Protein 7R2W (pdb70)

Structure (mmCIF, N/CA/C/O backbone):
data_7R2W
#
_entry.id   7R2W
#
_cell.length_a   86.611
_cell.length_b   86.611
_cell.length_c   90.982
_cell.angle_alpha   90.00
_cell.angle_beta   90.00
_cell.angle_gamma   90.00
#
_symmetry.space_group_name_H-M   'P 42 21 2'
#
loop_
_entity.id
_entity.type
_entity.pdbx_description
1 polymer 'S-adenosylmethionine synthase'
2 non-polymer 'PHOSPHOAMINOPHOSPHONIC ACID-ADENYLATE ESTER'
3 non-polymer 'MAGNESIUM ION'
4 non-polymer 'POTASSIUM ION'
5 water water
#
loop_
_atom_site.group_PDB
_atom_site.id
_atom_site.type_symbol
_atom_site.label_atom_id
_atom_site.label_alt_id
_atom_site.label_comp_id
_atom_site.label_asym_id
_atom_site.label_entity_id
_atom_site.label_seq_id
_atom_site.pdbx_PDB_ins_code
_atom_site.Cartn_x
_atom_site.Cartn_y
_atom_site.Cartn_z
_atom_site.occupancy
_atom_site.B_iso_or_equiv
_atom_site.auth_seq_id
_atom_site.auth_comp_id
_atom_site.auth_asym_id
_atom_site.auth_atom_id
_atom_site.pdbx_PDB_model_num
ATOM 1 N N . LYS A 1 3 ? -3.301 -12.084 -11.859 1.00 68.70 3 LYS A N 1
ATOM 2 C CA . LYS A 1 3 ? -3.628 -13.170 -12.824 1.00 67.49 3 LYS A CA 1
ATOM 3 C C . LYS A 1 3 ? -4.251 -14.392 -12.120 1.00 67.34 3 LYS A C 1
ATOM 4 O O . LYS A 1 3 ? -3.488 -15.166 -11.541 1.00 62.83 3 LYS A O 1
ATOM 10 N N . HIS A 1 4 ? -5.566 -14.650 -12.234 1.00 62.32 4 HIS A N 1
ATOM 11 C CA . HIS A 1 4 ? -6.233 -15.834 -11.614 1.00 57.99 4 HIS A CA 1
ATOM 12 C C . HIS A 1 4 ? -7.356 -16.363 -12.519 1.00 51.76 4 HIS A C 1
ATOM 13 O O . HIS A 1 4 ? -7.950 -15.545 -13.241 1.00 43.07 4 HIS A O 1
ATOM 20 N N . LEU A 1 5 ? -7.569 -17.685 -12.527 1.00 47.56 5 LEU A N 1
ATOM 21 C CA . LEU A 1 5 ? -8.720 -18.353 -13.201 1.00 45.92 5 LEU A CA 1
ATOM 22 C C . LEU A 1 5 ? -9.830 -18.624 -12.186 1.00 48.49 5 LEU A C 1
ATOM 23 O O . LEU A 1 5 ? -9.528 -19.320 -11.200 1.00 48.76 5 LEU A O 1
ATOM 28 N N . PHE A 1 6 ? -11.063 -18.136 -12.433 1.00 43.61 6 PHE A N 1
ATOM 29 C CA . PHE A 1 6 ? -12.251 -18.378 -11.593 1.00 37.05 6 PHE A CA 1
ATOM 30 C C . PHE A 1 6 ? -13.396 -18.987 -12.417 1.00 36.09 6 PHE A C 1
ATOM 31 O O . PHE A 1 6 ? -13.742 -18.511 -13.508 1.00 35.11 6 PHE A O 1
ATOM 39 N N . THR A 1 7 ? -14.061 -19.937 -11.800 1.00 30.70 7 THR A N 1
ATOM 40 C CA . THR A 1 7 ? -15.044 -20.816 -12.444 1.00 29.14 7 THR A CA 1
ATOM 41 C C . THR A 1 7 ? -16.379 -20.786 -11.704 1.00 29.38 7 THR A C 1
ATOM 42 O O . THR A 1 7 ? -16.402 -20.924 -10.445 1.00 29.31 7 THR A O 1
ATOM 46 N N . SER A 1 8 ? -17.489 -20.716 -12.465 1.00 28.25 8 SER A N 1
ATOM 47 C CA . SER A 1 8 ? -18.872 -20.865 -11.968 1.00 27.07 8 SER A CA 1
ATOM 48 C C . SER A 1 8 ? -19.662 -21.785 -12.903 1.00 27.87 8 SER A C 1
ATOM 49 O O . SER A 1 8 ? -19.296 -21.907 -14.063 1.00 27.42 8 SER A O 1
ATOM 52 N N . GLU A 1 9 ? -20.697 -22.415 -12.375 1.00 26.67 9 GLU A N 1
ATOM 53 C CA . GLU A 1 9 ? -21.574 -23.325 -13.129 1.00 26.85 9 GLU A CA 1
ATOM 54 C C . GLU A 1 9 ? -23.019 -22.851 -13.042 1.00 26.56 9 GLU A C 1
ATOM 55 O O . GLU A 1 9 ? -23.430 -22.127 -12.089 1.00 25.70 9 GLU A O 1
ATOM 61 N N . SER A 1 10 ? -23.845 -23.380 -13.930 1.00 25.91 10 SER A N 1
ATOM 62 C CA . SER A 1 10 ? -25.314 -23.281 -13.728 1.00 26.47 10 SER A CA 1
ATOM 63 C C . SER A 1 10 ? -25.943 -24.548 -14.288 1.00 26.03 10 SER A C 1
ATOM 64 O O . SER A 1 10 ? -25.197 -25.356 -14.891 1.00 24.93 10 SER A O 1
ATOM 67 N N . VAL A 1 11 ? -27.216 -24.767 -13.993 1.00 24.84 11 VAL A N 1
ATOM 68 C CA . VAL A 1 11 ? -27.946 -25.964 -14.457 1.00 24.78 11 VAL A CA 1
ATOM 69 C C . VAL A 1 11 ? -29.273 -25.495 -15.011 1.00 25.19 11 VAL A C 1
ATOM 70 O O . VAL A 1 11 ? -29.797 -24.469 -14.544 1.00 24.92 11 VAL A O 1
ATOM 74 N N . SER A 1 12 ? -29.810 -26.224 -15.978 1.00 26.86 12 SER A N 1
ATOM 75 C CA . SER A 1 12 ? -31.118 -25.892 -16.594 1.00 26.97 12 SER A CA 1
ATOM 76 C C . SER A 1 12 ? -32.270 -26.213 -15.643 1.00 28.64 12 SER A C 1
ATOM 77 O O . SER A 1 12 ? -32.093 -26.838 -14.575 1.00 26.59 12 SER A O 1
ATOM 80 N N . GLU A 1 13 ? -33.457 -25.777 -16.055 1.00 26.34 13 GLU A N 1
ATOM 81 C CA . GLU A 1 13 ? -34.704 -26.053 -15.342 1.00 25.22 13 GLU A CA 1
ATOM 82 C C . GLU A 1 13 ? -34.951 -27.560 -15.301 1.00 26.72 13 GLU A C 1
ATOM 83 O O . GLU A 1 13 ? -35.825 -27.961 -14.499 1.00 27.30 13 GLU A O 1
ATOM 89 N N . GLY A 1 14 ? -34.287 -28.379 -16.138 1.00 24.74 14 GLY A N 1
ATOM 90 C CA . GLY A 1 14 ? -34.535 -29.833 -16.155 1.00 25.48 14 GLY A CA 1
ATOM 91 C C . GLY A 1 14 ? -33.536 -30.630 -15.326 1.00 24.57 14 GLY A C 1
ATOM 92 O O . GLY A 1 14 ? -33.688 -31.817 -15.170 1.00 26.20 14 GLY A O 1
ATOM 93 N N . HIS A 1 15 ? -32.560 -29.982 -14.714 1.00 24.78 15 HIS A N 1
ATOM 94 C CA . HIS A 1 15 ? -31.654 -30.687 -13.776 1.00 23.93 15 HIS A CA 1
ATOM 95 C C . HIS A 1 15 ? -32.459 -31.139 -12.552 1.00 26.00 15 HIS A C 1
ATOM 96 O O . HIS A 1 15 ? -33.263 -30.380 -12.027 1.00 24.60 15 HIS A O 1
ATOM 103 N N . PRO A 1 16 ? -32.303 -32.375 -12.050 1.00 25.83 16 PRO A N 1
ATOM 104 C CA . PRO A 1 16 ? -33.205 -32.859 -11.009 1.00 24.47 16 PRO A CA 1
ATOM 105 C C . PRO A 1 16 ? -33.267 -31.989 -9.746 1.00 24.48 16 PRO A C 1
ATOM 106 O O . PRO A 1 16 ? -34.303 -31.879 -9.125 1.00 24.46 16 PRO A O 1
ATOM 110 N N . ASP A 1 17 ? -32.173 -31.381 -9.322 1.00 24.99 17 ASP A N 1
ATOM 111 C CA . ASP A 1 17 ? -32.184 -30.541 -8.106 1.00 23.67 17 ASP A CA 1
ATOM 112 C C . ASP A 1 17 ? -33.057 -29.332 -8.430 1.00 23.85 17 ASP A C 1
ATOM 113 O O . ASP A 1 17 ? -33.799 -28.838 -7.576 1.00 24.13 17 ASP A O 1
ATOM 118 N N . LYS A 1 18 ? -32.866 -28.783 -9.629 1.00 25.04 18 LYS A N 1
ATOM 119 C CA . LYS A 1 18 ? -33.693 -27.608 -10.070 1.00 24.17 18 LYS A CA 1
ATOM 120 C C . LYS A 1 18 ? -35.159 -27.986 -10.258 1.00 24.39 18 LYS A C 1
ATOM 121 O O . LYS A 1 18 ? -36.056 -27.128 -9.953 1.00 24.15 18 LYS A O 1
ATOM 127 N N . ILE A 1 19 ? -35.461 -29.216 -10.683 1.00 24.72 19 ILE A N 1
ATOM 128 C CA . ILE A 1 19 ? -36.864 -29.672 -10.720 1.00 24.96 19 ILE A CA 1
ATOM 129 C C . ILE A 1 19 ? -37.475 -29.542 -9.318 1.00 25.53 19 ILE A C 1
ATOM 130 O O . ILE A 1 19 ? -38.608 -28.949 -9.158 1.00 22.69 19 ILE A O 1
ATOM 135 N N . ALA A 1 20 ? -36.755 -30.021 -8.309 1.00 25.19 20 ALA A N 1
ATOM 136 C CA . ALA A 1 20 ? -37.224 -29.973 -6.903 1.00 22.63 20 ALA A CA 1
ATOM 137 C C . ALA A 1 20 ? -37.455 -28.536 -6.450 1.00 21.97 20 ALA A C 1
ATOM 138 O O . ALA A 1 20 ? -38.470 -28.293 -5.851 1.00 25.15 20 ALA A O 1
ATOM 140 N N . ASP A 1 21 ? -36.493 -27.627 -6.706 1.00 25.03 21 ASP A N 1
ATOM 141 C CA . ASP A 1 21 ? -36.587 -26.196 -6.356 1.00 25.04 21 ASP A CA 1
ATOM 142 C C . ASP A 1 21 ? -37.874 -25.611 -6.975 1.00 25.28 21 ASP A C 1
ATOM 143 O O . ASP A 1 21 ? -38.588 -24.901 -6.303 1.00 23.59 21 ASP A O 1
ATOM 148 N N . GLN A 1 22 ? -38.098 -25.888 -8.228 1.00 26.20 22 GLN A N 1
ATOM 149 C CA . GLN A 1 22 ? -39.250 -25.283 -8.978 1.00 25.02 22 GLN A CA 1
ATOM 150 C C . GLN A 1 22 ? -40.584 -25.868 -8.475 1.00 24.14 22 GLN A C 1
ATOM 151 O O . GLN A 1 22 ? -41.570 -25.100 -8.354 1.00 25.57 22 GLN A O 1
ATOM 157 N N . ILE A 1 23 ? -40.654 -27.164 -8.173 1.00 23.54 23 ILE A N 1
ATOM 158 C CA . ILE A 1 23 ? -41.881 -27.732 -7.536 1.00 23.71 23 ILE A CA 1
ATOM 159 C C . ILE A 1 23 ? -42.128 -27.051 -6.193 1.00 23.72 23 ILE A C 1
ATOM 160 O O . ILE A 1 23 ? -43.262 -26.609 -5.934 1.00 25.63 23 ILE A O 1
ATOM 165 N N . SER A 1 24 ? -41.089 -26.938 -5.353 1.00 24.29 24 SER A N 1
ATOM 166 C CA . SER A 1 24 ? -41.210 -26.323 -4.006 1.00 24.52 24 SER A CA 1
ATOM 167 C C . SER A 1 24 ? -41.784 -24.922 -4.200 1.00 24.31 24 SER A C 1
ATOM 168 O O . SER A 1 24 ? -42.672 -24.539 -3.402 1.00 25.22 24 SER A O 1
ATOM 171 N N . ASP A 1 25 ? -41.224 -24.155 -5.150 1.00 24.87 25 ASP A N 1
ATOM 172 C CA . ASP A 1 25 ? -41.674 -22.741 -5.321 1.00 25.54 25 ASP A CA 1
ATOM 173 C C . ASP A 1 25 ? -42.995 -22.640 -6.053 1.00 27.09 25 ASP A C 1
ATOM 174 O O . ASP A 1 25 ? -43.728 -21.640 -5.816 1.00 26.73 25 ASP A O 1
ATOM 179 N N . ALA A 1 26 ? -43.338 -23.598 -6.913 1.00 28.59 26 ALA A N 1
ATOM 180 C CA . ALA A 1 26 ? -44.678 -23.621 -7.540 1.00 28.72 26 ALA A CA 1
ATOM 181 C C . ALA A 1 26 ? -45.730 -23.851 -6.457 1.00 30.39 26 ALA A C 1
ATOM 182 O O . ALA A 1 26 ? -46.818 -23.178 -6.448 1.00 27.40 26 ALA A O 1
ATOM 184 N N . VAL A 1 27 ? -45.424 -24.714 -5.513 1.00 27.25 27 VAL A N 1
ATOM 185 C CA . VAL A 1 27 ? -46.346 -24.927 -4.355 1.00 28.37 27 VAL A CA 1
ATOM 186 C C . VAL A 1 27 ? -46.427 -23.657 -3.491 1.00 26.86 27 VAL A C 1
ATOM 187 O O . VAL A 1 27 ? -47.536 -23.186 -3.217 1.00 28.55 27 VAL A O 1
ATOM 191 N N . LEU A 1 28 ? -45.296 -23.007 -3.211 1.00 26.44 28 LEU A N 1
ATOM 192 C CA . LEU A 1 28 ? -45.320 -21.738 -2.473 1.00 27.01 28 LEU A CA 1
ATOM 193 C C . LEU A 1 28 ? -46.196 -20.709 -3.200 1.00 27.82 28 LEU A C 1
ATOM 194 O O . LEU A 1 28 ? -47.028 -20.016 -2.543 1.00 28.48 28 LEU A O 1
ATOM 199 N N . ASP A 1 29 ? -46.019 -20.569 -4.500 1.00 27.01 29 ASP A N 1
ATOM 200 C CA . ASP A 1 29 ? -46.734 -19.503 -5.245 1.00 29.75 29 ASP A CA 1
ATOM 201 C C . ASP A 1 29 ? -48.248 -19.785 -5.186 1.00 29.49 29 ASP A C 1
ATOM 202 O O . ASP A 1 29 ? -49.108 -18.824 -4.989 1.00 30.64 29 ASP A O 1
ATOM 207 N N . ALA A 1 30 ? -48.614 -21.033 -5.396 1.00 29.86 30 ALA A N 1
ATOM 208 C CA . ALA A 1 30 ? -50.027 -21.415 -5.420 1.00 29.83 30 ALA A CA 1
ATOM 209 C C . ALA A 1 30 ? -50.645 -21.036 -4.068 1.00 31.88 30 ALA A C 1
ATOM 210 O O . ALA A 1 30 ? -51.794 -20.557 -4.030 1.00 32.16 30 ALA A O 1
ATOM 212 N N . ILE A 1 31 ? -49.928 -21.264 -2.982 1.00 28.57 31 ILE A N 1
ATOM 213 C CA . ILE A 1 31 ? -50.438 -20.914 -1.641 1.00 30.25 31 ILE A CA 1
ATOM 214 C C . ILE A 1 31 ? -50.500 -19.384 -1.468 1.00 32.64 31 ILE A C 1
ATOM 215 O O . ILE A 1 31 ? -51.535 -18.855 -0.941 1.00 36.40 31 ILE A O 1
ATOM 220 N N . LEU A 1 32 ? -49.454 -18.665 -1.859 1.00 32.45 32 LEU A N 1
ATOM 221 C CA . LEU A 1 32 ? -49.410 -17.206 -1.630 1.00 33.51 32 LEU A CA 1
ATOM 222 C C . LEU A 1 32 ? -50.461 -16.516 -2.479 1.00 35.95 32 LEU A C 1
ATOM 223 O O . LEU A 1 32 ? -50.929 -15.442 -2.046 1.00 36.14 32 LEU A O 1
ATOM 228 N N . GLU A 1 33 ? -50.825 -17.081 -3.618 1.00 37.40 33 GLU A N 1
ATOM 229 C CA . GLU A 1 33 ? -51.910 -16.513 -4.464 1.00 41.38 33 GLU A CA 1
ATOM 230 C C . GLU A 1 33 ? -53.195 -16.387 -3.648 1.00 39.71 33 GLU A C 1
ATOM 231 O O . GLU A 1 33 ? -53.940 -15.395 -3.890 1.00 40.89 33 GLU A O 1
ATOM 237 N N . GLN A 1 34 ? -53.467 -17.331 -2.758 1.00 38.57 34 GLN A N 1
ATOM 238 C CA . GLN A 1 34 ? -54.679 -17.401 -1.915 1.00 39.26 34 GLN A CA 1
ATOM 239 C C . GLN A 1 34 ? -54.438 -16.773 -0.551 1.00 42.22 34 GLN A C 1
ATOM 240 O O . GLN A 1 34 ? -55.406 -16.206 0.001 1.00 41.45 34 GLN A O 1
ATOM 246 N N . ASP A 1 35 ? -53.244 -16.925 0.022 1.00 36.82 35 ASP A N 1
ATOM 247 C CA . ASP A 1 35 ? -52.979 -16.557 1.433 1.00 37.84 35 ASP A CA 1
ATOM 248 C C . ASP A 1 35 ? -51.592 -15.937 1.511 1.00 39.83 35 ASP A C 1
ATOM 249 O O . ASP A 1 35 ? -50.600 -16.643 1.756 1.00 37.95 35 ASP A O 1
ATOM 254 N N . PRO A 1 36 ? -51.446 -14.621 1.256 1.00 41.04 36 PRO A N 1
ATOM 255 C CA . PRO A 1 36 ? -50.117 -13.991 1.168 1.00 40.66 36 PRO A CA 1
ATOM 256 C C . PRO A 1 36 ? -49.229 -14.120 2.415 1.00 38.79 36 PRO A C 1
ATOM 257 O O . PRO A 1 36 ? -48.041 -13.969 2.295 1.00 41.66 36 PRO A O 1
ATOM 261 N N . LYS A 1 37 ? -49.836 -14.313 3.571 1.00 40.06 37 LYS A N 1
ATOM 262 C CA . LYS A 1 37 ? -49.121 -14.442 4.852 1.00 42.79 37 LYS A CA 1
ATOM 263 C C . LYS A 1 37 ? -48.960 -15.917 5.208 1.00 41.24 37 LYS A C 1
ATOM 264 O O . LYS A 1 37 ? -48.559 -16.165 6.309 1.00 40.65 37 LYS A O 1
ATOM 270 N N . ALA A 1 38 ? -49.161 -16.864 4.289 1.00 40.30 38 ALA A N 1
ATOM 271 C CA . ALA A 1 38 ? -48.962 -18.293 4.595 1.00 39.82 38 ALA A CA 1
ATOM 272 C C . ALA A 1 38 ? -47.546 -18.494 5.153 1.00 38.01 38 ALA A C 1
ATOM 273 O O . ALA A 1 38 ? -46.625 -17.799 4.702 1.00 40.33 38 ALA A O 1
ATOM 275 N N . ARG A 1 39 ? -47.392 -19.447 6.058 1.00 38.15 39 ARG A N 1
ATOM 276 C CA . ARG A 1 39 ? -46.089 -20.051 6.422 1.00 36.06 39 ARG A CA 1
ATOM 277 C C . ARG A 1 39 ? -45.881 -21.342 5.618 1.00 32.95 39 ARG A C 1
ATOM 278 O O . ARG A 1 39 ? -46.743 -22.258 5.645 1.00 31.68 39 ARG A O 1
ATOM 286 N N . VAL A 1 40 ? -44.781 -21.388 4.886 1.00 30.94 40 VAL A N 1
ATOM 287 C CA . VAL A 1 40 ? -44.515 -22.520 3.968 1.00 27.73 40 VAL A CA 1
ATOM 288 C C . VAL A 1 40 ? -43.048 -22.923 4.113 1.00 27.17 40 VAL A C 1
ATOM 289 O O . VAL A 1 40 ? -42.176 -22.074 4.030 1.00 28.58 40 VAL A O 1
ATOM 293 N N . ALA A 1 41 ? -42.834 -24.201 4.282 1.00 27.22 41 ALA A N 1
ATOM 294 C CA . ALA A 1 41 ? -41.534 -24.875 4.269 1.00 29.30 41 ALA A CA 1
ATOM 295 C C . ALA A 1 41 ? -41.670 -26.176 3.489 1.00 30.02 41 ALA A C 1
ATOM 296 O O . ALA A 1 41 ? -41.991 -27.212 4.110 1.00 34.01 41 ALA A O 1
ATOM 298 N N . CYS A 1 42 ? -41.574 -26.104 2.170 1.00 27.48 42 CYS A N 1
ATOM 299 C CA . CYS A 1 42 ? -41.934 -27.185 1.235 1.00 25.88 42 CYS A CA 1
ATOM 300 C C . CYS A 1 42 ? -40.671 -27.768 0.590 1.00 24.61 42 CYS A C 1
ATOM 301 O O . CYS A 1 42 ? -39.915 -27.073 -0.160 1.00 26.57 42 CYS A O 1
ATOM 304 N N . GLU A 1 43 ? -40.360 -28.994 1.015 1.00 24.57 43 GLU A N 1
ATOM 305 C CA . GLU A 1 43 ? -39.168 -29.726 0.593 1.00 23.91 43 GLU A CA 1
ATOM 306 C C . GLU A 1 43 ? -39.564 -30.826 -0.382 1.00 24.01 43 GLU A C 1
ATOM 307 O O . GLU A 1 43 ? -40.349 -31.712 0.006 1.00 25.76 43 GLU A O 1
ATOM 313 N N . THR A 1 44 ? -38.937 -30.821 -1.547 1.00 22.48 44 THR A N 1
ATOM 314 C CA . THR A 1 44 ? -39.193 -31.766 -2.634 1.00 24.25 44 THR A CA 1
ATOM 315 C C . THR A 1 44 ? -37.998 -32.720 -2.825 1.00 22.02 44 THR A C 1
ATOM 316 O O . THR A 1 44 ? -36.807 -32.264 -2.820 1.00 24.54 44 THR A O 1
ATOM 320 N N . TYR A 1 45 ? -38.322 -33.938 -3.202 1.00 22.92 45 TYR A N 1
ATOM 321 C CA . TYR A 1 45 ? -37.358 -35.034 -3.488 1.00 22.88 45 TYR A CA 1
ATOM 322 C C . TYR A 1 45 ? -37.846 -35.725 -4.762 1.00 25.63 45 TYR A C 1
ATOM 323 O O . TYR A 1 45 ? -39.010 -36.170 -4.813 1.00 26.59 45 TYR A O 1
ATOM 332 N N . VAL A 1 46 ? -37.016 -35.732 -5.800 1.00 25.00 46 VAL A N 1
ATOM 333 C CA . VAL A 1 46 ? -37.395 -36.393 -7.070 1.00 27.48 46 VAL A CA 1
ATOM 334 C C . VAL A 1 46 ? -36.368 -37.473 -7.371 1.00 25.70 46 VAL A C 1
ATOM 335 O O . VAL A 1 46 ? -35.145 -37.246 -7.191 1.00 27.00 46 VAL A O 1
ATOM 339 N N . LYS A 1 47 ? -36.859 -38.584 -7.847 1.00 26.14 47 LYS A N 1
ATOM 340 C CA . LYS A 1 47 ? -35.952 -39.604 -8.414 1.00 27.85 47 LYS A CA 1
ATOM 341 C C . LYS A 1 47 ? -36.778 -40.469 -9.350 1.00 28.16 47 LYS A C 1
ATOM 342 O O . LYS A 1 47 ? -37.946 -40.168 -9.498 1.00 28.47 47 LYS A O 1
ATOM 348 N N . THR A 1 48 ? -36.160 -41.464 -9.942 1.00 26.61 48 THR A N 1
ATOM 349 C CA . THR A 1 48 ? -36.844 -42.390 -10.879 1.00 27.76 48 THR A CA 1
ATOM 350 C C . THR A 1 48 ? -38.313 -42.631 -10.510 1.00 29.10 48 THR A C 1
ATOM 351 O O . THR A 1 48 ? -38.613 -43.270 -9.450 1.00 29.13 48 THR A O 1
ATOM 355 N N . GLY A 1 49 ? -39.223 -42.138 -11.372 1.00 28.59 49 GLY A N 1
ATOM 356 C CA . GLY A 1 49 ? -40.672 -42.399 -11.336 1.00 28.43 49 GLY A CA 1
ATOM 357 C C . GLY A 1 49 ? -41.443 -41.578 -10.297 1.00 28.47 49 GLY A C 1
ATOM 358 O O . GLY A 1 49 ? -42.607 -41.806 -10.221 1.00 29.12 49 GLY A O 1
ATOM 359 N N . MET A 1 50 ? -40.835 -40.749 -9.427 1.00 26.54 50 MET A N 1
ATOM 360 C CA . MET A 1 50 ? -41.602 -40.203 -8.281 1.00 28.09 50 MET A CA 1
ATOM 361 C C . MET A 1 50 ? -41.165 -38.781 -7.918 1.00 27.38 50 MET A C 1
ATOM 362 O O . MET A 1 50 ? -39.990 -38.394 -8.052 1.00 26.93 50 MET A O 1
ATOM 367 N N . VAL A 1 51 ? -42.128 -38.068 -7.415 1.00 26.37 51 VAL A N 1
ATOM 368 C CA . VAL A 1 51 ? -41.887 -36.808 -6.684 1.00 24.49 51 VAL A CA 1
ATOM 369 C C . VAL A 1 51 ? -42.488 -36.986 -5.297 1.00 25.39 51 VAL A C 1
ATOM 370 O O . VAL A 1 51 ? -43.665 -37.383 -5.184 1.00 26.35 51 VAL A O 1
ATOM 374 N N . LEU A 1 52 ? -41.717 -36.648 -4.282 1.00 25.94 52 LEU A N 1
ATOM 375 C CA . LEU A 1 52 ? -42.209 -36.532 -2.895 1.00 25.80 52 LEU A CA 1
ATOM 376 C C . LEU A 1 52 ? -42.169 -35.075 -2.518 1.00 26.80 52 LEU A C 1
ATOM 377 O O . LEU A 1 52 ? -41.142 -34.482 -2.580 1.00 26.71 52 LEU A O 1
ATOM 382 N N . VAL A 1 53 ? -43.331 -34.519 -2.189 1.00 27.92 53 VAL A N 1
ATOM 383 C CA . VAL A 1 53 ? -43.431 -33.109 -1.759 1.00 28.06 53 VAL A CA 1
ATOM 384 C C . VAL A 1 53 ? -43.820 -33.125 -0.287 1.00 26.47 53 VAL A C 1
ATOM 385 O O . VAL A 1 53 ? -44.872 -33.661 0.094 1.00 28.18 53 VAL A O 1
ATOM 389 N N . GLY A 1 54 ? -42.941 -32.634 0.547 1.00 26.77 54 GLY A N 1
ATOM 390 C CA . GLY A 1 54 ? -43.161 -32.660 1.995 1.00 28.19 54 GLY A CA 1
ATOM 391 C C . GLY A 1 54 ? -42.846 -31.358 2.664 1.00 30.65 54 GLY A C 1
ATOM 392 O O . GLY A 1 54 ? -42.406 -30.410 2.008 1.00 32.10 54 GLY A O 1
ATOM 393 N N . GLY A 1 55 ? -43.051 -31.381 3.975 1.00 33.16 55 GLY A N 1
ATOM 394 C CA . GLY A 1 55 ? -42.692 -30.295 4.887 1.00 35.76 55 GLY A CA 1
ATOM 395 C C . GLY A 1 55 ? -43.917 -29.841 5.642 1.00 35.74 55 GLY A C 1
ATOM 396 O O . GLY A 1 55 ? -44.820 -30.679 5.961 1.00 33.87 55 GLY A O 1
ATOM 397 N N . GLU A 1 56 ? -44.015 -28.540 5.838 1.00 35.27 56 GLU A N 1
ATOM 398 C CA . GLU A 1 56 ? -44.958 -27.950 6.820 1.00 37.12 56 GLU A CA 1
ATOM 399 C C . GLU A 1 56 ? -45.568 -26.682 6.215 1.00 36.20 56 GLU A C 1
ATOM 400 O O . GLU A 1 56 ? -44.787 -25.840 5.691 1.00 34.37 56 GLU A O 1
ATOM 406 N N . ILE A 1 57 ? -46.887 -26.521 6.253 1.00 36.63 57 ILE A N 1
ATOM 407 C CA . ILE A 1 57 ? -47.566 -25.265 5.830 1.00 39.64 57 ILE A CA 1
ATOM 408 C C . ILE A 1 57 ? -48.574 -24.862 6.887 1.00 42.01 57 ILE A C 1
ATOM 409 O O . ILE A 1 57 ? -49.235 -25.734 7.421 1.00 43.74 57 ILE A O 1
ATOM 414 N N . THR A 1 58 ? -48.623 -23.570 7.138 1.00 42.39 58 THR A N 1
ATOM 415 C CA . THR A 1 58 ? -49.679 -22.903 7.937 1.00 46.75 58 THR A CA 1
ATOM 416 C C . THR A 1 58 ? -50.388 -21.945 7.017 1.00 41.38 58 THR A C 1
ATOM 417 O O . THR A 1 58 ? -49.821 -20.888 6.723 1.00 42.53 58 THR A O 1
ATOM 421 N N . THR A 1 59 ? -51.602 -22.307 6.606 1.00 41.06 59 THR A N 1
ATOM 422 C CA . THR A 1 59 ? -52.317 -21.541 5.586 1.00 38.82 59 THR A CA 1
ATOM 423 C C . THR A 1 59 ? -53.810 -21.836 5.610 1.00 37.46 59 THR A C 1
ATOM 424 O O . THR A 1 59 ? -54.224 -22.991 5.935 1.00 35.39 59 THR A O 1
ATOM 428 N N . SER A 1 60 ? -54.556 -20.830 5.207 1.00 39.67 60 SER A N 1
ATOM 429 C CA . SER A 1 60 ? -55.987 -20.926 4.855 1.00 42.16 60 SER A CA 1
ATOM 430 C C . SER A 1 60 ? -56.134 -21.434 3.413 1.00 40.73 60 SER A C 1
ATOM 431 O O . SER A 1 60 ? -57.233 -21.764 3.041 1.00 41.60 60 SER A O 1
ATOM 434 N N . ALA A 1 61 ? -55.075 -21.470 2.608 1.00 40.31 61 ALA A N 1
ATOM 435 C CA . ALA A 1 61 ? -55.211 -21.810 1.169 1.00 38.75 61 ALA A CA 1
ATOM 436 C C . ALA A 1 61 ? -55.601 -23.295 1.002 1.00 38.14 61 ALA A C 1
ATOM 437 O O . ALA A 1 61 ? -55.285 -24.152 1.892 1.00 37.82 61 ALA A O 1
ATOM 439 N N . TRP A 1 62 ? -56.222 -23.618 -0.123 1.00 39.43 62 TRP A N 1
ATOM 440 C CA . TRP A 1 62 ? -56.531 -25.005 -0.546 1.00 40.97 62 TRP A CA 1
ATOM 441 C C . TRP A 1 62 ? -55.881 -25.207 -1.916 1.00 38.19 62 TRP A C 1
ATOM 442 O O . TRP A 1 62 ? -56.275 -24.544 -2.853 1.00 37.26 62 TRP A O 1
ATOM 453 N N . VAL A 1 63 ? -54.830 -26.021 -1.998 1.00 37.32 63 VAL A N 1
ATOM 454 C CA . VAL A 1 63 ? -54.071 -26.262 -3.261 1.00 34.30 63 VAL A CA 1
ATOM 455 C C . VAL A 1 63 ? -54.052 -27.760 -3.544 1.00 35.94 63 VAL A C 1
ATOM 456 O O . VAL A 1 63 ? -54.159 -28.582 -2.615 1.00 35.68 63 VAL A O 1
ATOM 460 N N . ASP A 1 64 ? -53.940 -28.100 -4.817 1.00 33.95 64 ASP A N 1
ATOM 461 C CA . ASP A 1 64 ? -53.847 -29.490 -5.273 1.00 33.35 64 ASP A CA 1
ATOM 462 C C . ASP A 1 64 ? -52.358 -29.693 -5.553 1.00 30.48 64 ASP A C 1
ATOM 463 O O . ASP A 1 64 ? -51.920 -29.280 -6.631 1.00 31.96 64 ASP A O 1
ATOM 468 N N . ILE A 1 65 ? -51.642 -30.288 -4.601 1.00 30.86 65 ILE A N 1
ATOM 469 C CA . ILE A 1 65 ? -50.177 -30.523 -4.691 1.00 31.42 65 ILE A CA 1
ATOM 470 C C . ILE A 1 65 ? -49.885 -31.380 -5.912 1.00 30.30 65 ILE A C 1
ATOM 471 O O . ILE A 1 65 ? -48.959 -31.082 -6.660 1.00 30.68 65 ILE A O 1
ATOM 476 N N . GLU A 1 66 ? -50.681 -32.407 -6.152 1.00 32.32 66 GLU A N 1
ATOM 477 C CA . GLU A 1 66 ? -50.445 -33.284 -7.319 1.00 34.35 66 GLU A CA 1
ATOM 478 C C . GLU A 1 66 ? -50.547 -32.531 -8.664 1.00 34.17 66 GLU A C 1
ATOM 479 O O . GLU A 1 66 ? -49.659 -32.641 -9.469 1.00 31.32 66 GLU A O 1
ATOM 485 N N . LYS A 1 67 ? -51.576 -31.708 -8.885 1.00 31.58 67 LYS A N 1
ATOM 486 C CA . LYS A 1 67 ? -51.736 -30.980 -10.161 1.00 31.96 67 LYS A CA 1
ATOM 487 C C . LYS A 1 67 ? -50.615 -29.957 -10.316 1.00 28.07 67 LYS A C 1
ATOM 488 O O . LYS A 1 67 ? -50.093 -29.829 -11.410 1.00 29.51 67 LYS A O 1
ATOM 494 N N . ILE A 1 68 ? -50.260 -29.254 -9.241 1.00 26.89 68 ILE A N 1
ATOM 495 C CA . ILE A 1 68 ? -49.167 -28.238 -9.278 1.00 26.26 68 ILE A CA 1
ATOM 496 C C . ILE A 1 68 ? -47.854 -28.929 -9.677 1.00 26.51 68 ILE A C 1
ATOM 497 O O . ILE A 1 68 ? -47.115 -28.389 -10.542 1.00 27.81 68 ILE A O 1
ATOM 502 N N . THR A 1 69 ? -47.561 -30.051 -9.052 1.00 25.54 69 THR A N 1
ATOM 503 C CA . THR A 1 69 ? -46.374 -30.866 -9.344 1.00 24.38 69 THR A CA 1
ATOM 504 C C . THR A 1 69 ? -46.366 -31.290 -10.818 1.00 26.25 69 THR A C 1
ATOM 505 O O . THR A 1 69 ? -45.379 -31.067 -11.520 1.00 26.50 69 THR A O 1
ATOM 509 N N . ARG A 1 70 ? -47.423 -31.963 -11.262 1.00 27.17 70 ARG A N 1
ATOM 510 C CA . ARG A 1 70 ? -47.497 -32.456 -12.648 1.00 28.79 70 ARG A CA 1
ATOM 511 C C . ARG A 1 70 ? -47.390 -31.274 -13.623 1.00 28.38 70 ARG A C 1
ATOM 512 O O . ARG A 1 70 ? -46.711 -31.392 -14.648 1.00 29.61 70 ARG A O 1
ATOM 520 N N . ASN A 1 71 ? -48.052 -30.163 -13.348 1.00 30.04 71 ASN A N 1
ATOM 521 C CA . ASN A 1 71 ? -48.006 -28.972 -14.236 1.00 31.87 71 ASN A CA 1
ATOM 522 C C . ASN A 1 71 ? -46.541 -28.513 -14.313 1.00 29.88 71 ASN A C 1
ATOM 523 O O . ASN A 1 71 ? -46.089 -28.127 -15.398 1.00 30.78 71 ASN A O 1
ATOM 528 N N . THR A 1 72 ? -45.857 -28.461 -13.177 1.00 27.20 72 THR A N 1
ATOM 529 C CA . THR A 1 72 ? -44.474 -27.943 -13.097 1.00 27.68 72 THR A CA 1
ATOM 530 C C . THR A 1 72 ? -43.551 -28.830 -13.946 1.00 26.89 72 THR A C 1
ATOM 531 O O . THR A 1 72 ? -42.746 -28.323 -14.768 1.00 26.82 72 THR A O 1
ATOM 535 N N . VAL A 1 73 ? -43.653 -30.138 -13.747 1.00 27.07 73 VAL A N 1
ATOM 536 C CA . VAL A 1 73 ? -42.805 -31.089 -14.509 1.00 27.40 73 VAL A CA 1
ATOM 537 C C . VAL A 1 73 ? -43.137 -30.989 -16.009 1.00 27.51 73 VAL A C 1
ATOM 538 O O . VAL A 1 73 ? -42.239 -31.123 -16.821 1.00 28.52 73 VAL A O 1
ATOM 542 N N . ARG A 1 74 ? -44.404 -30.865 -16.343 1.00 28.13 74 ARG A N 1
ATOM 543 C CA . ARG A 1 74 ? -44.816 -30.768 -17.775 1.00 31.04 74 ARG A CA 1
ATOM 544 C C . ARG A 1 74 ? -44.153 -29.526 -18.406 1.00 29.85 74 ARG A C 1
ATOM 545 O O . ARG A 1 74 ? -43.608 -29.641 -19.503 1.00 28.77 74 ARG A O 1
ATOM 553 N N . GLU A 1 75 ? -44.243 -28.384 -17.758 1.00 29.57 75 GLU A N 1
ATOM 554 C CA . GLU A 1 75 ? -43.659 -27.106 -18.247 1.00 34.00 75 GLU A CA 1
ATOM 555 C C . GLU A 1 75 ? -42.155 -27.289 -18.454 1.00 36.13 75 GLU A C 1
ATOM 556 O O . GLU A 1 75 ? -41.598 -26.749 -19.437 1.00 28.93 75 GLU A O 1
ATOM 562 N N . ILE A 1 76 ? -41.489 -27.964 -17.513 1.00 28.87 76 ILE A N 1
ATOM 563 C CA . ILE A 1 76 ? -40.020 -28.195 -17.638 1.00 29.55 76 ILE A CA 1
ATOM 564 C C . ILE A 1 76 ? -39.733 -29.028 -18.879 1.00 27.76 76 ILE A C 1
ATOM 565 O O . ILE A 1 76 ? -38.654 -28.828 -19.492 1.00 29.33 76 ILE A O 1
ATOM 570 N N . GLY A 1 77 ? -40.643 -29.936 -19.203 1.00 28.08 77 GLY A N 1
ATOM 571 C CA . GLY A 1 77 ? -40.570 -30.640 -20.487 1.00 29.44 77 GLY A CA 1
ATOM 572 C C . GLY A 1 77 ? -40.534 -32.156 -20.392 1.00 31.00 77 GLY A C 1
ATOM 573 O O . GLY A 1 77 ? -40.479 -32.815 -21.462 1.00 28.55 77 GLY A O 1
ATOM 574 N N . TYR A 1 78 ? -40.634 -32.730 -19.181 1.00 30.00 78 TYR A N 1
ATOM 575 C CA . TYR A 1 78 ? -40.626 -34.206 -19.015 1.00 29.24 78 TYR A CA 1
A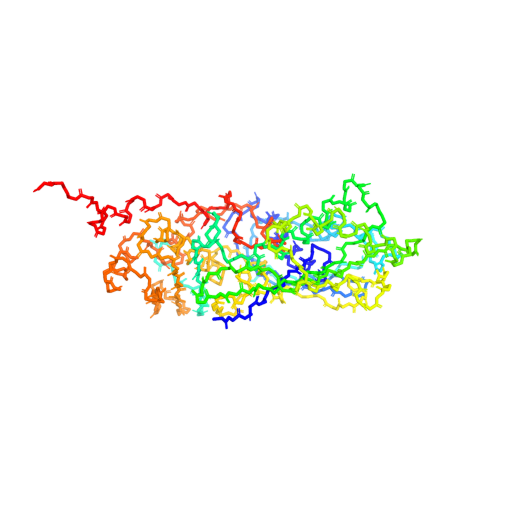TOM 576 C C . TYR A 1 78 ? -42.018 -34.778 -19.240 1.00 28.47 78 TYR A C 1
ATOM 577 O O . TYR A 1 78 ? -42.854 -34.759 -18.337 1.00 29.93 78 TYR A O 1
ATOM 586 N N . VAL A 1 79 ? -42.236 -35.309 -20.443 1.00 31.78 79 VAL A N 1
ATOM 587 C CA . VAL A 1 79 ? -43.607 -35.713 -20.880 1.00 34.23 79 VAL A CA 1
ATOM 588 C C . VAL A 1 79 ? -43.607 -37.097 -21.533 1.00 35.57 79 VAL A C 1
ATOM 589 O O . VAL A 1 79 ? -44.694 -37.459 -22.076 1.00 40.11 79 VAL A O 1
ATOM 593 N N . HIS A 1 80 ? -42.575 -37.911 -21.315 1.00 38.21 80 HIS A N 1
ATOM 594 C CA . HIS A 1 80 ? -42.483 -39.249 -21.934 1.00 42.42 80 HIS A CA 1
ATOM 595 C C . HIS A 1 80 ? -41.479 -40.170 -21.251 1.00 36.84 80 HIS A C 1
ATOM 596 O O . HIS A 1 80 ? -40.374 -39.739 -20.930 1.00 38.20 80 HIS A O 1
ATOM 603 N N . SER A 1 81 ? -41.794 -41.463 -21.134 1.00 40.87 81 SER A N 1
ATOM 604 C CA . SER A 1 81 ? -40.821 -42.445 -20.585 1.00 40.98 81 SER A CA 1
ATOM 605 C C . SER A 1 81 ? -39.516 -42.460 -21.375 1.00 40.82 81 SER A C 1
ATOM 606 O O . SER A 1 81 ? -38.510 -42.708 -20.759 1.00 43.44 81 SER A O 1
ATOM 609 N N . ASP A 1 82 ? -39.495 -42.174 -22.686 1.00 43.27 82 ASP A N 1
ATOM 610 C CA . ASP A 1 82 ? -38.222 -42.160 -23.458 1.00 46.84 82 ASP A CA 1
ATOM 611 C C . ASP A 1 82 ? -37.222 -41.159 -22.882 1.00 44.18 82 ASP A C 1
ATOM 612 O O . ASP A 1 82 ? -35.998 -41.402 -23.013 1.00 45.03 82 ASP A O 1
ATOM 617 N N . MET A 1 83 ? -37.663 -40.062 -22.228 1.00 46.63 83 MET A N 1
ATOM 618 C CA . MET A 1 83 ? -36.745 -39.039 -21.636 1.00 42.77 83 MET A CA 1
ATOM 619 C C . MET A 1 83 ? -36.291 -39.413 -20.221 1.00 39.23 83 MET A C 1
ATOM 620 O O . MET A 1 83 ? -35.453 -38.681 -19.661 1.00 39.79 83 MET A O 1
ATOM 625 N N . GLY A 1 84 ? -36.914 -40.446 -19.663 1.00 38.38 84 GLY A N 1
ATOM 626 C CA . GLY A 1 84 ? -36.643 -40.912 -18.293 1.00 35.94 84 GLY A CA 1
ATOM 627 C C . GLY A 1 84 ? -37.718 -40.481 -17.301 1.00 31.59 84 GLY A C 1
ATOM 628 O O . GLY A 1 84 ? -37.582 -40.875 -16.135 1.00 31.30 84 GLY A O 1
ATOM 629 N N . PHE A 1 85 ? -38.662 -39.613 -17.670 1.00 30.16 85 PHE A N 1
ATOM 630 C CA . PHE A 1 85 ? -39.596 -39.042 -16.660 1.00 29.44 85 PHE A CA 1
ATOM 631 C C . PHE A 1 85 ? -40.791 -38.434 -17.392 1.00 30.92 85 PHE A C 1
ATOM 632 O O . PHE A 1 85 ? -40.568 -37.885 -18.483 1.00 31.36 85 PHE A O 1
ATOM 640 N N . ASP A 1 86 ? -41.984 -38.644 -16.860 1.00 27.77 86 ASP A N 1
ATOM 641 C CA . ASP A 1 86 ? -43.251 -38.219 -17.471 1.00 29.18 86 ASP A CA 1
ATOM 642 C C . ASP A 1 86 ? -44.119 -37.556 -16.415 1.00 30.11 86 ASP A C 1
ATOM 643 O O . ASP A 1 86 ? -44.61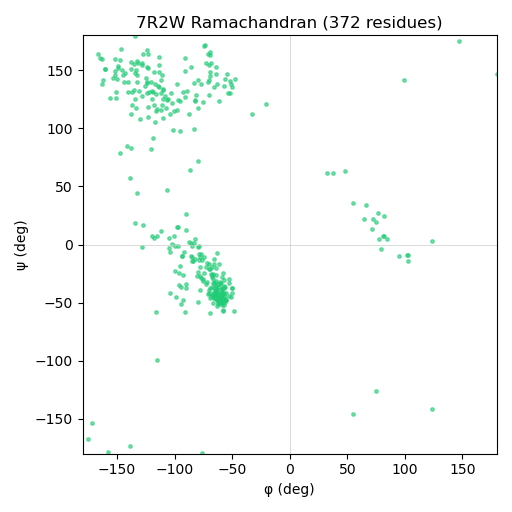0 -38.285 -15.499 1.00 29.05 86 ASP A O 1
ATOM 648 N N . ALA A 1 87 ? -44.419 -36.278 -16.612 1.00 29.90 87 ALA A N 1
ATOM 649 C CA . ALA A 1 87 ? -45.331 -35.474 -15.766 1.00 30.87 87 ALA A CA 1
ATOM 650 C C . ALA A 1 87 ? -46.648 -36.185 -15.546 1.00 30.69 87 ALA A C 1
ATOM 651 O O . ALA A 1 87 ? -47.178 -36.127 -14.443 1.00 32.10 87 ALA A O 1
ATOM 653 N N . ASN A 1 88 ? -47.168 -36.800 -16.594 1.00 31.14 88 ASN A N 1
ATOM 654 C CA . ASN A 1 88 ? -48.547 -37.349 -16.662 1.00 33.71 88 ASN A CA 1
ATOM 655 C C . ASN A 1 88 ? -48.646 -38.696 -15.954 1.00 33.37 88 ASN A C 1
ATOM 656 O O . ASN A 1 88 ? -49.769 -39.116 -15.613 1.00 36.26 88 ASN A O 1
ATOM 661 N N . SER A 1 89 ? -47.531 -39.411 -15.825 1.00 30.98 89 SER A N 1
ATOM 662 C CA . SER A 1 89 ? -47.616 -40.820 -15.377 1.00 31.75 89 SER A CA 1
ATOM 663 C C . SER A 1 89 ? -46.669 -41.092 -14.197 1.00 29.06 89 SER A C 1
ATOM 664 O O . SER A 1 89 ? -46.706 -42.220 -13.716 1.00 32.19 89 SER A O 1
ATOM 667 N N . CYS A 1 90 ? -45.873 -40.121 -13.740 1.00 28.35 90 CYS A N 1
ATOM 668 C CA . CYS A 1 90 ? -45.002 -40.330 -12.540 1.00 28.29 90 CYS A CA 1
ATOM 669 C C . CYS A 1 90 ? -45.877 -40.436 -11.267 1.00 27.41 90 CYS A C 1
ATOM 670 O O . CYS A 1 90 ? -47.067 -40.034 -11.245 1.00 29.09 90 CYS A O 1
ATOM 673 N N . ALA A 1 91 ? -45.297 -40.914 -10.184 1.00 28.45 91 ALA A N 1
ATOM 674 C CA . ALA A 1 91 ? -45.962 -40.895 -8.860 1.00 28.14 91 ALA A CA 1
ATOM 675 C C . ALA A 1 91 ? -45.772 -39.543 -8.219 1.00 27.67 91 ALA A C 1
ATOM 676 O O . ALA A 1 91 ? -44.676 -38.905 -8.383 1.00 26.33 91 ALA A O 1
ATOM 678 N N . VAL A 1 92 ? -46.824 -39.016 -7.575 1.00 27.36 92 VAL A N 1
ATOM 679 C CA . VAL A 1 92 ? -46.665 -37.814 -6.736 1.00 27.52 92 VAL A CA 1
ATOM 680 C C . VAL A 1 92 ? -47.157 -38.215 -5.358 1.00 27.68 92 VAL A C 1
ATOM 681 O O . VAL A 1 92 ? -48.354 -38.552 -5.222 1.00 30.20 92 VAL A O 1
ATOM 685 N N . LEU A 1 93 ? -46.295 -38.163 -4.370 1.00 26.48 93 LEU A N 1
ATOM 686 C CA . LEU A 1 93 ? -46.640 -38.448 -2.963 1.00 26.36 93 LEU A CA 1
ATOM 687 C C . LEU A 1 93 ? -46.527 -37.129 -2.214 1.00 28.02 93 LEU A C 1
ATOM 688 O O . LEU A 1 93 ? -45.620 -36.335 -2.455 1.00 28.45 93 LEU A O 1
ATOM 693 N N . SER A 1 94 ? -47.427 -36.893 -1.296 1.00 29.28 94 SER A N 1
ATOM 694 C CA . SER A 1 94 ? -47.506 -35.678 -0.486 1.00 32.84 94 SER A CA 1
ATOM 695 C C . SER A 1 94 ? -47.346 -36.073 0.985 1.00 30.91 94 SER A C 1
ATOM 696 O O . SER A 1 94 ? -48.079 -36.955 1.421 1.00 32.41 94 SER A O 1
ATOM 699 N N . ALA A 1 95 ? -46.476 -35.403 1.743 1.00 30.70 95 ALA A N 1
ATOM 700 C CA . ALA A 1 95 ? -46.325 -35.566 3.195 1.00 33.80 95 ALA A CA 1
ATOM 701 C C . ALA A 1 95 ? -46.140 -34.191 3.811 1.00 35.01 95 ALA A C 1
ATOM 702 O O . ALA A 1 95 ? -45.070 -33.942 4.361 1.00 34.20 95 ALA A O 1
ATOM 704 N N . ILE A 1 96 ? -47.100 -33.326 3.574 1.00 38.11 96 ILE A N 1
ATOM 705 C CA . ILE A 1 96 ? -47.155 -31.945 4.113 1.00 40.87 96 ILE A CA 1
ATOM 706 C C . ILE A 1 96 ? -48.062 -31.948 5.326 1.00 47.75 96 ILE A C 1
ATOM 707 O O . ILE A 1 96 ? -49.244 -32.258 5.163 1.00 50.75 96 ILE A O 1
ATOM 712 N N . GLY A 1 97 ? -47.472 -31.657 6.483 1.00 49.62 97 GLY A N 1
ATOM 713 C CA . GLY A 1 97 ? -48.197 -31.327 7.714 1.00 56.22 97 GLY A CA 1
ATOM 714 C C . GLY A 1 97 ? -48.748 -29.919 7.613 1.00 57.54 97 GLY A C 1
ATOM 715 O O . GLY A 1 97 ? -47.905 -29.020 7.413 1.00 50.40 97 GLY A O 1
ATOM 716 N N . GLN A 1 98 ? -50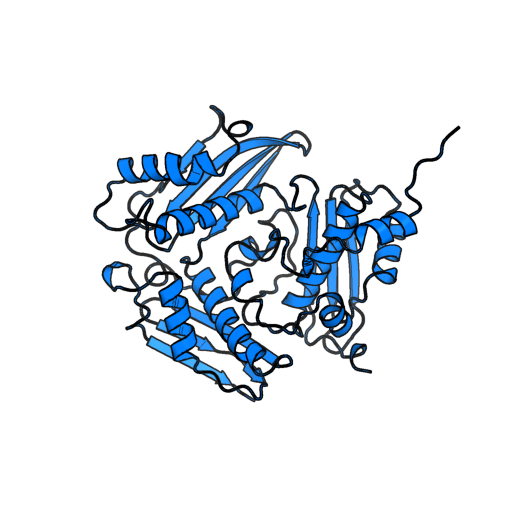.081 -29.754 7.758 1.00 63.15 98 GLN A N 1
ATOM 717 C CA . GLN A 1 98 ? -50.811 -28.449 7.783 1.00 70.91 98 GLN A CA 1
ATOM 718 C C . GLN A 1 98 ? -51.057 -28.006 9.236 1.00 72.05 98 GLN A C 1
ATOM 719 O O . GLN A 1 98 ? -51.852 -27.095 9.409 1.00 68.69 98 GLN A O 1
ATOM 725 N N . GLN A 1 99 ? -50.366 -28.608 10.219 1.00 79.05 99 GLN A N 1
ATOM 726 C CA . GLN A 1 99 ? -50.244 -28.109 11.619 1.00 80.93 99 GLN A CA 1
ATOM 727 C C . GLN A 1 99 ? -48.773 -27.809 11.926 1.00 75.00 99 GLN A C 1
ATOM 728 O O . GLN A 1 99 ? -48.538 -26.824 12.662 1.00 80.24 99 GLN A O 1
ATOM 734 N N . ASP A 1 111 ? -46.398 -4.491 17.856 1.00 68.46 111 ASP A N 1
ATOM 735 C CA . ASP A 1 111 ? -45.904 -3.876 16.598 1.00 67.93 111 ASP A CA 1
ATOM 736 C C . ASP A 1 111 ? -45.302 -4.996 15.740 1.00 70.46 111 ASP A C 1
ATOM 737 O O . ASP A 1 111 ? -44.327 -5.648 16.142 1.00 66.95 111 ASP A O 1
ATOM 742 N N . PRO A 1 112 ? -45.825 -5.208 14.505 1.00 69.54 112 PRO A N 1
ATOM 743 C CA . PRO A 1 112 ? -45.519 -6.419 13.739 1.00 67.46 112 PRO A CA 1
ATOM 744 C C . PRO A 1 112 ? -44.055 -6.478 13.247 1.00 67.41 112 PRO A C 1
ATOM 745 O O . PRO A 1 112 ? -43.580 -7.589 12.991 1.00 55.07 112 PRO A O 1
ATOM 749 N N . LEU A 1 113 ? -43.367 -5.323 13.163 1.00 63.53 113 LEU A N 1
ATOM 750 C CA . LEU A 1 113 ? -41.941 -5.236 12.730 1.00 63.56 113 LEU A CA 1
ATOM 751 C C . LEU A 1 113 ? -41.017 -5.616 13.900 1.00 60.42 113 LEU A C 1
ATOM 752 O O . LEU A 1 113 ? -39.781 -5.633 13.681 1.00 61.28 113 LEU A O 1
ATOM 757 N N . GLU A 1 114 ? -41.558 -5.919 15.084 1.00 58.07 114 GLU A N 1
ATOM 758 C CA . GLU A 1 114 ? -40.703 -6.318 16.237 1.00 62.15 114 GLU A CA 1
ATOM 759 C C . GLU A 1 114 ? -40.711 -7.849 16.392 1.00 53.55 114 GLU A C 1
ATOM 760 O O . GLU A 1 114 ? -39.978 -8.351 17.240 1.00 48.16 114 GLU A O 1
ATOM 766 N N . GLN A 1 115 ? -41.455 -8.541 15.543 1.00 50.28 115 GLN A N 1
ATOM 767 C CA . GLN A 1 115 ? -41.475 -10.009 15.430 1.00 52.85 115 GLN A CA 1
ATOM 768 C C . GLN A 1 115 ? -40.045 -10.556 15.311 1.00 48.04 115 GLN A C 1
ATOM 769 O O . GLN A 1 115 ? -39.212 -10.037 14.498 1.00 44.44 115 GLN A O 1
ATOM 775 N N . GLY A 1 116 ? -39.765 -11.621 16.060 1.00 46.74 116 GLY A N 1
ATOM 776 C CA . GLY A 1 116 ? -38.437 -12.273 16.052 1.00 41.31 116 GLY A CA 1
ATOM 777 C C . GLY A 1 116 ? -38.207 -13.044 14.785 1.00 40.08 116 GLY A C 1
ATOM 778 O O . GLY A 1 116 ? -39.172 -13.528 14.155 1.00 37.89 116 GLY A O 1
ATOM 779 N N . ALA A 1 117 ? -36.942 -13.257 14.440 1.00 37.63 117 ALA A N 1
ATOM 780 C CA . ALA A 1 117 ? -36.556 -14.196 13.385 1.00 35.58 117 ALA A CA 1
ATOM 781 C C . ALA A 1 117 ? -37.117 -15.589 13.712 1.00 37.23 117 ALA A C 1
ATOM 782 O O . ALA A 1 117 ? -37.100 -16.000 14.919 1.00 37.34 117 ALA A O 1
ATOM 784 N N . GLY A 1 118 ? -37.557 -16.291 12.679 1.00 32.52 118 GLY A N 1
ATOM 785 C CA . GLY A 1 118 ? -38.119 -17.643 12.795 1.00 36.62 118 GLY A CA 1
ATOM 786 C C . GLY A 1 118 ? -37.047 -18.699 13.045 1.00 35.48 118 GLY A C 1
ATOM 787 O O . GLY A 1 118 ? -37.368 -19.831 13.398 1.00 32.06 118 GLY A O 1
ATOM 788 N N . ASP A 1 119 ? -35.793 -18.339 12.907 1.00 32.97 119 ASP A N 1
ATOM 789 C CA . ASP A 1 119 ? -34.673 -19.308 13.025 1.00 32.03 119 ASP A CA 1
ATOM 790 C C . ASP A 1 119 ? -33.382 -18.509 13.181 1.00 31.51 119 ASP A C 1
ATOM 791 O O . ASP A 1 119 ? -33.382 -17.266 12.934 1.00 32.88 119 ASP A O 1
ATOM 796 N N . GLN A 1 120 ? -32.323 -19.144 13.689 1.00 29.56 120 GLN A N 1
ATOM 797 C CA . GLN A 1 120 ? -31.004 -18.478 13.642 1.00 28.23 120 GLN A CA 1
ATOM 798 C C . GLN A 1 120 ? -30.502 -18.603 12.201 1.00 27.38 120 GLN A C 1
ATOM 799 O O . GLN A 1 120 ? -31.103 -19.333 11.424 1.00 28.46 120 GLN A O 1
ATOM 805 N N . GLY A 1 121 ? -29.321 -18.075 11.936 1.00 26.34 121 GLY A N 1
ATOM 806 C CA . GLY A 1 121 ? -28.636 -18.317 10.684 1.00 27.16 121 GLY A CA 1
ATOM 807 C C . GLY A 1 121 ? -27.820 -17.134 10.239 1.00 28.12 121 GLY A C 1
ATOM 808 O O . GLY A 1 121 ? -28.005 -16.027 10.759 1.00 27.98 121 GLY A O 1
ATOM 809 N N . LEU A 1 122 ? -27.103 -17.348 9.149 1.00 26.80 122 LEU A N 1
ATOM 810 C CA . LEU A 1 122 ? -26.291 -16.298 8.522 1.00 26.77 122 LEU A CA 1
ATOM 811 C C . LEU A 1 122 ? -26.544 -16.277 7.011 1.00 27.86 122 LEU A C 1
ATOM 812 O O . LEU A 1 122 ? -26.879 -17.343 6.401 1.00 25.10 122 LEU A O 1
ATOM 817 N N . MET A 1 123 ? -26.492 -15.055 6.459 1.00 27.05 123 MET A N 1
ATOM 818 C CA . MET A 1 123 ? -26.887 -14.825 5.052 1.00 27.96 123 MET A CA 1
ATOM 819 C C . MET A 1 123 ? -25.918 -13.818 4.446 1.00 27.79 123 MET A C 1
ATOM 820 O O . MET A 1 123 ? -25.529 -12.855 5.130 1.00 28.51 123 MET A O 1
ATOM 825 N N . PHE A 1 124 ? -25.522 -14.038 3.202 1.00 24.28 124 PHE A N 1
ATOM 826 C CA . PHE A 1 124 ? -24.657 -13.090 2.506 1.00 24.92 124 PHE A CA 1
ATOM 827 C C . PHE A 1 124 ? -25.357 -12.533 1.282 1.00 26.52 124 PHE A C 1
ATOM 828 O O . PHE A 1 124 ? -26.052 -13.280 0.583 1.00 26.98 124 PHE A O 1
ATOM 836 N N . GLY A 1 125 ? -25.011 -11.281 0.970 1.00 27.58 125 GLY A N 1
ATOM 837 C CA . GLY A 1 125 ? -25.371 -10.640 -0.302 1.00 28.92 125 GLY A CA 1
ATOM 838 C C . GLY A 1 125 ? -24.154 -10.044 -0.965 1.00 27.88 125 GLY A C 1
ATOM 839 O O . GLY A 1 125 ? -23.107 -9.827 -0.302 1.00 29.30 125 GLY A O 1
ATOM 840 N N . TYR A 1 126 ? -24.203 -9.871 -2.264 1.00 26.89 126 TYR A N 1
ATOM 841 C CA . TYR A 1 126 ? -23.009 -9.415 -2.990 1.00 27.69 126 TYR A CA 1
ATOM 842 C C . TYR A 1 126 ? -23.422 -8.591 -4.211 1.00 26.82 126 TYR A C 1
ATOM 843 O O . TYR A 1 126 ? -24.484 -8.868 -4.798 1.00 26.94 126 TYR A O 1
ATOM 852 N N . ALA A 1 127 ? -22.547 -7.660 -4.613 1.00 26.26 127 ALA A N 1
ATOM 853 C CA . ALA A 1 127 ? -22.664 -6.899 -5.857 1.00 25.94 127 ALA A CA 1
ATOM 854 C C . ALA A 1 127 ? -21.255 -6.525 -6.292 1.00 26.14 127 ALA A C 1
ATOM 855 O O . ALA A 1 127 ? -20.350 -6.381 -5.447 1.00 27.46 127 ALA A O 1
ATOM 857 N N . THR A 1 128 ? -21.085 -6.426 -7.623 1.00 27.45 128 THR A N 1
ATOM 858 C CA . THR A 1 128 ? -19.825 -6.038 -8.258 1.00 27.80 128 THR A CA 1
ATOM 859 C C . THR A 1 128 ? -20.118 -5.329 -9.576 1.00 28.47 128 THR A C 1
ATOM 860 O O . THR A 1 128 ? -21.046 -5.759 -10.303 1.00 31.36 128 THR A O 1
ATOM 864 N N . ASN A 1 129 ? -19.348 -4.304 -9.908 1.00 29.82 129 ASN A N 1
ATOM 865 C CA . ASN A 1 129 ? -19.697 -3.563 -11.137 1.00 34.59 129 ASN A CA 1
ATOM 866 C C . ASN A 1 129 ? -18.969 -4.196 -12.321 1.00 35.94 129 ASN A C 1
ATOM 867 O O . ASN A 1 129 ? -18.942 -3.577 -13.402 1.00 36.41 129 ASN A O 1
ATOM 872 N N . GLU A 1 130 ? -18.626 -5.466 -12.264 1.00 34.24 130 GLU A N 1
ATOM 873 C CA . GLU A 1 130 ? -18.008 -6.087 -13.460 1.00 38.61 130 GLU A CA 1
ATOM 874 C C . GLU A 1 130 ? -19.045 -6.440 -14.508 1.00 36.79 130 GLU A C 1
ATOM 875 O O . GLU A 1 130 ? -18.595 -6.712 -15.646 1.00 36.69 130 GLU A O 1
ATOM 881 N N . THR A 1 131 ? -20.343 -6.436 -14.199 1.00 33.98 131 THR A N 1
ATOM 882 C CA . THR A 1 131 ? -21.438 -6.498 -15.204 1.00 34.49 131 THR A CA 1
ATOM 883 C C . THR A 1 131 ? -22.429 -5.348 -14.989 1.00 34.81 131 THR A C 1
ATOM 884 O O . THR A 1 131 ? -22.525 -4.878 -13.848 1.00 33.35 131 THR A O 1
ATOM 888 N N . ASP A 1 132 ? -23.264 -5.064 -15.982 1.00 35.12 132 ASP A N 1
ATOM 889 C CA . ASP A 1 132 ? -24.286 -3.987 -15.884 1.00 36.36 132 ASP A CA 1
ATOM 890 C C . ASP A 1 132 ? -25.335 -4.303 -14.818 1.00 33.67 132 ASP A C 1
ATOM 891 O O . ASP A 1 132 ? -25.716 -3.337 -14.138 1.00 34.63 132 ASP A O 1
ATOM 896 N N . VAL A 1 133 ? -25.692 -5.581 -14.593 1.00 32.41 133 VAL A N 1
ATOM 897 C CA . VAL A 1 133 ? -26.635 -6.024 -13.527 1.00 30.93 133 VAL A CA 1
ATOM 898 C C . VAL A 1 133 ? -25.935 -6.147 -12.172 1.00 31.69 133 VAL A C 1
ATOM 899 O O . VAL A 1 133 ? -26.601 -6.593 -11.221 1.00 30.31 133 VAL A O 1
ATOM 903 N N . LEU A 1 134 ? -24.658 -5.774 -12.061 1.00 31.23 134 LEU A N 1
ATOM 904 C CA . LEU A 1 134 ? -23.924 -5.698 -10.782 1.00 30.29 134 LEU A CA 1
ATOM 905 C C . LEU A 1 134 ? -23.774 -7.100 -10.190 1.00 29.08 134 LEU A C 1
ATOM 906 O O . LEU A 1 134 ? -23.711 -7.216 -8.951 1.00 27.41 134 LEU A O 1
ATOM 911 N N . MET A 1 135 ? -23.618 -8.098 -11.061 1.00 28.06 135 MET A N 1
ATOM 912 C CA . MET A 1 135 ? -23.351 -9.525 -10.733 1.00 29.14 135 MET A CA 1
ATOM 913 C C . MET A 1 135 ? -21.958 -9.902 -11.211 1.00 28.42 135 MET A C 1
ATOM 914 O O . MET A 1 135 ? -21.391 -9.365 -12.163 1.00 28.36 135 MET A O 1
ATOM 919 N N . PRO A 1 136 ? -21.352 -10.912 -10.587 1.00 28.06 136 PRO A N 1
ATOM 920 C CA . PRO A 1 136 ? -20.165 -11.537 -11.145 1.00 27.47 136 PRO A CA 1
ATOM 921 C C . PRO A 1 136 ? -20.398 -12.087 -12.557 1.00 28.26 136 PRO A C 1
ATOM 922 O O . PRO A 1 136 ? -21.439 -12.668 -12.841 1.00 28.20 136 PRO A O 1
ATOM 926 N N . ALA A 1 137 ? -19.464 -11.862 -13.459 1.00 28.14 137 ALA A N 1
ATOM 927 C CA . ALA A 1 137 ? -19.571 -12.333 -14.851 1.00 30.41 137 ALA A CA 1
ATOM 928 C C . ALA A 1 137 ? -19.698 -13.854 -14.937 1.00 29.21 137 ALA A C 1
ATOM 929 O O . ALA A 1 137 ? -20.510 -14.334 -15.730 1.00 30.21 137 ALA A O 1
ATOM 931 N N . PRO A 1 138 ? -18.900 -14.678 -14.201 1.00 28.70 138 PRO A N 1
ATOM 932 C CA . PRO A 1 138 ? -18.962 -16.139 -14.401 1.00 29.06 138 PRO A CA 1
ATOM 933 C C . PRO A 1 138 ? -20.372 -16.719 -14.174 1.00 26.26 138 PRO A C 1
ATOM 934 O O . PRO A 1 138 ? -20.882 -17.410 -15.080 1.00 27.90 138 PRO A O 1
ATOM 938 N N . ILE A 1 139 ? -21.030 -16.398 -13.060 1.00 27.86 139 ILE A N 1
ATOM 939 C CA . ILE A 1 139 ? -22.385 -16.951 -12.822 1.00 26.83 139 ILE A CA 1
ATOM 940 C C . ILE A 1 139 ? -23.329 -16.369 -13.887 1.00 25.50 139 ILE A C 1
ATOM 941 O O . ILE A 1 139 ? -24.217 -17.088 -14.365 1.00 26.13 139 ILE A O 1
ATOM 946 N N . THR A 1 140 ? -23.144 -15.113 -14.249 1.00 26.56 140 THR A N 1
ATOM 947 C CA . THR A 1 140 ? -24.059 -14.429 -15.222 1.00 28.78 140 THR A CA 1
ATOM 948 C C . THR A 1 140 ? -24.091 -15.232 -16.516 1.00 27.46 140 THR A C 1
ATOM 949 O O . THR A 1 140 ? -25.182 -15.586 -17.005 1.00 27.05 140 THR A O 1
ATOM 953 N N . TYR A 1 141 ? -22.912 -15.536 -17.054 1.00 27.49 141 TYR A N 1
ATOM 954 C CA . TYR A 1 141 ? -22.766 -16.197 -18.365 1.00 29.51 141 TYR A CA 1
ATOM 955 C C . TYR A 1 141 ? -23.065 -17.690 -18.249 1.00 27.22 141 TYR A C 1
ATOM 956 O O . TYR A 1 141 ? -23.709 -18.190 -19.150 1.00 27.50 141 TYR A O 1
ATOM 965 N N . ALA A 1 142 ? -22.831 -18.309 -17.088 1.00 27.86 142 ALA A N 1
ATOM 966 C CA . ALA A 1 142 ? -23.249 -19.719 -16.864 1.00 26.62 142 ALA A CA 1
ATOM 967 C C . ALA A 1 142 ? -24.787 -19.830 -16.922 1.00 27.69 142 ALA A C 1
ATOM 968 O O . ALA A 1 142 ? -25.323 -20.746 -17.574 1.00 27.64 142 ALA A O 1
ATOM 970 N N . HIS A 1 143 ? -25.504 -18.937 -16.272 1.00 27.58 143 HIS A N 1
ATOM 971 C CA . HIS A 1 143 ? -26.962 -18.935 -16.296 1.00 26.21 143 HIS A CA 1
ATOM 972 C C . HIS A 1 143 ? -27.438 -18.685 -17.737 1.00 27.13 143 HIS A C 1
ATOM 973 O O . HIS A 1 143 ? -28.321 -19.367 -18.203 1.00 28.11 143 HIS A O 1
ATOM 980 N N . ARG A 1 144 ? -26.877 -17.683 -18.393 1.00 27.68 144 ARG A N 1
ATOM 981 C CA . ARG A 1 144 ? -27.333 -17.346 -19.753 1.00 30.11 144 ARG A CA 1
ATOM 982 C C . ARG A 1 144 ? -27.159 -18.571 -20.656 1.00 28.72 144 ARG A C 1
ATOM 983 O O . ARG A 1 144 ? -28.011 -18.803 -21.573 1.00 29.71 144 ARG A O 1
ATOM 991 N N . LEU A 1 145 ? -26.082 -19.353 -20.498 1.00 26.34 145 LEU A N 1
ATOM 992 C CA . LEU A 1 145 ? -25.904 -20.527 -21.353 1.00 25.65 145 LEU A CA 1
ATOM 993 C C . LEU A 1 145 ? -27.037 -21.539 -21.173 1.00 26.66 145 LEU A C 1
ATOM 994 O O . LEU A 1 145 ? -27.551 -22.032 -22.181 1.00 28.20 145 LEU A O 1
ATOM 999 N N . VAL A 1 146 ? -27.373 -21.914 -19.940 1.00 26.81 146 VAL A N 1
ATOM 1000 C CA . VAL A 1 146 ? -28.437 -22.934 -19.737 1.00 27.43 146 VAL A CA 1
ATOM 1001 C C . VAL A 1 146 ? -29.793 -22.328 -20.063 1.00 27.63 146 VAL A C 1
ATOM 1002 O O . VAL A 1 146 ? -30.659 -23.101 -20.487 1.00 29.56 146 VAL A O 1
ATOM 1006 N N . GLN A 1 147 ? -29.978 -21.046 -19.817 1.00 30.74 147 GLN A N 1
ATOM 1007 C CA . GLN A 1 147 ? -31.259 -20.382 -20.172 1.00 31.07 147 GLN A CA 1
ATOM 1008 C C . GLN A 1 147 ? -31.416 -20.418 -21.693 1.00 30.43 147 GLN A C 1
ATOM 1009 O O . GLN A 1 147 ? -32.528 -20.698 -22.192 1.00 31.51 147 GLN A O 1
ATOM 1015 N N . ARG A 1 148 ? -30.330 -20.212 -22.416 1.00 30.32 148 ARG A N 1
ATOM 1016 C CA . ARG A 1 148 ? -30.323 -20.296 -23.898 1.00 30.84 148 ARG A CA 1
ATOM 1017 C C . ARG A 1 148 ? -30.639 -21.715 -24.337 1.00 30.30 148 ARG A C 1
ATOM 1018 O O . ARG A 1 148 ? -31.410 -21.852 -25.269 1.00 30.97 148 ARG A O 1
ATOM 1026 N N . GLN A 1 149 ? -30.012 -22.751 -23.732 1.00 28.74 149 GLN A N 1
ATOM 1027 C CA . GLN A 1 149 ? -30.269 -24.183 -24.007 1.00 28.55 149 GLN A CA 1
ATOM 1028 C C . GLN A 1 149 ? -31.789 -24.438 -23.907 1.00 29.88 149 GLN A C 1
ATOM 1029 O O . GLN A 1 149 ? -32.366 -25.083 -24.821 1.00 30.99 149 GLN A O 1
ATOM 1035 N N . ALA A 1 150 ? -32.453 -23.901 -22.866 1.00 29.81 150 ALA A N 1
ATOM 1036 C CA . ALA A 1 150 ? -33.886 -24.143 -22.645 1.00 28.04 150 ALA A CA 1
ATOM 1037 C C . ALA A 1 150 ? -34.667 -23.412 -23.747 1.00 29.88 150 ALA A C 1
ATOM 1038 O O . ALA A 1 150 ? -35.616 -24.032 -24.308 1.00 31.85 150 ALA A O 1
ATOM 1040 N N . GLU A 1 151 ? -34.265 -22.191 -24.090 1.00 30.79 151 GLU A N 1
ATOM 1041 C CA . GLU A 1 151 ? -35.013 -21.366 -25.071 1.00 33.75 151 GLU A CA 1
ATOM 1042 C C . GLU A 1 151 ? -35.005 -22.058 -26.456 1.00 35.79 151 GLU A C 1
ATOM 1043 O O . GLU A 1 151 ? -36.112 -22.239 -27.068 1.00 37.65 151 GLU A O 1
ATOM 1049 N N . VAL A 1 152 ? -33.845 -22.527 -26.926 1.00 35.45 152 VAL A N 1
ATOM 1050 C CA . VAL A 1 152 ? -33.716 -23.167 -28.275 1.00 37.38 152 VAL A CA 1
ATOM 1051 C C . VAL A 1 152 ? -34.307 -24.571 -28.245 1.00 36.01 152 VAL A C 1
ATOM 1052 O O . VAL A 1 152 ? -34.827 -25.028 -29.293 1.00 36.56 152 VAL A O 1
ATOM 1056 N N . ARG A 1 153 ? -34.360 -25.218 -27.063 1.00 34.37 153 ARG A N 1
ATOM 1057 C CA . ARG A 1 153 ? -35.138 -26.470 -26.927 1.00 33.16 153 ARG A CA 1
ATOM 1058 C C . ARG A 1 153 ? -36.632 -26.167 -27.090 1.00 33.46 153 ARG A C 1
ATOM 1059 O O . ARG A 1 153 ? -37.322 -26.935 -27.827 1.00 35.06 153 ARG A O 1
ATOM 1067 N N . LYS A 1 154 ? -37.163 -25.169 -26.368 1.00 35.99 154 LYS A N 1
ATOM 1068 C CA . LYS A 1 154 ? -38.643 -25.014 -26.289 1.00 36.80 154 LYS A CA 1
ATOM 1069 C C . LYS A 1 154 ? -39.146 -24.307 -27.551 1.00 38.75 154 LYS A C 1
ATOM 1070 O O . LYS A 1 154 ? -40.296 -24.571 -27.923 1.00 41.16 154 LYS A O 1
ATOM 1076 N N . ASN A 1 155 ? -38.345 -23.490 -28.219 1.00 37.29 155 ASN A N 1
ATOM 1077 C CA . ASN A 1 155 ? -38.875 -22.698 -29.364 1.00 39.38 155 ASN A CA 1
ATOM 1078 C C . ASN A 1 155 ? -38.766 -23.521 -30.647 1.00 43.42 155 ASN A C 1
ATOM 1079 O O . ASN A 1 155 ? -39.204 -22.994 -31.684 1.00 47.01 155 ASN A O 1
ATOM 1084 N N . GLY A 1 156 ? -38.282 -24.770 -30.591 1.00 43.75 156 GLY A N 1
ATOM 1085 C CA . GLY A 1 156 ? -38.079 -25.632 -31.770 1.00 47.55 156 GLY A CA 1
ATOM 1086 C C . GLY A 1 156 ? -36.828 -25.301 -32.604 1.00 46.99 156 GLY A C 1
ATOM 1087 O O . GLY A 1 156 ? -36.708 -25.878 -33.747 1.00 49.74 156 GLY A O 1
ATOM 1088 N N . THR A 1 157 ? -35.973 -24.359 -32.182 1.00 40.80 157 THR A N 1
ATOM 1089 C CA . THR A 1 157 ? -34.712 -24.117 -32.925 1.00 39.61 157 THR A CA 1
ATOM 1090 C C . THR A 1 157 ? -33.938 -25.445 -32.915 1.00 40.26 157 THR A C 1
ATOM 1091 O O . THR A 1 157 ? -33.580 -25.881 -33.998 1.00 40.89 157 THR A O 1
ATOM 1095 N N . LEU A 1 158 ? -33.717 -26.095 -31.756 1.00 37.73 158 LEU A N 1
ATOM 1096 C CA . LEU A 1 158 ? -33.108 -27.461 -31.653 1.00 36.96 158 LEU A CA 1
ATOM 1097 C C . LEU A 1 158 ? -34.083 -28.416 -30.971 1.00 42.39 158 LEU A C 1
ATOM 1098 O O . LEU A 1 158 ? -34.070 -28.652 -29.738 1.00 38.56 158 LEU A O 1
ATOM 1103 N N . PRO A 1 159 ? -35.037 -28.971 -31.725 1.00 44.21 159 PRO A N 1
ATOM 1104 C CA . PRO A 1 159 ? -36.147 -29.681 -31.091 1.00 43.66 159 PRO A CA 1
ATOM 1105 C C . PRO A 1 159 ? -35.743 -31.008 -30.440 1.00 43.29 159 PRO A C 1
ATOM 1106 O O . PRO A 1 159 ? -36.473 -31.398 -29.580 1.00 43.61 159 PRO A O 1
ATOM 1110 N N . TRP A 1 160 ? -34.572 -31.554 -30.778 1.00 39.87 160 TRP A N 1
ATOM 1111 C CA . TRP A 1 160 ? -33.984 -32.808 -30.241 1.00 39.86 160 TRP A CA 1
ATOM 1112 C C . TRP A 1 160 ? -33.366 -32.575 -28.842 1.00 36.58 160 TRP A C 1
ATOM 1113 O O . TRP A 1 160 ? -32.901 -33.519 -28.250 1.00 37.47 160 TRP A O 1
ATOM 1124 N N . LEU A 1 161 ? -33.226 -31.344 -28.377 1.00 36.72 161 LEU A N 1
ATOM 1125 C CA . LEU A 1 161 ? -32.695 -31.101 -27.005 1.00 32.81 161 LEU A CA 1
ATOM 1126 C C . LEU A 1 161 ? -33.701 -31.693 -26.005 1.00 32.93 161 LEU A C 1
ATOM 1127 O O . LEU A 1 161 ? -34.928 -31.632 -26.249 1.00 33.59 161 LEU A O 1
ATOM 1132 N N . ARG A 1 162 ? -33.220 -32.096 -24.830 1.00 31.22 162 ARG A N 1
ATOM 1133 C CA . ARG A 1 162 ? -34.085 -32.577 -23.740 1.00 30.94 162 ARG A CA 1
ATOM 1134 C C . ARG A 1 162 ? -33.789 -31.712 -22.521 1.00 28.59 162 ARG A C 1
ATOM 1135 O O . ARG A 1 162 ? -32.914 -30.828 -22.549 1.00 30.78 162 ARG A O 1
ATOM 1143 N N . PRO A 1 163 ? -34.615 -31.782 -21.487 1.00 27.47 163 PRO A N 1
ATOM 1144 C CA . PRO A 1 163 ? -34.586 -30.706 -20.481 1.00 27.53 163 PRO A CA 1
ATOM 1145 C C . PRO A 1 163 ? -33.335 -30.564 -19.637 1.00 26.26 163 PRO A C 1
ATOM 1146 O O . PRO A 1 163 ? -33.033 -29.438 -19.271 1.00 27.09 163 PRO A O 1
ATOM 1150 N N . ASP A 1 164 ? -32.622 -31.660 -19.382 1.00 27.20 164 ASP A N 1
ATOM 1151 C CA . ASP A 1 164 ? -31.480 -31.648 -18.416 1.00 27.74 164 ASP A CA 1
ATOM 1152 C C . ASP A 1 164 ? -30.208 -31.130 -19.087 1.00 28.77 164 ASP A C 1
ATOM 1153 O O . ASP A 1 164 ? -29.757 -31.687 -20.104 1.00 29.23 164 ASP A O 1
ATOM 1158 N N . ALA A 1 165 ? -29.595 -30.109 -18.526 1.00 27.83 165 ALA A N 1
ATOM 1159 C CA . ALA A 1 165 ? -28.330 -29.552 -18.999 1.00 27.33 165 ALA A CA 1
ATOM 1160 C C . ALA A 1 165 ? -27.553 -28.925 -17.845 1.00 25.90 165 ALA A C 1
ATOM 1161 O O . ALA A 1 165 ? -28.209 -28.448 -16.868 1.00 26.14 165 ALA A O 1
ATOM 1163 N N . LYS A 1 166 ? -26.246 -28.777 -18.071 1.00 26.76 166 LYS A N 1
ATOM 1164 C CA . LYS A 1 166 ? -25.350 -27.994 -17.194 1.00 26.30 166 LYS A CA 1
ATOM 1165 C C . LYS A 1 166 ? -24.384 -27.163 -18.030 1.00 26.28 166 LYS A C 1
ATOM 1166 O O . LYS A 1 166 ? -24.037 -27.569 -19.116 1.00 29.68 166 LYS A O 1
ATOM 1172 N N . SER A 1 167 ? -23.974 -26.049 -17.467 1.00 25.08 167 SER A N 1
ATOM 1173 C CA . SER A 1 167 ? -22.950 -25.171 -18.035 1.00 27.11 167 SER A CA 1
ATOM 1174 C C . SER A 1 167 ? -21.873 -24.874 -16.987 1.00 26.55 167 SER A C 1
ATOM 1175 O O . SER A 1 167 ? -22.125 -24.893 -15.762 1.00 26.53 167 SER A O 1
ATOM 1178 N N . GLN A 1 168 ? -20.699 -24.575 -17.480 1.00 27.73 168 GLN A N 1
ATOM 1179 C CA . GLN A 1 168 ? -19.617 -24.121 -16.566 1.00 28.03 168 GLN A CA 1
ATOM 1180 C C . GLN A 1 168 ? -18.667 -23.198 -17.320 1.00 29.53 168 GLN A C 1
ATOM 1181 O O . GLN A 1 168 ? -18.339 -23.525 -18.462 1.00 32.21 168 GLN A O 1
ATOM 1187 N N . VAL A 1 169 ? -18.343 -22.036 -16.732 1.00 30.19 169 VAL A N 1
ATOM 1188 C CA . VAL A 1 169 ? -17.460 -21.056 -17.438 1.00 31.86 169 VAL A CA 1
ATOM 1189 C C . VAL A 1 169 ? -16.307 -20.664 -16.505 1.00 31.12 169 VAL A C 1
ATOM 1190 O O . VAL A 1 169 ? -16.516 -20.353 -15.327 1.00 34.00 169 VAL A O 1
ATOM 1194 N N . THR A 1 170 ? -15.102 -20.790 -17.029 1.00 33.53 170 THR A N 1
ATOM 1195 C CA . THR A 1 170 ? -13.861 -20.373 -16.349 1.00 34.90 170 THR A CA 1
ATOM 1196 C C . THR A 1 170 ? -13.393 -19.063 -16.973 1.00 36.62 170 THR A C 1
ATOM 1197 O O . THR A 1 170 ? -13.080 -19.102 -18.171 1.00 36.80 170 THR A O 1
ATOM 1201 N N . PHE A 1 171 ? -13.431 -17.973 -16.222 1.00 37.53 171 PHE A N 1
ATOM 1202 C CA . PHE A 1 171 ? -12.936 -16.641 -16.657 1.00 37.04 171 PHE A CA 1
ATOM 1203 C C . PHE A 1 171 ? -11.478 -16.509 -16.261 1.00 42.65 171 PHE A C 1
ATOM 1204 O O . PHE A 1 171 ? -11.054 -17.026 -15.206 1.00 40.27 171 PHE A O 1
ATOM 1212 N N . GLN A 1 172 ? -10.746 -15.744 -17.072 1.00 44.99 172 GLN A N 1
ATOM 1213 C CA . GLN A 1 172 ? -9.380 -15.331 -16.715 1.00 47.97 172 GLN A CA 1
ATOM 1214 C C . GLN A 1 172 ? -9.427 -13.886 -16.259 1.00 47.62 172 GLN A C 1
ATOM 1215 O O . GLN A 1 172 ? -10.106 -13.050 -16.895 1.00 47.63 172 GLN A O 1
ATOM 1221 N N . TYR A 1 173 ? -8.822 -13.649 -15.118 1.00 49.44 173 TYR A N 1
ATOM 1222 C CA . TYR A 1 173 ? -8.711 -12.308 -14.520 1.00 52.24 173 TYR A CA 1
ATOM 1223 C C . TYR A 1 173 ? -7.222 -11.962 -14.547 1.00 52.25 173 TYR A C 1
ATOM 1224 O O . TYR A 1 173 ? -6.334 -12.871 -14.581 1.00 53.77 173 TYR A O 1
ATOM 1233 N N . ASP A 1 174 ? -6.963 -10.684 -14.680 1.00 55.88 174 ASP A N 1
ATOM 1234 C CA . ASP A 1 174 ? -5.583 -10.144 -14.588 1.00 58.21 174 ASP A CA 1
ATOM 1235 C C . ASP A 1 174 ? -5.675 -8.988 -13.613 1.00 59.29 174 ASP A C 1
ATOM 1236 O O . ASP A 1 174 ? -6.333 -7.998 -13.975 1.00 60.46 174 ASP A O 1
ATOM 1241 N N . ASP A 1 175 ? -5.139 -9.169 -12.404 1.00 68.05 175 ASP A N 1
ATOM 1242 C CA . ASP A 1 175 ? -5.386 -8.261 -11.254 1.00 75.59 175 ASP A CA 1
ATOM 1243 C C . ASP A 1 175 ? -6.802 -7.695 -11.375 1.00 76.94 175 ASP A C 1
ATOM 1244 O O . ASP A 1 175 ? -6.946 -6.455 -11.556 1.00 75.72 175 ASP A O 1
ATOM 1249 N N . GLY A 1 176 ? -7.780 -8.607 -11.340 1.00 72.58 176 GLY A N 1
ATOM 1250 C CA . GLY A 1 176 ? -9.189 -8.326 -11.016 1.00 68.25 176 GLY A CA 1
ATOM 1251 C C . GLY A 1 176 ? -9.963 -7.779 -12.194 1.00 65.53 176 GLY A C 1
ATOM 1252 O O . GLY A 1 176 ? -11.125 -7.409 -11.998 1.00 68.86 176 GLY A O 1
ATOM 1253 N N . LYS A 1 177 ? -9.362 -7.749 -13.381 1.00 67.03 177 LYS A N 1
ATOM 1254 C CA . LYS A 1 177 ? -10.049 -7.349 -14.631 1.00 64.02 177 LYS A CA 1
ATOM 1255 C C . LYS A 1 177 ? -10.205 -8.585 -15.507 1.00 56.88 177 LYS A C 1
ATOM 1256 O O . LYS A 1 177 ? -9.253 -9.344 -15.666 1.00 56.62 177 LYS A O 1
ATOM 1262 N N . ILE A 1 178 ? -11.399 -8.784 -16.044 1.00 56.84 178 ILE A N 1
ATOM 1263 C CA . ILE A 1 178 ? -11.695 -9.941 -16.925 1.00 52.59 178 ILE A CA 1
ATOM 1264 C C . ILE A 1 178 ? -10.793 -9.812 -18.138 1.00 54.33 178 ILE A C 1
ATOM 1265 O O . ILE A 1 178 ? -10.887 -8.781 -18.826 1.00 53.26 178 ILE A O 1
ATOM 1270 N N . VAL A 1 179 ? -9.997 -10.822 -18.426 1.00 52.02 179 VAL A N 1
ATOM 1271 C CA . VAL A 1 179 ? -9.182 -10.842 -19.668 1.00 51.83 179 VAL A CA 1
ATOM 1272 C C . VAL A 1 179 ? -10.003 -11.562 -20.742 1.00 50.78 179 VAL A C 1
ATOM 1273 O O . VAL A 1 179 ? -10.167 -11.051 -21.876 1.00 47.45 179 VAL A O 1
ATOM 1277 N N . GLY A 1 180 ? -10.563 -12.715 -20.399 1.00 44.61 180 GLY A N 1
ATOM 1278 C CA . GLY A 1 180 ? -11.337 -13.515 -21.352 1.00 44.51 180 GLY A CA 1
ATOM 1279 C C . GLY A 1 180 ? -11.945 -14.707 -20.650 1.00 44.88 180 GLY A C 1
ATOM 1280 O O . GLY A 1 180 ? -11.890 -14.739 -19.357 1.00 39.26 180 GLY A O 1
ATOM 1281 N N . ILE A 1 181 ? -12.445 -15.637 -21.466 1.00 39.95 181 ILE A N 1
ATOM 1282 C CA . ILE A 1 181 ? -13.013 -16.945 -21.023 1.00 40.82 181 ILE A CA 1
ATOM 1283 C C . ILE A 1 181 ? -11.998 -18.031 -21.401 1.00 40.36 181 ILE A C 1
ATOM 1284 O O . ILE A 1 181 ? -11.603 -18.136 -22.537 1.00 40.38 181 ILE A O 1
ATOM 1289 N N . ASP A 1 182 ? -11.559 -18.815 -20.439 1.00 36.70 182 ASP A N 1
ATOM 1290 C CA . ASP A 1 182 ? -10.528 -19.858 -20.650 1.00 38.44 182 ASP A CA 1
ATOM 1291 C C . ASP A 1 182 ? -11.165 -21.178 -21.019 1.00 35.22 182 ASP A C 1
ATOM 1292 O O . ASP A 1 182 ? -10.508 -22.028 -21.655 1.00 36.91 182 ASP A O 1
ATOM 1297 N N . ALA A 1 183 ? -12.346 -21.468 -20.464 1.00 36.53 183 ALA A N 1
ATOM 1298 C CA . ALA A 1 183 ? -12.950 -22.791 -20.637 1.00 36.66 183 ALA A CA 1
ATOM 1299 C C . ALA A 1 183 ? -14.457 -22.676 -20.523 1.00 32.00 183 ALA A C 1
ATOM 1300 O O . ALA A 1 183 ? -14.990 -21.901 -19.660 1.00 33.60 183 ALA A O 1
ATOM 1302 N N . VAL A 1 184 ? -15.091 -23.476 -21.337 1.00 32.75 184 VAL A N 1
ATOM 1303 C CA . VAL A 1 184 ? -16.579 -23.525 -21.408 1.00 32.38 184 VAL A CA 1
ATOM 1304 C C . VAL A 1 184 ? -16.977 -24.993 -21.427 1.00 32.38 184 VAL A C 1
ATOM 1305 O O . VAL A 1 184 ? -16.525 -25.745 -22.324 1.00 33.85 184 VAL A O 1
ATOM 1309 N N . VAL A 1 185 ? -17.835 -25.379 -20.491 1.00 30.46 185 VAL A N 1
ATOM 1310 C CA . VAL A 1 185 ? -18.465 -26.719 -20.456 1.00 28.70 185 VAL A CA 1
ATOM 1311 C C . VAL A 1 185 ? -19.954 -26.556 -20.739 1.00 27.36 185 VAL A C 1
ATOM 1312 O O . VAL A 1 185 ? -20.582 -25.659 -20.140 1.00 29.56 185 VAL A O 1
ATOM 1316 N N . LEU A 1 186 ? -20.462 -27.348 -21.672 1.00 29.08 186 LEU A N 1
ATOM 1317 C CA . LEU A 1 186 ? -21.918 -27.422 -21.926 1.00 29.35 186 LEU A CA 1
ATOM 1318 C C . LEU A 1 186 ? -22.283 -28.874 -22.124 1.00 30.69 186 LEU A C 1
ATOM 1319 O O . LEU A 1 186 ? -21.862 -29.452 -23.097 1.00 32.85 186 LEU A O 1
ATOM 1324 N N . SER A 1 187 ? -23.042 -29.453 -21.198 1.00 29.65 187 SER A N 1
ATOM 1325 C CA . SER A 1 187 ? -23.510 -30.848 -21.225 1.00 29.14 187 SER A CA 1
ATOM 1326 C C . SER A 1 187 ? -25.043 -30.817 -21.344 1.00 30.46 187 SER A C 1
ATOM 1327 O O . SER A 1 187 ? -25.699 -30.281 -20.463 1.00 31.27 187 SER A O 1
ATOM 1330 N N . THR A 1 188 ? -25.602 -31.326 -22.434 1.00 31.90 188 THR A N 1
ATOM 1331 C CA . THR A 1 188 ? -27.052 -31.309 -22.615 1.00 30.67 188 THR A CA 1
ATOM 1332 C C . THR A 1 188 ? -27.589 -32.707 -22.880 1.00 32.60 188 THR A C 1
ATOM 1333 O O . THR A 1 188 ? -27.024 -33.509 -23.672 1.00 33.18 188 THR A O 1
ATOM 1337 N N . GLN A 1 189 ? -28.751 -32.941 -22.334 1.00 32.93 189 GLN A N 1
ATOM 1338 C CA . GLN A 1 189 ? -29.588 -34.111 -22.664 1.00 32.68 189 GLN A CA 1
ATOM 1339 C C . GLN A 1 189 ? -30.123 -33.906 -24.081 1.00 32.45 189 GLN A C 1
ATOM 1340 O O . GLN A 1 189 ? -30.373 -32.742 -24.548 1.00 31.70 189 GLN A O 1
ATOM 1346 N N . HIS A 1 190 ? -30.425 -35.016 -24.717 1.00 35.84 190 HIS A N 1
ATOM 1347 C CA . HIS A 1 190 ? -30.894 -34.986 -26.107 1.00 34.18 190 HIS A CA 1
ATOM 1348 C C . HIS A 1 190 ? -31.559 -36.316 -26.430 1.00 38.73 190 HIS A C 1
ATOM 1349 O O . HIS A 1 190 ? -31.212 -37.356 -25.796 1.00 38.84 190 HIS A O 1
ATOM 1356 N N . SER A 1 191 ? -32.378 -36.277 -27.473 1.00 41.36 191 SER A N 1
ATOM 1357 C CA . SER A 1 191 ? -32.997 -37.496 -28.059 1.00 46.42 191 SER A CA 1
ATOM 1358 C C . SER A 1 191 ? -31.966 -38.363 -28.792 1.00 45.98 191 SER A C 1
ATOM 1359 O O . SER A 1 191 ? -30.815 -37.943 -29.058 1.00 42.58 191 SER A O 1
ATOM 1362 N N . GLU A 1 192 ? -32.375 -39.589 -29.038 1.00 49.11 192 GLU A N 1
ATOM 1363 C CA . GLU A 1 192 ? -31.492 -40.663 -29.521 1.00 58.17 192 GLU A CA 1
ATOM 1364 C C . GLU A 1 192 ? -31.034 -40.367 -30.950 1.00 56.75 192 GLU A C 1
ATOM 1365 O O . GLU A 1 192 ? -29.953 -40.833 -31.301 1.00 64.12 192 GLU A O 1
ATOM 1371 N N . GLU A 1 193 ? -31.796 -39.587 -31.717 1.00 53.52 193 GLU A N 1
ATOM 1372 C CA . GLU A 1 193 ? -31.626 -39.440 -33.187 1.00 54.78 193 GLU A CA 1
ATOM 1373 C C . GLU A 1 193 ? -30.416 -38.567 -33.593 1.00 55.10 193 GLU A C 1
ATOM 1374 O O . GLU A 1 193 ? -29.871 -38.810 -34.736 1.00 51.60 193 GLU A O 1
ATOM 1380 N N . ILE A 1 194 ? -30.030 -37.549 -32.792 1.00 46.54 194 ILE A N 1
ATOM 1381 C CA . ILE A 1 194 ? -28.921 -36.589 -33.094 1.00 43.98 194 ILE A CA 1
ATOM 1382 C C . ILE A 1 194 ? -27.606 -37.315 -32.807 1.00 43.93 194 ILE A C 1
ATOM 1383 O O . ILE A 1 194 ? -27.531 -37.995 -31.817 1.00 45.03 194 ILE A O 1
ATOM 1388 N N . ASP A 1 195 ? -26.603 -37.160 -33.663 1.00 42.69 195 ASP A N 1
ATOM 1389 C CA . ASP A 1 195 ? -25.239 -37.687 -33.436 1.00 42.56 195 ASP A CA 1
ATOM 1390 C C . ASP A 1 195 ? -24.447 -36.576 -32.735 1.00 42.50 195 ASP A C 1
ATOM 1391 O O . ASP A 1 195 ? -24.870 -35.384 -32.777 1.00 44.55 195 ASP A O 1
ATOM 1396 N N . GLN A 1 196 ? -23.344 -36.945 -32.091 1.00 41.66 196 GLN A N 1
ATOM 1397 C CA . GLN A 1 196 ? -22.549 -36.053 -31.216 1.00 40.32 196 GLN A CA 1
ATOM 1398 C C . GLN A 1 196 ? -21.866 -34.931 -32.018 1.00 39.29 196 GLN A C 1
ATOM 1399 O O . GLN A 1 196 ? -21.829 -33.808 -31.486 1.00 36.27 196 GLN A O 1
ATOM 1405 N N . LYS A 1 197 ? -21.381 -35.167 -33.248 1.00 41.74 197 LYS A N 1
ATOM 1406 C CA . LYS A 1 197 ? -20.735 -34.073 -34.029 1.00 42.48 197 LYS A CA 1
ATOM 1407 C C . LYS A 1 197 ? -21.799 -33.022 -34.352 1.00 39.05 197 LYS A C 1
ATOM 1408 O O . LYS A 1 197 ? -21.524 -31.839 -34.187 1.00 41.46 197 LYS A O 1
ATOM 1414 N N . SER A 1 198 ? -22.968 -33.474 -34.810 1.00 39.77 198 SER A N 1
ATOM 1415 C CA . SER A 1 198 ? -24.136 -32.598 -35.058 1.00 41.96 198 SER A CA 1
ATOM 1416 C C . SER A 1 198 ? -24.474 -31.837 -33.779 1.00 40.63 198 SER A C 1
ATOM 1417 O O . SER A 1 198 ? -24.577 -30.574 -33.810 1.00 39.69 198 SER A O 1
ATOM 1420 N N . LEU A 1 199 ? -24.574 -32.539 -32.664 1.00 40.39 199 LEU A N 1
ATOM 1421 C CA . LEU A 1 199 ? -24.902 -31.896 -31.377 1.00 36.98 199 LEU A CA 1
ATOM 1422 C C . LEU A 1 199 ? -23.840 -30.844 -31.023 1.00 36.21 199 LEU A C 1
ATOM 1423 O O . LEU A 1 199 ? -24.184 -29.682 -30.637 1.00 33.10 199 LEU A O 1
ATOM 1428 N N . GLN A 1 200 ? -22.563 -31.155 -31.178 1.00 37.14 200 GLN A N 1
ATOM 1429 C CA . GLN A 1 200 ? -21.516 -30.173 -30.784 1.00 36.82 200 GLN A CA 1
ATOM 1430 C C . GLN A 1 200 ? -21.557 -28.915 -31.646 1.00 37.90 200 GLN A C 1
ATOM 1431 O O . GLN A 1 200 ? -21.407 -27.805 -31.105 1.00 37.47 200 GLN A O 1
ATOM 1437 N N . GLU A 1 201 ? -21.726 -29.073 -32.960 1.00 36.54 201 GLU A N 1
ATOM 1438 C CA . GLU A 1 201 ? -21.810 -27.926 -33.899 1.00 38.24 201 GLU A CA 1
ATOM 1439 C C . GLU A 1 201 ? -23.006 -27.051 -33.530 1.00 36.33 201 GLU A C 1
ATOM 1440 O O . GLU A 1 201 ? -22.834 -25.838 -33.515 1.00 37.08 201 GLU A O 1
ATOM 1446 N N . ALA A 1 202 ? -24.165 -27.666 -33.281 1.00 36.24 202 ALA A N 1
ATOM 1447 C CA . ALA A 1 202 ? -25.436 -26.952 -32.988 1.00 37.28 202 ALA A CA 1
ATOM 1448 C C . ALA A 1 202 ? -25.315 -26.215 -31.643 1.00 33.81 202 ALA A C 1
ATOM 1449 O O . ALA A 1 202 ? -25.758 -25.029 -31.475 1.00 35.52 202 ALA A O 1
ATOM 1451 N N . VAL A 1 203 ? -24.752 -26.857 -30.658 1.00 33.55 203 VAL A N 1
ATOM 1452 C CA . VAL A 1 203 ? -24.562 -26.201 -29.322 1.00 35.65 203 VAL A CA 1
ATOM 1453 C C . VAL A 1 203 ? -23.589 -25.024 -29.452 1.00 33.68 203 VAL A C 1
ATOM 1454 O O . VAL A 1 203 ? -23.819 -23.927 -28.883 1.00 35.25 203 VAL A O 1
ATOM 1458 N N . MET A 1 204 ? -22.515 -25.193 -30.204 1.00 35.55 204 MET A N 1
ATOM 1459 C CA . MET A 1 204 ? -21.573 -24.065 -30.456 1.00 35.93 204 MET A CA 1
ATOM 1460 C C . MET A 1 204 ? -22.334 -22.947 -31.175 1.00 35.47 204 MET A C 1
ATOM 1461 O O . MET A 1 204 ? -22.225 -21.779 -30.753 1.00 36.65 204 MET A O 1
ATOM 1466 N N . GLU A 1 205 ? -23.100 -23.251 -32.228 1.00 36.51 205 GLU A N 1
ATOM 1467 C CA . GLU A 1 205 ? -23.701 -22.175 -33.069 1.00 38.49 205 GLU A CA 1
ATOM 1468 C C . GLU A 1 205 ? -24.933 -21.518 -32.432 1.00 37.44 205 GLU A C 1
ATOM 1469 O O . GLU A 1 205 ? -25.003 -20.296 -32.573 1.00 39.28 205 GLU A O 1
ATOM 1475 N N . GLU A 1 206 ? -25.821 -22.279 -31.770 1.00 37.25 206 GLU A N 1
ATOM 1476 C CA . GLU A 1 206 ? -27.132 -21.825 -31.222 1.00 39.46 206 GLU A CA 1
ATOM 1477 C C . GLU A 1 206 ? -27.049 -21.460 -29.747 1.00 36.56 206 GLU A C 1
ATOM 1478 O O . GLU A 1 206 ? -27.853 -20.604 -29.306 1.00 37.21 206 GLU A O 1
ATOM 1484 N N . ILE A 1 207 ? -26.083 -22.001 -29.003 1.00 34.52 207 ILE A N 1
ATOM 1485 C CA . ILE A 1 207 ? -26.099 -21.758 -27.523 1.00 33.69 207 ILE A CA 1
ATOM 1486 C C . ILE A 1 207 ? -24.863 -20.960 -27.097 1.00 32.04 207 ILE A C 1
ATOM 1487 O O . ILE A 1 207 ? -25.034 -19.942 -26.400 1.00 35.94 207 ILE A O 1
ATOM 1492 N N . ILE A 1 208 ? -23.679 -21.472 -27.372 1.00 33.33 208 ILE A N 1
ATOM 1493 C CA . ILE A 1 208 ? -22.410 -20.821 -26.928 1.00 33.18 208 ILE A CA 1
ATOM 1494 C C . ILE A 1 208 ? -22.112 -19.494 -27.642 1.00 33.17 208 ILE A C 1
ATOM 1495 O O . ILE A 1 208 ? -22.008 -18.456 -26.939 1.00 35.98 208 ILE A O 1
ATOM 1500 N N . LYS A 1 209 ? -21.995 -19.462 -28.973 1.00 35.13 209 LYS A N 1
ATOM 1501 C CA . LYS A 1 209 ? -21.511 -18.259 -29.705 1.00 37.45 209 LYS A CA 1
ATOM 1502 C C . LYS A 1 209 ? -22.471 -17.079 -29.531 1.00 38.09 209 LYS A C 1
ATOM 1503 O O . LYS A 1 209 ? -22.019 -15.962 -29.345 1.00 39.10 209 LYS A O 1
ATOM 1509 N N . PRO A 1 210 ? -23.811 -17.267 -29.499 1.00 36.33 210 PRO A N 1
ATOM 1510 C CA . PRO A 1 210 ? -24.765 -16.166 -29.276 1.00 37.99 210 PRO A CA 1
ATOM 1511 C C . PRO A 1 210 ? -24.812 -15.589 -27.854 1.00 38.75 210 PRO A C 1
ATOM 1512 O O . PRO A 1 210 ? -25.371 -14.524 -27.658 1.00 41.30 210 PRO A O 1
ATOM 1516 N N . ILE A 1 211 ? -24.263 -16.303 -26.869 1.00 34.53 211 ILE A N 1
ATOM 1517 C CA . ILE A 1 211 ? -24.340 -15.874 -25.463 1.00 33.51 211 ILE A CA 1
ATOM 1518 C C . ILE A 1 211 ? -23.010 -15.283 -24.977 1.00 34.61 211 ILE A C 1
ATOM 1519 O O . ILE A 1 211 ? -23.074 -14.310 -24.217 1.00 35.21 211 ILE A O 1
ATOM 1524 N N . LEU A 1 212 ? -21.850 -15.870 -25.325 1.00 32.80 212 LEU A N 1
ATOM 1525 C CA . LEU A 1 212 ? -20.537 -15.414 -24.791 1.00 35.07 212 LEU A CA 1
ATOM 1526 C C . LEU A 1 212 ? -19.960 -14.358 -25.730 1.00 36.86 212 LEU A C 1
ATOM 1527 O O . LEU A 1 212 ? -19.896 -14.599 -26.914 1.00 38.11 212 LEU A O 1
ATOM 1532 N N . PRO A 1 213 ? -19.584 -13.177 -25.229 1.00 38.23 213 PRO A N 1
ATOM 1533 C CA . PRO A 1 213 ? -18.938 -12.137 -26.043 1.00 39.58 213 PRO A CA 1
ATOM 1534 C C . PRO A 1 213 ? -17.730 -12.694 -26.799 1.00 41.65 213 PRO A C 1
ATOM 1535 O O . PRO A 1 213 ? -16.845 -13.262 -26.164 1.00 40.09 213 PRO A O 1
ATOM 1539 N N . ALA A 1 214 ? -17.682 -12.429 -28.117 1.00 40.82 214 ALA A N 1
ATOM 1540 C CA . ALA A 1 214 ? -16.658 -12.949 -29.048 1.00 41.82 214 ALA A CA 1
ATOM 1541 C C . ALA A 1 214 ? -15.273 -12.450 -28.596 1.00 43.10 214 ALA A C 1
ATOM 1542 O O . ALA A 1 214 ? -14.314 -13.237 -28.692 1.00 44.22 214 ALA A O 1
ATOM 1544 N N . GLU A 1 215 ? -15.193 -11.239 -28.034 1.00 45.62 215 GLU A N 1
ATOM 1545 C CA . GLU A 1 215 ? -13.940 -10.647 -27.469 1.00 48.04 215 GLU A CA 1
ATOM 1546 C C . GLU A 1 215 ? -13.306 -11.595 -26.466 1.00 48.13 215 GLU A C 1
ATOM 1547 O O . GLU A 1 215 ? -12.108 -11.542 -26.319 1.00 47.46 215 GLU A O 1
ATOM 1553 N N . TRP A 1 216 ? -14.098 -12.358 -25.727 1.00 45.70 216 TRP A N 1
ATOM 1554 C CA . TRP A 1 216 ? -13.582 -13.149 -24.588 1.00 47.49 216 TRP A CA 1
ATOM 1555 C C . TRP A 1 216 ? -13.212 -14.543 -25.067 1.00 44.84 216 TRP A C 1
ATOM 1556 O O . TRP A 1 216 ? -12.654 -15.298 -24.235 1.00 44.11 216 TRP A O 1
ATOM 1567 N N . LEU A 1 217 ? -13.515 -14.853 -26.330 1.00 42.36 217 LEU A N 1
ATOM 1568 C CA . LEU A 1 217 ? -13.310 -16.201 -26.908 1.00 41.02 217 LEU A CA 1
ATOM 1569 C C . LEU A 1 217 ? -12.127 -16.088 -27.862 1.00 46.87 217 LEU A C 1
ATOM 1570 O O . LEU A 1 217 ? -12.240 -15.380 -28.850 1.00 42.22 217 LEU A O 1
ATOM 1575 N N . THR A 1 218 ? -11.068 -16.820 -27.560 1.00 46.97 218 THR A N 1
ATOM 1576 C CA . THR A 1 218 ? -9.783 -16.780 -28.283 1.00 50.59 218 THR A CA 1
ATOM 1577 C C . THR A 1 218 ? -9.282 -18.199 -28.429 1.00 48.89 218 THR A C 1
ATOM 1578 O O . THR A 1 218 ? -10.035 -19.146 -28.099 1.00 46.54 218 THR A O 1
ATOM 1582 N N . SER A 1 219 ? -8.058 -18.305 -28.943 1.00 49.81 219 SER A N 1
ATOM 1583 C CA . SER A 1 219 ? -7.384 -19.577 -29.304 1.00 53.83 219 SER A CA 1
ATOM 1584 C C . SER A 1 219 ? -7.100 -20.360 -28.016 1.00 50.72 219 SER A C 1
ATOM 1585 O O . SER A 1 219 ? -7.049 -21.590 -28.074 1.00 57.05 219 SER A O 1
ATOM 1588 N N . ALA A 1 220 ? -6.975 -19.643 -26.900 1.00 50.81 220 ALA A N 1
ATOM 1589 C CA . ALA A 1 220 ? -6.725 -20.160 -25.536 1.00 53.03 220 ALA A CA 1
ATOM 1590 C C . ALA A 1 220 ? -8.006 -20.744 -24.929 1.00 51.27 220 ALA A C 1
ATOM 1591 O O . ALA A 1 220 ? -7.897 -21.283 -23.771 1.00 51.77 220 ALA A O 1
ATOM 1593 N N . THR A 1 221 ? -9.169 -20.568 -25.592 1.00 48.52 221 THR A N 1
ATOM 1594 C CA . THR A 1 221 ? -10.474 -20.995 -25.011 1.00 45.53 221 THR A CA 1
ATOM 1595 C C . THR A 1 221 ? -10.653 -22.491 -25.276 1.00 43.72 221 THR A C 1
ATOM 1596 O O . THR A 1 221 ? -10.612 -22.894 -26.424 1.00 44.06 221 THR A O 1
ATOM 1600 N N . LYS A 1 222 ? -10.859 -23.290 -24.235 1.00 43.19 222 LYS A N 1
ATOM 1601 C CA . LYS A 1 222 ? -11.173 -24.726 -24.385 1.00 42.60 222 LYS A CA 1
ATOM 1602 C C . LYS A 1 222 ? -12.687 -24.919 -24.276 1.00 41.25 222 LYS A C 1
ATOM 1603 O O . LYS A 1 222 ? -13.334 -24.235 -23.425 1.00 38.48 222 LYS A O 1
ATOM 1609 N N . PHE A 1 223 ? -13.233 -25.765 -25.144 1.00 43.18 223 PHE A N 1
ATOM 1610 C CA . PHE A 1 223 ? -14.689 -26.051 -25.211 1.00 42.56 223 PHE A CA 1
ATOM 1611 C C . PHE A 1 223 ? -14.826 -27.538 -24.955 1.00 38.92 223 PHE A C 1
ATOM 1612 O O . PHE A 1 223 ? -14.181 -28.326 -25.628 1.00 42.88 223 PHE A O 1
ATOM 1620 N N . PHE A 1 224 ? -15.644 -27.886 -23.959 1.00 38.92 224 PHE A N 1
ATOM 1621 C CA . PHE A 1 224 ? -16.023 -29.263 -23.605 1.00 36.01 224 PHE A CA 1
ATOM 1622 C C . PHE A 1 224 ? -17.540 -29.354 -23.776 1.00 36.41 224 PHE A C 1
ATOM 1623 O O . PHE A 1 224 ? -18.267 -28.968 -22.843 1.00 34.77 224 PHE A O 1
ATOM 1631 N N . ILE A 1 225 ? -17.981 -29.758 -24.952 1.00 35.67 225 ILE A N 1
ATOM 1632 C CA . ILE A 1 225 ? -19.427 -29.913 -25.279 1.00 37.49 225 ILE A CA 1
ATOM 1633 C C . ILE A 1 225 ? -19.714 -31.403 -25.204 1.00 37.18 225 ILE A C 1
ATOM 1634 O O . ILE A 1 225 ? -19.184 -32.161 -26.061 1.00 37.41 225 ILE A O 1
ATOM 1639 N N . ASN A 1 226 ? -20.659 -31.760 -24.332 1.00 36.44 226 ASN A N 1
ATOM 1640 C CA . ASN A 1 226 ? -21.066 -33.158 -24.038 1.00 35.22 226 ASN A CA 1
ATOM 1641 C C . ASN A 1 226 ? -19.795 -33.969 -24.070 1.00 38.63 226 ASN A C 1
ATOM 1642 O O . ASN A 1 226 ? -19.665 -34.865 -24.892 1.00 38.24 226 ASN A O 1
ATOM 1647 N N . PRO A 1 227 ? -18.838 -33.668 -23.186 1.00 42.13 227 PRO A N 1
ATOM 1648 C CA . PRO A 1 227 ? -17.540 -34.331 -23.234 1.00 43.55 227 PRO A CA 1
ATOM 1649 C C . PRO A 1 227 ? -17.621 -35.833 -22.926 1.00 46.60 227 PRO A C 1
ATOM 1650 O O . PRO A 1 227 ? -16.667 -36.503 -23.196 1.00 50.82 227 PRO A O 1
ATOM 1654 N N . THR A 1 228 ? -18.728 -36.362 -22.423 1.00 47.81 228 THR A N 1
ATOM 1655 C CA . THR A 1 228 ? -18.840 -37.836 -22.286 1.00 48.29 228 THR A CA 1
ATOM 1656 C C . THR A 1 228 ? -19.665 -38.405 -23.433 1.00 50.27 228 THR A C 1
ATOM 1657 O O . THR A 1 228 ? -20.006 -39.588 -23.340 1.00 55.22 228 THR A O 1
ATOM 1661 N N . GLY A 1 229 ? -20.008 -37.574 -24.424 1.00 49.29 229 GLY A N 1
ATOM 1662 C CA . GLY A 1 229 ? -20.880 -37.944 -25.564 1.00 47.38 229 GLY A CA 1
ATOM 1663 C C . GLY A 1 229 ? -22.349 -38.035 -25.186 1.00 48.77 229 GLY A C 1
ATOM 1664 O O . GLY A 1 229 ? -22.898 -37.086 -24.550 1.00 46.96 229 GLY A O 1
ATOM 1665 N N . ARG A 1 230 ? -22.970 -39.176 -25.477 1.00 49.18 230 ARG A N 1
ATOM 1666 C CA . ARG A 1 230 ? -24.446 -39.352 -25.431 1.00 48.60 230 ARG A CA 1
ATOM 1667 C C . ARG A 1 230 ? -24.988 -39.156 -23.993 1.00 46.71 230 ARG A C 1
ATOM 1668 O O . ARG A 1 230 ? -24.394 -39.592 -22.987 1.00 43.53 230 ARG A O 1
ATOM 1676 N N . PHE A 1 231 ? -26.098 -38.460 -23.949 1.00 43.08 231 PHE A N 1
ATOM 1677 C CA . PHE A 1 231 ? -26.795 -38.018 -22.729 1.00 40.59 231 PHE A CA 1
ATOM 1678 C C . PHE A 1 231 ? -28.275 -38.035 -23.099 1.00 38.32 231 PHE A C 1
ATOM 1679 O O . PHE A 1 231 ? -28.907 -36.994 -23.466 1.00 38.18 231 PHE A O 1
ATOM 1687 N N . VAL A 1 232 ? -28.843 -39.237 -23.098 1.00 41.86 232 VAL A N 1
ATOM 1688 C CA . VAL A 1 232 ? -30.248 -39.464 -23.554 1.00 42.26 232 VAL A CA 1
ATOM 1689 C C . VAL A 1 232 ? -31.178 -39.544 -22.317 1.00 45.65 232 VAL A C 1
ATOM 1690 O O . VAL A 1 232 ? -32.320 -38.932 -22.350 1.00 44.37 232 VAL A O 1
ATOM 1694 N N . ILE A 1 233 ? -30.720 -40.290 -21.321 1.00 47.39 233 ILE A N 1
ATOM 1695 C CA . ILE A 1 233 ? -31.392 -40.540 -20.010 1.00 52.75 233 ILE A CA 1
ATOM 1696 C C . ILE A 1 233 ? -30.874 -39.480 -19.030 1.00 50.03 233 ILE A C 1
ATOM 1697 O O . ILE A 1 233 ? -29.652 -39.281 -18.944 1.00 49.28 233 ILE A O 1
ATOM 1702 N N . GLY A 1 234 ? -31.784 -38.830 -18.320 1.00 49.94 234 GLY A N 1
ATOM 1703 C CA . GLY A 1 234 ? -31.422 -37.764 -17.370 1.00 45.18 234 GLY A CA 1
ATOM 1704 C C . GLY A 1 234 ? -32.620 -37.343 -16.566 1.00 40.87 234 GLY A C 1
ATOM 1705 O O . GLY A 1 234 ? -33.514 -38.165 -16.357 1.00 40.59 234 GLY A O 1
ATOM 1706 N N . GLY A 1 235 ? -32.619 -36.107 -16.091 1.00 35.46 235 GLY A N 1
ATOM 1707 C CA . GLY A 1 235 ? -33.626 -35.657 -15.127 1.00 39.64 235 GLY A CA 1
ATOM 1708 C C . GLY A 1 235 ? -33.552 -36.639 -13.964 1.00 35.51 235 GLY A C 1
ATOM 1709 O O . GLY A 1 235 ? -32.459 -37.178 -13.679 1.00 35.81 235 GLY A O 1
ATOM 1710 N N . PRO A 1 236 ? -34.690 -36.949 -13.319 1.00 35.10 236 PRO A N 1
ATOM 1711 C CA . PRO A 1 236 ? -34.647 -37.762 -12.103 1.00 33.72 236 PRO A CA 1
ATOM 1712 C C . PRO A 1 236 ? -34.170 -39.216 -12.283 1.00 35.29 236 PRO A C 1
ATOM 1713 O O . PRO A 1 236 ? -33.844 -39.814 -11.298 1.00 35.78 236 PRO A O 1
ATOM 1717 N N . MET A 1 237 ? -34.157 -39.738 -13.512 1.00 34.03 237 MET A N 1
ATOM 1718 C CA . MET A 1 237 ? -33.818 -41.158 -13.793 1.00 39.31 237 MET A CA 1
ATOM 1719 C C . MET A 1 237 ? -32.323 -41.383 -13.573 1.00 40.18 237 MET A C 1
ATOM 1720 O O . MET A 1 237 ? -31.915 -42.398 -12.903 1.00 44.71 237 MET A O 1
ATOM 1725 N N . GLY A 1 238 ? -31.561 -40.419 -14.063 1.00 38.98 238 GLY A N 1
ATOM 1726 C CA . GLY A 1 238 ? -30.092 -40.255 -13.874 1.00 47.02 238 GLY A CA 1
ATOM 1727 C C . GLY A 1 238 ? -29.607 -39.870 -12.464 1.00 46.34 238 GLY A C 1
ATOM 1728 O O . GLY A 1 238 ? -28.504 -40.347 -12.031 1.00 46.54 238 GLY A O 1
ATOM 1729 N N . ASP A 1 239 ? -30.325 -39.017 -11.722 1.00 38.68 239 ASP A N 1
ATOM 1730 C CA . ASP A 1 239 ? -29.751 -38.383 -10.542 1.00 39.70 239 ASP A CA 1
ATOM 1731 C C . ASP A 1 239 ? -30.925 -37.984 -9.632 1.00 38.82 239 ASP A C 1
ATOM 1732 O O . ASP A 1 239 ? -31.841 -37.303 -10.159 1.00 38.90 239 ASP A O 1
ATOM 1737 N N . CYS A 1 240 ? -30.942 -38.397 -8.369 1.00 30.12 240 CYS A N 1
ATOM 1738 C CA A CYS A 1 240 ? -31.905 -37.893 -7.376 0.50 27.67 240 CYS A CA 1
ATOM 1739 C CA B CYS A 1 240 ? -31.895 -37.863 -7.348 0.50 30.38 240 CYS A CA 1
ATOM 1740 C C . CYS A 1 240 ? -31.770 -36.362 -7.294 1.00 28.37 240 CYS A C 1
ATOM 1741 O O . CYS A 1 240 ? -30.623 -35.850 -7.416 1.00 31.95 240 CYS A O 1
ATOM 1746 N N . GLY A 1 241 ? -32.878 -35.663 -7.134 1.00 26.35 241 GLY A N 1
ATOM 1747 C CA . GLY A 1 241 ? -32.893 -34.219 -6.997 1.00 27.17 241 GLY A CA 1
ATOM 1748 C C . GLY A 1 241 ? -33.588 -33.845 -5.700 1.00 24.90 241 GLY A C 1
ATOM 1749 O O . GLY A 1 241 ? -34.562 -34.478 -5.335 1.00 25.66 241 GLY A O 1
ATOM 1750 N N . LEU A 1 242 ? -33.042 -32.870 -5.004 1.00 24.64 242 LEU A N 1
ATOM 1751 C CA . LEU A 1 242 ? -33.656 -32.359 -3.771 1.00 26.99 242 LEU A CA 1
ATOM 1752 C C . LEU A 1 242 ? -33.671 -30.839 -3.748 1.00 23.20 242 LEU A C 1
ATOM 1753 O O . LEU A 1 242 ? -32.747 -30.210 -4.293 1.00 24.06 242 LEU A O 1
ATOM 1758 N N . THR A 1 243 ? -34.696 -30.256 -3.123 1.00 25.31 243 THR A N 1
ATOM 1759 C CA . THR A 1 243 ? -34.747 -28.801 -2.873 1.00 23.00 243 THR A CA 1
ATOM 1760 C C . THR A 1 243 ? -33.458 -28.333 -2.207 1.00 22.56 243 THR A C 1
ATOM 1761 O O . THR A 1 243 ? -32.995 -29.017 -1.238 1.00 22.23 243 THR A O 1
ATOM 1765 N N . GLY A 1 244 ? -32.911 -27.188 -2.618 1.00 23.60 244 GLY A N 1
ATOM 1766 C CA . GLY A 1 244 ? -31.840 -26.540 -1.837 1.00 23.47 244 GLY A CA 1
ATOM 1767 C C . GLY A 1 244 ? -30.484 -27.189 -1.995 1.00 24.76 244 GLY A C 1
ATOM 1768 O O . GLY A 1 244 ? -29.680 -27.061 -1.050 1.00 24.31 244 GLY A O 1
ATOM 1769 N N . ARG A 1 245 ? -30.251 -27.824 -3.140 1.00 22.37 245 ARG A N 1
ATOM 1770 C CA . ARG A 1 245 ? -28.982 -28.472 -3.462 1.00 22.79 245 ARG A CA 1
ATOM 1771 C C . ARG A 1 245 ? -28.262 -27.738 -4.599 1.00 23.78 245 ARG A C 1
ATOM 1772 O O . ARG A 1 245 ? -27.329 -28.298 -5.101 1.00 24.73 245 ARG A O 1
ATOM 1780 N N . LYS A 1 246 ? -28.718 -26.558 -4.941 1.00 24.51 246 LYS A N 1
ATOM 1781 C CA . LYS A 1 246 ? -28.039 -25.710 -5.946 1.00 24.46 246 LYS A CA 1
ATOM 1782 C C . LYS A 1 246 ? -27.911 -24.306 -5.396 1.00 24.26 246 LYS A C 1
ATOM 1783 O O . LYS A 1 246 ? -28.168 -23.336 -6.090 1.00 25.73 246 LYS A O 1
ATOM 1789 N N . ILE A 1 247 ? -27.500 -24.157 -4.119 1.00 23.71 247 ILE A N 1
ATOM 1790 C CA . ILE A 1 247 ? -27.565 -22.827 -3.456 1.00 23.06 247 ILE A CA 1
ATOM 1791 C C . ILE A 1 247 ? -26.492 -21.877 -4.000 1.00 25.38 247 ILE A C 1
ATOM 1792 O O . ILE A 1 247 ? -26.665 -20.701 -3.883 1.00 25.53 247 ILE A O 1
ATOM 1797 N N . ILE A 1 248 ? -25.459 -22.368 -4.629 1.00 22.41 248 ILE A N 1
ATOM 1798 C CA . ILE A 1 248 ? -24.354 -21.524 -5.136 1.00 23.72 248 ILE A CA 1
ATOM 1799 C C . ILE A 1 248 ? -24.723 -21.129 -6.571 1.00 25.37 248 ILE A C 1
ATOM 1800 O O . ILE A 1 248 ? -24.509 -19.955 -6.939 1.00 24.51 248 ILE A O 1
ATOM 1805 N N . VAL A 1 249 ? -25.348 -22.027 -7.357 1.00 24.83 249 VAL A N 1
ATOM 1806 C CA . VAL A 1 249 ? -25.967 -21.653 -8.669 1.00 23.44 249 VAL A CA 1
ATOM 1807 C C . VAL A 1 249 ? -27.035 -20.571 -8.411 1.00 25.01 249 VAL A C 1
ATOM 1808 O O . VAL A 1 249 ? -27.196 -19.660 -9.229 1.00 24.99 249 VAL A O 1
ATOM 1812 N N . ASP A 1 250 ? -27.793 -20.678 -7.316 1.00 24.60 250 ASP A N 1
ATOM 1813 C CA . ASP A 1 250 ? -28.951 -19.774 -7.063 1.00 24.22 250 ASP A CA 1
ATOM 1814 C C . ASP A 1 250 ? -28.471 -18.365 -6.739 1.00 24.80 250 ASP A C 1
ATOM 1815 O O . ASP A 1 250 ? -29.311 -17.459 -6.824 1.00 26.37 250 ASP A O 1
ATOM 1820 N N . THR A 1 251 ? -27.210 -18.199 -6.307 1.00 24.14 251 THR A N 1
ATOM 1821 C CA . THR A 1 251 ? -26.666 -16.966 -5.715 1.00 24.53 251 THR A CA 1
ATOM 1822 C C . THR A 1 251 ? -25.579 -16.375 -6.617 1.00 25.80 251 THR A C 1
ATOM 1823 O O . THR A 1 251 ? -25.956 -15.727 -7.633 1.00 25.92 251 THR A O 1
ATOM 1827 N N . TYR A 1 252 ? -24.296 -16.600 -6.327 1.00 25.73 252 TYR A N 1
ATOM 1828 C CA . TYR A 1 252 ? -23.231 -15.842 -7.012 1.00 27.25 252 TYR A CA 1
ATOM 1829 C C . TYR A 1 252 ? -22.188 -16.764 -7.626 1.00 27.49 252 TYR A C 1
ATOM 1830 O O . TYR A 1 252 ? -21.085 -16.258 -7.975 1.00 26.11 252 TYR A O 1
ATOM 1839 N N . GLY A 1 253 ? -22.505 -18.053 -7.786 1.00 28.05 253 GLY A N 1
ATOM 1840 C CA . GLY A 1 253 ? -21.590 -18.978 -8.477 1.00 26.30 253 GLY A CA 1
ATOM 1841 C C . GLY A 1 253 ? -20.259 -19.172 -7.746 1.00 29.92 253 GLY A C 1
ATOM 1842 O O . GLY A 1 253 ? -19.279 -19.533 -8.443 1.00 29.80 253 GLY A O 1
ATOM 1843 N N . GLY A 1 254 ? -20.232 -18.898 -6.448 1.00 30.24 254 GLY A N 1
ATOM 1844 C CA . GLY A 1 254 ? -19.028 -19.113 -5.615 1.00 31.32 254 GLY A CA 1
ATOM 1845 C C . GLY A 1 254 ? -18.200 -17.857 -5.476 1.00 32.13 254 GLY A C 1
ATOM 1846 O O . GLY A 1 254 ? -17.321 -17.853 -4.605 1.00 32.46 254 GLY A O 1
ATOM 1847 N N . MET A 1 255 ? -18.498 -16.782 -6.242 1.00 31.24 255 MET A N 1
ATOM 1848 C CA . MET A 1 255 ? -17.640 -15.541 -6.191 1.00 30.96 255 MET A CA 1
ATOM 1849 C C . MET A 1 255 ? -17.780 -14.922 -4.794 1.00 30.42 255 MET A C 1
ATOM 1850 O O . MET A 1 255 ? -16.831 -14.301 -4.275 1.00 33.89 255 MET A O 1
ATOM 1855 N N . ALA A 1 256 ? -18.951 -15.042 -4.191 1.00 29.48 256 ALA A N 1
ATOM 1856 C CA . ALA A 1 256 ? -19.302 -14.504 -2.874 1.00 30.09 256 ALA A CA 1
ATOM 1857 C C . ALA A 1 256 ? -19.543 -15.668 -1.920 1.00 27.23 256 ALA A C 1
ATOM 1858 O O . ALA A 1 256 ? -19.809 -16.836 -2.394 1.00 29.17 256 ALA A O 1
ATOM 1860 N N . ARG A 1 257 ? -19.487 -15.367 -0.650 1.00 27.94 257 ARG A N 1
ATOM 1861 C CA . ARG A 1 257 ? -19.723 -16.380 0.386 1.00 29.56 257 ARG A CA 1
ATOM 1862 C C . ARG A 1 257 ? -21.203 -16.716 0.472 1.00 28.98 257 ARG A C 1
ATOM 1863 O O . ARG A 1 257 ? -22.037 -16.006 -0.095 1.00 29.58 257 ARG A O 1
ATOM 1871 N N . HIS A 1 258 ? -21.521 -17.755 1.247 1.00 27.12 258 HIS A N 1
ATOM 1872 C CA . HIS A 1 258 ? -22.886 -18.266 1.405 1.00 27.85 258 HIS A CA 1
ATOM 1873 C C . HIS A 1 258 ? -23.059 -18.720 2.859 1.00 26.83 258 HIS A C 1
ATOM 1874 O O . HIS A 1 258 ? -22.125 -19.293 3.415 1.00 27.24 258 HIS A O 1
ATOM 1881 N N . GLY A 1 259 ? -24.233 -18.436 3.412 1.00 26.19 259 GLY A N 1
ATOM 1882 C CA . GLY A 1 259 ? -24.612 -18.821 4.785 1.00 25.23 259 GLY A CA 1
ATOM 1883 C C . GLY A 1 259 ? -25.181 -20.228 4.935 1.00 25.50 259 GLY A C 1
ATOM 1884 O O . GLY A 1 259 ? -25.278 -20.697 6.093 1.00 25.80 259 GLY A O 1
ATOM 1885 N N . GLY A 1 260 ? -25.491 -20.914 3.846 1.00 25.29 260 GLY A N 1
ATOM 1886 C CA . GLY A 1 260 ? -25.936 -22.318 3.850 1.00 25.31 260 GLY A CA 1
ATOM 1887 C C . GLY A 1 260 ? -27.415 -22.525 3.652 1.00 26.11 260 GLY A C 1
ATOM 1888 O O . GLY A 1 260 ? -27.826 -23.672 3.388 1.00 30.12 260 GLY A O 1
ATOM 1889 N N . GLY A 1 261 ? -28.235 -21.463 3.782 1.00 26.42 261 GLY A N 1
ATOM 1890 C CA . GLY A 1 261 ? -29.689 -21.639 3.674 1.00 28.65 261 GLY A CA 1
ATOM 1891 C C . GLY A 1 261 ? -30.178 -21.725 2.233 1.00 26.98 261 GLY A C 1
ATOM 1892 O O . GLY A 1 261 ? -29.743 -20.949 1.381 1.00 30.91 261 GLY A O 1
ATOM 1893 N N . ALA A 1 262 ? -31.149 -22.588 2.011 1.00 26.53 262 ALA A N 1
ATOM 1894 C CA . ALA A 1 262 ? -31.811 -22.779 0.741 1.00 23.83 262 ALA A CA 1
ATOM 1895 C C . ALA A 1 262 ? -32.941 -21.759 0.630 1.00 26.00 262 ALA A C 1
ATOM 1896 O O . ALA A 1 262 ? -33.463 -21.322 1.639 1.00 28.78 262 ALA A O 1
ATOM 1898 N N . PHE A 1 263 ? -33.285 -21.395 -0.577 1.00 24.88 263 PHE A N 1
ATOM 1899 C CA . PHE A 1 263 ? -34.378 -20.418 -0.817 1.00 23.75 263 PHE A CA 1
ATOM 1900 C C . PHE A 1 263 ? -35.733 -21.102 -1.072 1.00 24.49 263 PHE A C 1
ATOM 1901 O O . PHE A 1 263 ? -36.771 -20.652 -0.560 1.00 26.26 263 PHE A O 1
ATOM 1909 N N . SER A 1 264 ? -35.774 -22.047 -1.984 1.00 25.89 264 SER A N 1
ATOM 1910 C CA . SER A 1 264 ? -37.041 -22.520 -2.609 1.00 24.45 264 SER A CA 1
ATOM 1911 C C . SER A 1 264 ? -37.874 -23.299 -1.592 1.00 27.14 264 SER A C 1
ATOM 1912 O O . SER A 1 264 ? -37.369 -24.024 -0.704 1.00 25.08 264 SER A O 1
ATOM 1915 N N . GLY A 1 265 ? -39.191 -23.077 -1.675 1.00 27.95 265 GLY A N 1
ATOM 1916 C CA . GLY A 1 265 ? -40.192 -23.710 -0.821 1.00 26.24 265 GLY A CA 1
ATOM 1917 C C . GLY A 1 265 ? -40.350 -22.950 0.510 1.00 24.68 265 GLY A C 1
ATOM 1918 O O . GLY A 1 265 ? -41.106 -23.441 1.346 1.00 28.45 265 GLY A O 1
ATOM 1919 N N . LYS A 1 266 ? -39.667 -21.807 0.700 1.00 24.63 266 LYS A N 1
ATOM 1920 C CA . LYS A 1 266 ? -39.732 -20.990 1.931 1.00 26.37 266 LYS A CA 1
ATOM 1921 C C . LYS A 1 266 ? -40.498 -19.688 1.690 1.00 24.29 266 LYS A C 1
ATOM 1922 O O . LYS A 1 266 ? -40.116 -18.914 0.791 1.00 28.10 266 LYS A O 1
ATOM 1928 N N . ASP A 1 267 ? -41.468 -19.412 2.516 1.00 26.89 267 ASP A N 1
ATOM 1929 C CA . ASP A 1 267 ? -42.189 -18.109 2.468 1.00 26.51 267 ASP A CA 1
ATOM 1930 C C . ASP A 1 267 ? -41.235 -17.009 2.945 1.00 29.93 267 ASP A C 1
ATOM 1931 O O . ASP A 1 267 ? -40.240 -17.291 3.620 1.00 28.63 267 ASP A O 1
ATOM 1936 N N . PRO A 1 268 ? -41.546 -15.728 2.653 1.00 30.13 268 PRO A N 1
ATOM 1937 C CA . PRO A 1 268 ? -40.691 -14.582 3.027 1.00 32.31 268 PRO A CA 1
ATOM 1938 C C . PRO A 1 268 ? -40.457 -14.302 4.508 1.00 33.38 268 PRO A C 1
ATOM 1939 O O . PRO A 1 268 ? -39.565 -13.516 4.769 1.00 35.96 268 PRO A O 1
ATOM 1943 N N . SER A 1 269 ? -41.140 -15.001 5.435 1.00 34.11 269 SER A N 1
ATOM 1944 C CA . SER A 1 269 ? -40.872 -14.908 6.894 1.00 36.98 269 SER A CA 1
ATOM 1945 C C . SER A 1 269 ? -39.599 -15.690 7.214 1.00 38.44 269 SER A C 1
ATOM 1946 O O . SER A 1 269 ? -39.130 -15.569 8.360 1.00 37.32 269 SER A O 1
ATOM 1949 N N . LYS A 1 270 ? -39.103 -16.511 6.284 1.00 32.24 270 LYS A N 1
ATOM 1950 C CA . LYS A 1 270 ? -37.869 -17.333 6.552 1.00 30.87 270 LYS A CA 1
ATOM 1951 C C . LYS A 1 270 ? -36.678 -16.466 6.181 1.00 30.64 270 LYS A C 1
ATOM 1952 O O . LYS A 1 270 ? -36.495 -16.215 4.953 1.00 31.17 270 LYS A O 1
ATOM 1958 N N . VAL A 1 271 ? -35.878 -16.061 7.169 1.00 28.81 271 VAL A N 1
ATOM 1959 C CA . VAL A 1 271 ? -34.748 -15.124 6.934 1.00 29.44 271 VAL A CA 1
ATOM 1960 C C . VAL A 1 271 ? -33.726 -15.786 6.020 1.00 30.50 271 VAL A C 1
ATOM 1961 O O . VAL A 1 271 ? -32.974 -15.055 5.347 1.00 30.37 271 VAL A O 1
ATOM 1965 N N . ASP A 1 272 ? -33.711 -17.118 5.888 1.00 27.91 272 ASP A N 1
ATOM 1966 C CA . ASP A 1 272 ? -32.759 -17.738 4.948 1.00 28.28 272 ASP A CA 1
ATOM 1967 C C . ASP A 1 272 ? -33.003 -17.144 3.549 1.00 30.18 272 ASP A C 1
ATOM 1968 O O . ASP A 1 272 ? -32.048 -17.006 2.793 1.00 32.50 272 ASP A O 1
ATOM 1973 N N . ARG A 1 273 ? -34.248 -16.898 3.192 1.00 29.86 273 ARG A N 1
ATOM 1974 C CA . ARG A 1 273 ? -34.580 -16.312 1.867 1.00 28.44 273 ARG A CA 1
ATOM 1975 C C . ARG A 1 273 ? -34.629 -14.780 1.976 1.00 27.76 273 ARG A C 1
ATOM 1976 O O . ARG A 1 273 ? -33.865 -14.120 1.303 1.00 28.80 273 ARG A O 1
ATOM 1984 N N . SER A 1 274 ? -35.476 -14.243 2.849 1.00 30.31 274 SER A N 1
ATOM 1985 C CA . SER A 1 274 ? -35.751 -12.803 2.873 1.00 30.20 274 SER A CA 1
ATOM 1986 C C . SER A 1 274 ? -34.458 -12.035 3.186 1.00 29.87 274 SER A C 1
ATOM 1987 O O . SER A 1 274 ? -34.251 -10.957 2.589 1.00 27.12 274 SER A O 1
ATOM 1990 N N . ALA A 1 275 ? -33.644 -12.493 4.138 1.00 29.85 275 ALA A N 1
ATOM 1991 C CA . ALA A 1 275 ? -32.446 -11.692 4.504 1.00 27.29 275 ALA A CA 1
ATOM 1992 C C . ALA A 1 275 ? -31.357 -11.823 3.443 1.00 27.20 275 ALA A C 1
ATOM 1993 O O . ALA A 1 275 ? -30.567 -10.905 3.265 1.00 27.95 275 ALA A O 1
ATOM 1995 N N . ALA A 1 276 ? -31.267 -12.939 2.736 1.00 26.54 276 ALA A N 1
ATOM 1996 C CA . ALA A 1 276 ? -30.358 -13.036 1.579 1.00 27.08 276 ALA A CA 1
ATOM 1997 C C . ALA A 1 276 ? -30.823 -12.071 0.481 1.00 26.70 276 ALA A C 1
ATOM 1998 O O . ALA A 1 276 ? -29.946 -11.421 -0.172 1.00 28.11 276 ALA A O 1
ATOM 2000 N N . TYR A 1 277 ? -32.127 -11.990 0.233 1.00 28.47 277 TYR A N 1
ATOM 2001 C CA . TYR A 1 277 ? -32.656 -11.033 -0.784 1.00 26.71 277 TYR A CA 1
ATOM 2002 C C . TYR A 1 277 ? -32.313 -9.601 -0.346 1.00 29.09 277 TYR A C 1
ATOM 2003 O O . TYR A 1 277 ? -31.872 -8.752 -1.160 1.00 27.38 277 TYR A O 1
ATOM 2012 N N . ALA A 1 278 ? -32.543 -9.308 0.930 1.00 29.75 278 ALA A N 1
ATOM 2013 C CA . ALA A 1 278 ? -32.270 -7.958 1.467 1.00 29.12 278 ALA A CA 1
ATOM 2014 C C . ALA A 1 278 ? -30.784 -7.678 1.336 1.00 27.36 278 ALA A C 1
ATOM 2015 O O . ALA A 1 278 ? -30.417 -6.580 1.045 1.00 28.25 278 ALA A O 1
ATOM 2017 N N . ALA A 1 279 ? -29.905 -8.635 1.652 1.00 29.15 279 ALA A N 1
ATOM 2018 C CA . ALA A 1 279 ? -28.443 -8.429 1.615 1.00 27.62 279 ALA A CA 1
ATOM 2019 C C . ALA A 1 279 ? -27.987 -8.145 0.177 1.00 26.47 279 ALA A C 1
ATOM 2020 O O . ALA A 1 279 ? -27.108 -7.323 -0.027 1.00 26.67 279 ALA A O 1
ATOM 2022 N N . ARG A 1 280 ? -28.611 -8.776 -0.820 1.00 27.21 280 ARG A N 1
ATOM 2023 C CA . ARG A 1 280 ? -28.356 -8.481 -2.243 1.00 27.00 280 ARG A CA 1
ATOM 2024 C C . ARG A 1 280 ? -28.762 -7.039 -2.542 1.00 27.64 280 ARG A C 1
ATOM 2025 O O . ARG A 1 280 ? -27.997 -6.300 -3.188 1.00 26.71 280 ARG A O 1
ATOM 2033 N N . TYR A 1 281 ? -29.927 -6.641 -2.024 1.00 28.20 281 TYR A N 1
ATOM 2034 C CA . TYR A 1 281 ? -30.501 -5.307 -2.286 1.00 28.44 281 TYR A CA 1
ATOM 2035 C C . TYR A 1 281 ? -29.551 -4.256 -1.721 1.00 29.85 281 TYR A C 1
ATOM 2036 O O . TYR A 1 281 ? -29.264 -3.234 -2.407 1.00 29.27 281 TYR A O 1
ATOM 2045 N N . VAL A 1 282 ? -29.136 -4.482 -0.478 1.00 27.70 282 VAL A N 1
ATOM 2046 C CA . VAL A 1 282 ? -28.170 -3.587 0.198 1.00 28.51 282 VAL A CA 1
ATOM 2047 C C . VAL A 1 282 ? -26.885 -3.498 -0.615 1.00 28.09 282 VAL A C 1
ATOM 2048 O O . VAL A 1 282 ? -26.464 -2.378 -0.973 1.00 28.65 282 VAL A O 1
ATOM 2052 N N . ALA A 1 283 ? -26.235 -4.622 -0.910 1.00 27.95 283 ALA A N 1
ATOM 2053 C CA . ALA A 1 283 ? -24.950 -4.627 -1.634 1.00 27.55 283 ALA A CA 1
ATOM 2054 C C . ALA A 1 283 ? -25.136 -3.915 -2.986 1.00 25.70 283 ALA A C 1
ATO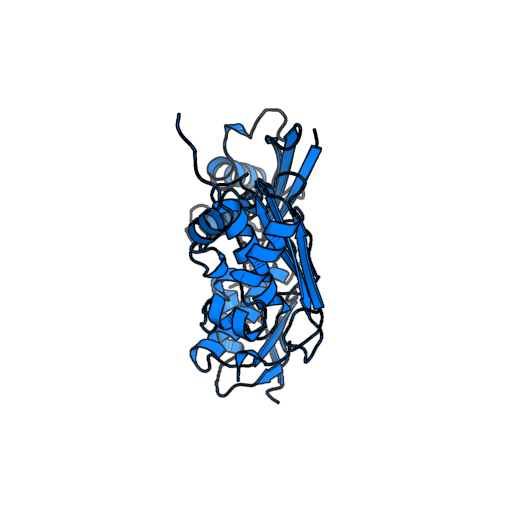M 2055 O O . ALA A 1 283 ? -24.257 -3.130 -3.404 1.00 26.77 283 ALA A O 1
ATOM 2057 N N . LYS A 1 284 ? -26.188 -4.276 -3.683 1.00 27.25 284 LYS A N 1
ATOM 2058 C CA . LYS A 1 284 ? -26.406 -3.729 -5.044 1.00 28.23 284 LYS A CA 1
ATOM 2059 C C . LYS A 1 284 ? -26.585 -2.207 -4.960 1.00 29.49 284 LYS A C 1
ATOM 2060 O O . LYS A 1 284 ? -26.059 -1.457 -5.848 1.00 28.87 284 LYS A O 1
ATOM 2066 N N . ASN A 1 285 ? -27.286 -1.710 -3.952 1.00 29.19 285 ASN A N 1
ATOM 2067 C CA . ASN A 1 285 ? -27.508 -0.254 -3.873 1.00 29.97 285 ASN A CA 1
ATOM 2068 C C . ASN A 1 285 ? -26.223 0.467 -3.466 1.00 30.12 285 ASN A C 1
ATOM 2069 O O . ASN A 1 285 ? -26.019 1.576 -3.922 1.00 29.49 285 ASN A O 1
ATOM 2074 N N . ILE A 1 286 ? -25.379 -0.128 -2.621 1.00 28.73 286 ILE A N 1
ATOM 2075 C CA . ILE A 1 286 ? -24.049 0.456 -2.297 1.00 28.53 286 ILE A CA 1
ATOM 2076 C C . ILE A 1 286 ? -23.231 0.590 -3.601 1.00 28.72 286 ILE A C 1
ATOM 2077 O O . ILE A 1 286 ? -22.590 1.605 -3.852 1.00 32.51 286 ILE A O 1
ATOM 2082 N N . VAL A 1 287 ? -23.154 -0.462 -4.384 1.00 28.08 287 VAL A N 1
ATOM 2083 C CA . VAL A 1 287 ? -22.315 -0.435 -5.614 1.00 30.85 287 VAL A CA 1
ATOM 2084 C C . VAL A 1 287 ? -22.944 0.526 -6.642 1.00 30.97 287 VAL A C 1
ATOM 2085 O O . VAL A 1 287 ? -22.207 1.357 -7.183 1.00 31.09 287 VAL A O 1
ATOM 2089 N N . ALA A 1 288 ? -24.245 0.474 -6.828 1.00 29.85 288 ALA A N 1
ATOM 2090 C CA . ALA A 1 288 ? -24.953 1.409 -7.758 1.00 32.76 288 ALA A CA 1
ATOM 2091 C C . ALA A 1 288 ? -24.768 2.865 -7.307 1.00 32.97 288 ALA A C 1
ATOM 2092 O O . ALA A 1 288 ? -24.693 3.801 -8.157 1.00 31.58 288 ALA A O 1
ATOM 2094 N N . ALA A 1 289 ? -24.673 3.092 -5.998 1.00 31.97 289 ALA A N 1
ATOM 2095 C CA . ALA A 1 289 ? -24.404 4.426 -5.432 1.00 33.29 289 ALA A CA 1
ATOM 2096 C C . ALA A 1 289 ? -23.005 4.930 -5.745 1.00 32.64 289 ALA A C 1
ATOM 2097 O O . ALA A 1 289 ? -22.803 6.126 -5.542 1.00 34.53 289 ALA A O 1
ATOM 2099 N N . GLY A 1 290 ? -22.054 4.057 -6.115 1.00 31.40 290 GLY A N 1
ATOM 2100 C CA . GLY A 1 290 ? -20.635 4.412 -6.325 1.00 32.28 290 GLY A CA 1
ATOM 2101 C C . GLY A 1 290 ? -19.885 4.459 -5.005 1.00 31.73 290 GLY A C 1
ATOM 2102 O O . GLY A 1 290 ? -18.846 5.112 -4.947 1.00 33.49 290 GLY A O 1
ATOM 2103 N N . LEU A 1 291 ? -20.358 3.739 -3.983 1.00 31.11 291 LEU A N 1
ATOM 2104 C CA . LEU A 1 291 ? -19.747 3.789 -2.643 1.00 31.72 291 LEU A CA 1
ATOM 2105 C C . LEU A 1 291 ? -18.725 2.659 -2.542 1.00 33.18 291 LEU A C 1
ATOM 2106 O O . LEU A 1 291 ? -17.910 2.721 -1.661 1.00 32.72 291 LEU A O 1
ATOM 2111 N N . ALA A 1 292 ? -18.714 1.756 -3.520 1.00 31.41 292 ALA A N 1
ATOM 2112 C CA . ALA A 1 292 ? -17.698 0.699 -3.645 1.00 31.95 292 ALA A CA 1
ATOM 2113 C C . ALA A 1 292 ? -17.832 0.093 -5.040 1.00 32.33 292 ALA A C 1
ATOM 2114 O O . ALA A 1 292 ? -18.951 0.153 -5.625 1.00 32.00 292 ALA A O 1
ATOM 2116 N N . ASP A 1 293 ? -16.821 -0.644 -5.483 1.00 30.62 293 ASP A N 1
ATOM 2117 C CA . ASP A 1 293 ? -16.863 -1.361 -6.773 1.00 31.54 293 ASP A CA 1
ATOM 2118 C C . ASP A 1 293 ? -17.358 -2.782 -6.556 1.00 31.22 293 ASP A C 1
ATOM 2119 O O . ASP A 1 293 ? -17.959 -3.296 -7.452 1.00 33.72 293 ASP A O 1
ATOM 2124 N N . ARG A 1 294 ? -17.148 -3.301 -5.353 1.00 31.90 294 ARG A N 1
ATOM 2125 C CA . ARG A 1 294 ? -17.702 -4.585 -4.920 1.00 31.73 294 ARG A CA 1
ATOM 2126 C C . ARG A 1 294 ? -17.908 -4.598 -3.410 1.00 27.88 294 ARG A C 1
ATOM 2127 O O . ARG A 1 294 ? -17.135 -3.971 -2.672 1.00 27.81 294 ARG A O 1
ATOM 2135 N N . CYS A 1 295 ? -18.968 -5.288 -3.027 1.00 29.40 295 CYS A N 1
ATOM 2136 C CA . CYS A 1 295 ? -19.548 -5.228 -1.675 1.00 28.36 295 CYS A CA 1
ATOM 2137 C C . CYS A 1 295 ? -20.224 -6.556 -1.322 1.00 27.77 295 CYS A C 1
ATOM 2138 O O . CYS A 1 295 ? -21.004 -7.084 -2.108 1.00 27.75 295 CYS A O 1
ATOM 2141 N N . GLU A 1 296 ? -19.825 -7.107 -0.187 1.00 27.09 296 GLU A N 1
ATOM 2142 C CA . GLU A 1 296 ? -20.389 -8.345 0.354 1.00 26.15 296 GLU A CA 1
ATOM 2143 C C . GLU A 1 296 ? -20.961 -7.939 1.683 1.00 28.26 296 GLU A C 1
ATOM 2144 O O . GLU A 1 296 ? -20.215 -7.326 2.473 1.00 29.19 296 GLU A O 1
ATOM 2150 N N . ILE A 1 297 ? -22.209 -8.352 1.926 1.00 27.47 297 ILE A N 1
ATOM 2151 C CA . ILE A 1 297 ? -22.894 -8.073 3.209 1.00 28.57 297 ILE A CA 1
ATOM 2152 C C . ILE A 1 297 ? -23.093 -9.402 3.907 1.00 29.24 297 ILE A C 1
ATOM 2153 O O . ILE A 1 297 ? -23.548 -10.325 3.241 1.00 29.78 297 ILE A O 1
ATOM 2158 N N . GLN A 1 298 ? -22.812 -9.471 5.210 1.00 30.44 298 GLN A N 1
ATOM 2159 C CA . GLN A 1 298 ? -23.245 -10.655 5.984 1.00 29.34 298 GLN A CA 1
ATOM 2160 C C . GLN A 1 298 ? -24.214 -10.145 7.031 1.00 28.81 298 GLN A C 1
ATOM 2161 O O . GLN A 1 298 ? -23.928 -9.169 7.682 1.00 30.98 298 GLN A O 1
ATOM 2167 N N . VAL A 1 299 ? -25.285 -10.873 7.242 1.00 27.14 299 VAL A N 1
ATOM 2168 C CA . VAL A 1 299 ? -26.202 -10.611 8.361 1.00 28.00 299 VAL A CA 1
ATOM 2169 C C . VAL A 1 299 ? -26.453 -11.939 9.050 1.00 31.26 299 VAL A C 1
ATOM 2170 O O . VAL A 1 299 ? -26.267 -12.978 8.441 1.00 28.91 299 VAL A O 1
ATOM 2174 N N . SER A 1 300 ? -26.833 -11.893 10.313 1.00 30.61 300 SER A N 1
ATOM 2175 C CA . SER A 1 300 ? -27.185 -13.131 11.034 1.00 30.65 300 SER A CA 1
ATOM 2176 C C . SER A 1 300 ? -28.268 -12.810 12.051 1.00 29.55 300 SER A C 1
ATOM 2177 O O . SER A 1 300 ? -28.455 -11.606 12.381 1.00 30.57 300 SER A O 1
ATOM 2180 N N . TYR A 1 301 ? -29.000 -13.833 12.463 1.00 29.76 301 TYR A N 1
ATOM 2181 C CA . TYR A 1 301 ? -30.183 -13.726 13.328 1.00 30.34 301 TYR A CA 1
ATOM 2182 C C . TYR A 1 301 ? -30.063 -14.771 14.438 1.00 29.74 301 TYR A C 1
ATOM 2183 O O . TYR A 1 301 ? -29.371 -15.782 14.292 1.00 30.35 301 TYR A O 1
ATOM 2192 N N . ALA A 1 302 ? -30.765 -14.521 15.515 1.00 30.00 302 ALA A N 1
ATOM 2193 C CA . ALA A 1 302 ? -31.069 -15.530 16.558 1.00 33.72 302 ALA A CA 1
ATOM 2194 C C . ALA A 1 302 ? -32.582 -15.773 16.559 1.00 34.66 302 ALA A C 1
ATOM 2195 O O . ALA A 1 302 ? -33.332 -14.812 16.380 1.00 37.57 302 ALA A O 1
ATOM 2197 N N . ILE A 1 303 ? -33.011 -17.020 16.652 1.00 33.85 303 ILE A N 1
ATOM 2198 C CA . ILE A 1 303 ? -34.455 -17.374 16.677 1.00 36.95 303 ILE A CA 1
ATOM 2199 C C . ILE A 1 303 ? -35.124 -16.540 17.816 1.00 35.68 303 ILE A C 1
ATOM 2200 O O . ILE A 1 303 ? -34.515 -16.321 18.936 1.00 37.57 303 ILE A O 1
ATOM 2205 N N . GLY A 1 304 ? -36.224 -15.885 17.475 1.00 39.16 304 GLY A N 1
ATOM 2206 C CA . GLY A 1 304 ? -37.040 -15.103 18.415 1.00 38.09 304 GLY A CA 1
ATOM 2207 C C . GLY A 1 304 ? -36.505 -13.715 18.680 1.00 42.78 304 GLY A C 1
ATOM 2208 O O . GLY A 1 304 ? -37.135 -13.048 19.536 1.00 42.72 304 GLY A O 1
ATOM 2209 N N . VAL A 1 305 ? -35.458 -13.243 17.972 1.00 37.94 305 VAL A N 1
ATOM 2210 C CA . VAL A 1 305 ? -34.814 -11.922 18.163 1.00 38.59 305 VAL A CA 1
ATOM 2211 C C . VAL A 1 305 ? -35.029 -11.129 16.863 1.00 38.89 305 VAL A C 1
ATOM 2212 O O . VAL A 1 305 ? -34.824 -11.730 15.815 1.00 36.24 305 VAL A O 1
ATOM 2216 N N . ALA A 1 306 ? -35.533 -9.875 16.921 1.00 39.65 306 ALA A N 1
ATOM 2217 C CA . ALA A 1 306 ? -35.836 -9.098 15.689 1.00 40.77 306 ALA A CA 1
ATOM 2218 C C . ALA A 1 306 ? -34.556 -8.499 15.107 1.00 38.73 306 ALA A C 1
ATOM 2219 O O . ALA A 1 306 ? -34.336 -8.699 13.917 1.00 39.01 306 ALA A O 1
ATOM 2221 N N . GLU A 1 307 ? -33.745 -7.833 15.923 1.00 43.64 307 GLU A N 1
ATOM 2222 C CA . GLU A 1 307 ? -32.471 -7.219 15.480 1.00 44.73 307 GLU A CA 1
ATOM 2223 C C . GLU A 1 307 ? -31.459 -8.328 15.166 1.00 42.23 307 GLU A C 1
ATOM 2224 O O . GLU A 1 307 ? -31.220 -9.253 15.974 1.00 37.79 307 GLU A O 1
ATOM 2230 N N . PRO A 1 308 ? -30.847 -8.263 13.968 1.00 37.30 308 PRO A N 1
ATOM 2231 C CA . PRO A 1 308 ? -29.784 -9.188 13.605 1.00 35.57 308 PRO A CA 1
ATOM 2232 C C . PRO A 1 308 ? -28.719 -9.208 14.691 1.00 34.82 308 PRO A C 1
ATOM 2233 O O . PRO A 1 308 ? -28.409 -8.168 15.269 1.00 36.82 308 PRO A O 1
ATOM 2237 N N . THR A 1 309 ? -28.204 -10.400 14.963 1.00 32.93 309 THR A N 1
ATOM 2238 C CA . THR A 1 309 ? -27.070 -10.621 15.882 1.00 33.75 309 THR A CA 1
ATOM 2239 C C . THR A 1 309 ? -25.824 -9.998 15.275 1.00 33.23 309 THR A C 1
ATOM 2240 O O . THR A 1 309 ? -24.864 -9.686 16.007 1.00 33.36 309 THR A O 1
ATOM 2244 N N . SER A 1 310 ? -25.764 -9.854 13.948 1.00 30.18 310 SER A N 1
ATOM 2245 C CA . SER A 1 310 ? -24.586 -9.208 13.352 1.00 31.03 310 SER A CA 1
ATOM 2246 C C . SER A 1 310 ? -24.877 -8.695 11.953 1.00 30.52 310 SER A C 1
ATOM 2247 O O . SER A 1 310 ? -25.736 -9.230 11.278 1.00 31.48 310 SER A O 1
ATOM 2250 N N . ILE A 1 311 ? -24.165 -7.657 11.607 1.00 32.39 311 ILE A N 1
ATOM 2251 C CA . ILE A 1 311 ? -24.081 -7.076 10.233 1.00 35.14 311 ILE A CA 1
ATOM 2252 C C . ILE A 1 311 ? -22.630 -6.787 9.929 1.00 34.98 311 ILE A C 1
ATOM 2253 O O . ILE A 1 311 ? -21.965 -6.142 10.768 1.00 38.54 311 ILE A O 1
ATOM 2258 N N . MET A 1 312 ? -22.171 -7.193 8.756 1.00 32.47 312 MET A N 1
ATOM 2259 C CA . MET A 1 312 ? -20.789 -6.988 8.306 1.00 33.84 312 MET A CA 1
ATOM 2260 C C . MET A 1 312 ? -20.860 -6.401 6.905 1.00 33.12 312 MET A C 1
ATOM 2261 O O . MET A 1 312 ? -21.603 -6.952 6.128 1.00 31.43 312 MET A O 1
ATOM 2266 N N . VAL A 1 313 ? -20.106 -5.335 6.629 1.00 31.18 313 VAL A N 1
ATOM 2267 C CA . VAL A 1 313 ? -19.970 -4.796 5.257 1.00 33.60 313 VAL A CA 1
ATOM 2268 C C . VAL A 1 313 ? -18.525 -4.918 4.775 1.00 33.58 313 VAL A C 1
ATOM 2269 O O . VAL A 1 313 ? -17.607 -4.289 5.367 1.00 36.12 313 VAL A O 1
ATOM 2273 N N . GLU A 1 314 ? -18.315 -5.724 3.770 1.00 31.72 314 GLU A N 1
ATOM 2274 C CA . GLU A 1 314 ? -16.970 -6.011 3.231 1.00 32.15 314 GLU A CA 1
ATOM 2275 C C . GLU A 1 314 ? -16.888 -5.347 1.870 1.00 32.14 314 GLU A C 1
ATOM 2276 O O . GLU A 1 314 ? -17.752 -5.624 1.015 1.00 30.21 314 GLU A O 1
ATOM 2282 N N . THR A 1 315 ? -15.890 -4.493 1.645 1.00 30.87 315 THR A N 1
ATOM 2283 C CA . THR A 1 315 ? -15.744 -3.853 0.332 1.00 33.41 315 THR A CA 1
ATOM 2284 C C . THR A 1 315 ? -14.406 -4.185 -0.342 1.00 34.89 315 THR A C 1
ATOM 2285 O O . THR A 1 315 ? -14.110 -3.585 -1.389 1.00 32.46 315 THR A O 1
ATOM 2289 N N . PHE A 1 316 ? -13.608 -5.089 0.209 1.00 34.00 316 PHE A N 1
ATOM 2290 C CA . PHE A 1 316 ? -12.396 -5.591 -0.498 1.00 35.76 316 PHE A CA 1
ATOM 2291 C C . PHE A 1 316 ? -11.472 -4.439 -0.932 1.00 35.57 316 PHE A C 1
ATOM 2292 O O . PHE A 1 316 ? -10.866 -4.481 -2.029 1.00 37.10 316 PHE A O 1
ATOM 2300 N N . GLY A 1 317 ? -11.404 -3.415 -0.091 1.00 37.98 317 GLY A N 1
ATOM 2301 C CA . GLY A 1 317 ? -10.543 -2.242 -0.335 1.00 37.79 317 GLY A CA 1
ATOM 2302 C C . GLY A 1 317 ? -11.038 -1.340 -1.452 1.00 37.85 317 GLY A C 1
ATOM 2303 O O . GLY A 1 317 ? -10.250 -0.482 -1.886 1.00 38.92 317 GLY A O 1
ATOM 2304 N N . THR A 1 318 ? -12.275 -1.480 -1.935 1.00 35.80 318 THR A N 1
ATOM 2305 C CA . THR A 1 318 ? -12.790 -0.665 -3.082 1.00 33.03 318 THR A CA 1
ATOM 2306 C C . THR A 1 318 ? -13.751 0.429 -2.613 1.00 32.97 318 THR A C 1
ATOM 2307 O O . THR A 1 318 ? -14.387 1.156 -3.485 1.00 32.63 318 THR A O 1
ATOM 2311 N N . GLU A 1 319 ? -13.908 0.598 -1.292 1.00 33.97 319 GLU A N 1
ATOM 2312 C CA . GLU A 1 319 ? -14.867 1.606 -0.742 1.00 34.37 319 GLU A CA 1
ATOM 2313 C C . GLU A 1 319 ? -14.434 3.018 -1.121 1.00 38.52 319 GLU A C 1
ATOM 2314 O O . GLU A 1 319 ? -13.237 3.293 -1.071 1.00 39.83 319 GLU A O 1
ATOM 2320 N N . LYS A 1 320 ? -15.393 3.930 -1.335 1.00 41.20 320 LYS A N 1
ATOM 2321 C CA . LYS A 1 320 ? -15.127 5.357 -1.677 1.00 43.75 320 LYS A CA 1
ATOM 2322 C C . LYS A 1 320 ? -15.391 6.218 -0.450 1.00 47.50 320 LYS A C 1
ATOM 2323 O O . LYS A 1 320 ? -15.160 7.436 -0.492 1.00 52.95 320 LYS A O 1
ATOM 2329 N N . VAL A 1 321 ? -15.852 5.603 0.624 1.00 45.47 321 VAL A N 1
ATOM 2330 C CA . VAL A 1 321 ? -15.940 6.290 1.927 1.00 46.40 321 VAL A CA 1
ATOM 2331 C C . VAL A 1 321 ? -15.472 5.296 2.958 1.00 46.15 321 VAL A C 1
ATOM 2332 O O . VAL A 1 321 ? -15.559 4.086 2.762 1.00 42.57 321 VAL A O 1
ATOM 2336 N N . PRO A 1 322 ? -15.014 5.790 4.118 1.00 50.93 322 PRO A N 1
ATOM 2337 C CA . PRO A 1 322 ? -14.591 4.898 5.187 1.00 48.95 322 PRO A CA 1
ATOM 2338 C C . PRO A 1 322 ? -15.594 3.775 5.465 1.00 49.39 322 PRO A C 1
ATOM 2339 O O . PRO A 1 322 ? -16.805 3.954 5.401 1.00 48.81 322 PRO A O 1
ATOM 2343 N N . SER A 1 323 ? -15.066 2.602 5.762 1.00 47.32 323 SER A N 1
ATOM 2344 C CA . SER A 1 323 ? -15.860 1.394 6.065 1.00 50.47 323 SER A CA 1
ATOM 2345 C C . SER A 1 323 ? -16.867 1.599 7.219 1.00 50.19 323 SER A C 1
ATOM 2346 O O . SER A 1 323 ? -18.002 1.075 7.115 1.00 45.18 323 SER A O 1
ATOM 2349 N N . GLU A 1 324 ? -16.481 2.291 8.310 1.00 53.56 324 GLU A N 1
ATOM 2350 C CA . GLU A 1 324 ? -17.378 2.479 9.500 1.00 53.70 324 GLU A CA 1
ATOM 2351 C C . GLU A 1 324 ? -18.616 3.301 9.099 1.00 47.21 324 GLU A C 1
ATOM 2352 O O . GLU A 1 324 ? -19.738 2.958 9.504 1.00 48.39 324 GLU A O 1
ATOM 2358 N N . GLN A 1 325 ? -18.413 4.306 8.269 1.00 46.45 325 GLN A N 1
ATOM 2359 C CA . GLN A 1 325 ? -19.470 5.176 7.719 1.00 47.53 325 GLN A CA 1
ATOM 2360 C C . GLN A 1 325 ? -20.451 4.351 6.868 1.00 47.55 325 GLN A C 1
ATOM 2361 O O . GLN A 1 325 ? -21.654 4.609 6.912 1.00 46.05 325 GLN A O 1
ATOM 2367 N N . LEU A 1 326 ? -19.964 3.348 6.139 1.00 46.94 326 LEU A N 1
ATOM 2368 C CA . LEU A 1 326 ? -20.834 2.429 5.349 1.00 45.03 326 LEU A CA 1
ATOM 2369 C C . LEU A 1 326 ? -21.717 1.608 6.245 1.00 41.02 326 LEU A C 1
ATOM 2370 O O . LEU A 1 326 ? -22.920 1.486 5.977 1.00 39.77 326 LEU A O 1
ATOM 2375 N N . THR A 1 327 ? -21.143 1.049 7.289 1.00 40.99 327 THR A N 1
ATOM 2376 C CA . THR A 1 327 ? -21.917 0.245 8.260 1.00 43.02 327 THR A CA 1
ATOM 2377 C C . THR A 1 327 ? -23.051 1.113 8.799 1.00 44.44 327 THR A C 1
ATOM 2378 O O . THR A 1 327 ? -24.207 0.643 8.867 1.00 43.75 327 THR A O 1
ATOM 2382 N N . LEU A 1 328 ? -22.740 2.361 9.155 1.00 45.67 328 LEU A N 1
ATOM 2383 C CA . LEU A 1 328 ? -23.761 3.351 9.590 1.00 47.46 328 LEU A CA 1
ATOM 2384 C C . LEU A 1 328 ? -24.815 3.597 8.523 1.00 48.19 328 LEU A C 1
ATOM 2385 O O . LEU A 1 328 ? -26.035 3.618 8.863 1.00 49.90 328 LEU A O 1
ATOM 2390 N N . LEU A 1 329 ? -24.390 3.881 7.306 1.00 45.61 329 LEU A N 1
ATOM 2391 C CA . LEU A 1 329 ? -25.375 4.129 6.219 1.00 46.21 329 LEU A CA 1
ATOM 2392 C C . LEU A 1 329 ? -26.339 2.929 6.186 1.00 44.58 329 LEU A C 1
ATOM 2393 O O . LEU A 1 329 ? -27.537 3.154 6.008 1.00 44.44 329 LEU A O 1
ATOM 2398 N N . VAL A 1 330 ? -25.829 1.680 6.277 1.00 41.45 330 VAL A N 1
ATOM 2399 C CA . VAL A 1 330 ? -26.703 0.476 6.177 1.00 41.76 330 VAL A CA 1
ATOM 2400 C C . VAL A 1 330 ? -27.756 0.448 7.318 1.00 44.43 330 VAL A C 1
ATOM 2401 O O . VAL A 1 330 ? -28.982 0.274 7.015 1.00 43.08 330 VAL A O 1
ATOM 2405 N N . ARG A 1 331 ? -27.360 0.623 8.577 1.00 50.98 331 ARG A N 1
ATOM 2406 C CA . ARG A 1 331 ? -28.311 0.694 9.738 1.00 54.52 331 ARG A CA 1
ATOM 2407 C C . ARG A 1 331 ? -29.330 1.817 9.508 1.00 53.02 331 ARG A C 1
ATOM 2408 O O . ARG A 1 331 ? -30.537 1.594 9.705 1.00 56.88 331 ARG A O 1
ATOM 2416 N N . GLU A 1 332 ? -28.868 2.953 9.004 1.00 50.45 332 GLU A N 1
ATOM 2417 C CA . GLU A 1 332 ? -29.716 4.138 8.701 1.00 53.56 332 GLU A CA 1
ATOM 2418 C C . GLU A 1 332 ? -30.769 3.830 7.626 1.00 52.51 332 GLU A C 1
ATOM 2419 O O . GLU A 1 332 ? -31.942 4.204 7.858 1.00 49.54 332 GLU A O 1
ATOM 2425 N N . PHE A 1 333 ? -30.415 3.268 6.463 1.00 43.74 333 PHE A N 1
ATOM 2426 C CA . PHE A 1 333 ? -31.350 3.273 5.310 1.00 43.05 333 PHE A CA 1
ATOM 2427 C C . PHE A 1 333 ? -32.153 1.990 5.226 1.00 42.45 333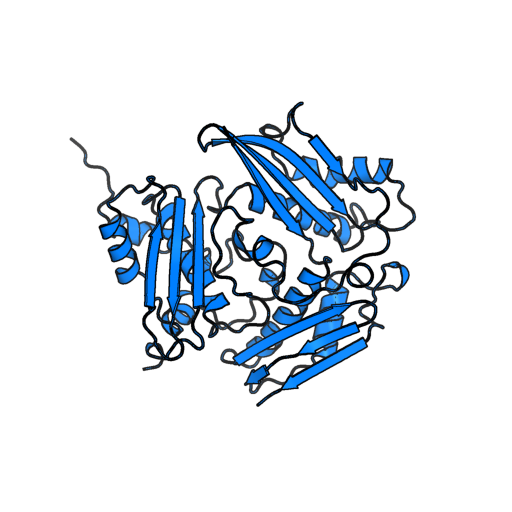 PHE A C 1
ATOM 2428 O O . PHE A 1 333 ? -33.060 1.929 4.367 1.00 44.57 333 PHE A O 1
ATOM 2436 N N . PHE A 1 334 ? -31.703 0.915 5.884 1.00 41.76 334 PHE A N 1
ATOM 2437 C CA . PHE A 1 334 ? -32.290 -0.437 5.682 1.00 39.51 334 PHE A CA 1
ATOM 2438 C C . PHE A 1 334 ? -32.743 -0.938 7.054 1.00 40.65 334 PHE A C 1
ATOM 2439 O O . PHE A 1 334 ? -31.925 -0.887 7.978 1.00 43.05 334 PHE A O 1
ATOM 2447 N N . ASP A 1 335 ? -33.983 -1.422 7.126 1.00 40.39 335 ASP A N 1
ATOM 2448 C CA . ASP A 1 335 ? -34.566 -2.112 8.310 1.00 42.76 335 ASP A CA 1
ATOM 2449 C C . ASP A 1 335 ? -34.414 -3.628 8.121 1.00 38.13 335 ASP A C 1
ATOM 2450 O O . ASP A 1 335 ? -35.128 -4.171 7.283 1.00 38.63 335 ASP A O 1
ATOM 2455 N N . LEU A 1 336 ? -33.392 -4.235 8.711 1.00 38.16 336 LEU A N 1
ATOM 2456 C CA . LEU A 1 336 ? -33.058 -5.675 8.506 1.00 36.19 336 LEU A CA 1
ATOM 2457 C C . LEU A 1 336 ? -33.785 -6.534 9.545 1.00 36.54 336 LEU A C 1
ATOM 2458 O O . LEU A 1 336 ? -33.520 -7.764 9.617 1.00 34.47 336 LEU A O 1
ATOM 2463 N N . ARG A 1 337 ? -34.761 -5.967 10.279 1.00 35.91 337 ARG A N 1
ATOM 2464 C CA . ARG A 1 337 ? -35.586 -6.835 11.135 1.00 38.54 337 ARG A CA 1
ATOM 2465 C C . ARG A 1 337 ? -36.438 -7.667 10.220 1.00 40.58 337 ARG A C 1
ATOM 2466 O O . ARG A 1 337 ? -36.815 -7.165 9.178 1.00 40.28 337 ARG A O 1
ATOM 2474 N N . PRO A 1 338 ? -36.786 -8.913 10.611 1.00 41.76 338 PRO A N 1
ATOM 2475 C CA . PRO A 1 338 ? -37.398 -9.874 9.685 1.00 47.99 338 PRO A CA 1
ATOM 2476 C C . PRO A 1 338 ? -38.643 -9.349 8.952 1.00 49.54 338 PRO A C 1
ATOM 2477 O O . PRO A 1 338 ? -38.874 -9.781 7.821 1.00 53.69 338 PRO A O 1
ATOM 2481 N N . TYR A 1 339 ? -39.398 -8.442 9.567 1.00 50.17 339 TYR A N 1
ATOM 2482 C CA . TYR A 1 339 ? -40.670 -7.933 8.992 1.00 54.72 339 TYR A CA 1
ATOM 2483 C C . TYR A 1 339 ? -40.420 -6.587 8.326 1.00 51.03 339 TYR A C 1
ATOM 2484 O O . TYR A 1 339 ? -41.206 -6.247 7.445 1.00 50.82 339 TYR A O 1
ATOM 2493 N N . GLY A 1 340 ? -39.357 -5.893 8.738 1.00 45.52 340 GLY A N 1
ATOM 2494 C CA . GLY A 1 340 ? -38.771 -4.788 7.962 1.00 45.45 340 GLY A CA 1
ATOM 2495 C C . GLY A 1 340 ? -38.345 -5.279 6.590 1.00 41.66 340 GLY A C 1
ATOM 2496 O O . GLY A 1 340 ? -38.497 -4.518 5.616 1.00 40.51 340 GLY A O 1
ATOM 2497 N N . LEU A 1 341 ? -37.814 -6.505 6.510 1.00 35.24 341 LEU A N 1
ATOM 2498 C CA . LEU A 1 341 ? -37.417 -7.096 5.215 1.00 37.95 341 LEU A CA 1
ATOM 2499 C C . LEU A 1 341 ? -38.609 -7.215 4.274 1.00 33.98 341 LEU A C 1
ATOM 2500 O O . LEU A 1 341 ? -38.472 -6.918 3.061 1.00 36.12 341 LEU A O 1
ATOM 2505 N N . ILE A 1 342 ? -39.697 -7.766 4.772 1.00 37.41 342 ILE A N 1
ATOM 2506 C CA . ILE A 1 342 ? -40.883 -8.119 3.942 1.00 39.08 342 ILE A CA 1
ATOM 2507 C C . ILE A 1 342 ? -41.487 -6.813 3.391 1.00 43.20 342 ILE A C 1
ATOM 2508 O O . ILE A 1 342 ? -41.805 -6.745 2.170 1.00 41.87 342 ILE A O 1
ATOM 2513 N N . GLN A 1 343 ? -41.558 -5.807 4.250 1.00 41.09 343 GLN A N 1
ATOM 2514 C CA . GLN A 1 343 ? -41.980 -4.428 3.901 1.00 45.83 343 GLN A CA 1
ATOM 2515 C C . GLN A 1 343 ? -41.006 -3.793 2.898 1.00 44.25 343 GLN A C 1
ATOM 2516 O O . GLN A 1 343 ? -41.506 -3.254 1.848 1.00 44.26 343 GLN A O 1
ATOM 2522 N N . MET A 1 344 ? -39.701 -3.804 3.220 1.00 41.71 344 MET A N 1
ATOM 2523 C CA . MET A 1 344 ? -38.600 -3.247 2.379 1.00 41.78 344 MET A CA 1
ATOM 2524 C C . MET A 1 344 ? -38.755 -3.797 0.944 1.00 41.92 344 MET A C 1
ATOM 2525 O O . MET A 1 344 ? -38.546 -2.991 -0.005 1.00 39.74 344 MET A O 1
ATOM 2530 N N . LEU A 1 345 ? -39.164 -5.064 0.741 1.00 35.02 345 LEU A N 1
ATOM 2531 C CA . LEU A 1 345 ? -39.058 -5.713 -0.595 1.00 37.80 345 LEU A CA 1
ATOM 2532 C C . LEU A 1 345 ? -40.407 -6.112 -1.183 1.00 37.58 345 LEU A C 1
ATOM 2533 O O . LEU A 1 345 ? -40.401 -6.766 -2.262 1.00 40.80 345 LEU A O 1
ATOM 2538 N N . ASP A 1 346 ? -41.507 -5.763 -0.543 1.00 38.31 346 ASP A N 1
ATOM 2539 C CA . ASP A 1 346 ? -42.866 -6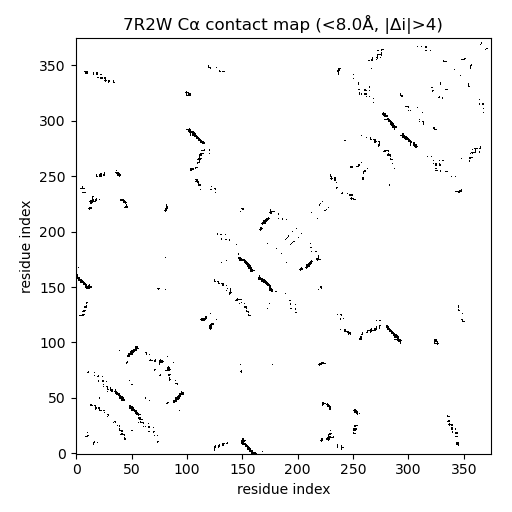.124 -1.006 1.00 39.07 346 ASP A CA 1
ATOM 2540 C C . ASP A 1 346 ? -42.942 -7.620 -1.352 1.00 37.09 346 ASP A C 1
ATOM 2541 O O . ASP A 1 346 ? -43.150 -7.971 -2.541 1.00 36.38 346 ASP A O 1
ATOM 2546 N N . LEU A 1 347 ? -42.736 -8.508 -0.372 1.00 36.30 347 LEU A N 1
ATOM 2547 C CA . LEU A 1 347 ? -42.427 -9.922 -0.706 1.00 34.69 347 LEU A CA 1
ATOM 2548 C C . LEU A 1 347 ? -43.683 -10.783 -0.726 1.00 34.51 347 LEU A C 1
ATOM 2549 O O . LEU A 1 347 ? -43.556 -11.945 -1.131 1.00 36.58 347 LEU A O 1
ATOM 2554 N N . LEU A 1 348 ? -44.846 -10.301 -0.276 1.00 32.17 348 LEU A N 1
ATOM 2555 C CA . LEU A 1 348 ? -46.002 -11.211 -0.075 1.00 32.44 348 LEU A CA 1
ATOM 2556 C C . LEU A 1 348 ? -46.803 -11.368 -1.357 1.00 36.44 348 LEU A C 1
ATOM 2557 O O . LEU A 1 348 ? -48.020 -10.977 -1.365 1.00 35.66 348 LEU A O 1
ATOM 2562 N N . HIS A 1 349 ? -46.176 -11.942 -2.376 1.00 35.27 349 HIS A N 1
ATOM 2563 C CA . HIS A 1 349 ? -46.786 -12.126 -3.716 1.00 36.47 349 HIS A CA 1
ATOM 2564 C C . HIS A 1 349 ? -46.206 -13.384 -4.327 1.00 36.71 349 HIS A C 1
ATOM 2565 O O . HIS A 1 349 ? -45.079 -13.707 -4.009 1.00 35.99 349 HIS A O 1
ATOM 2572 N N . PRO A 1 350 ? -46.935 -14.061 -5.234 1.00 35.05 350 PRO A N 1
ATOM 2573 C CA . PRO A 1 350 ? -46.504 -15.319 -5.825 1.00 35.16 350 PRO A CA 1
ATOM 2574 C C . PRO A 1 350 ? -45.486 -15.116 -6.958 1.00 35.65 350 PRO A C 1
ATOM 2575 O O . PRO A 1 350 ? -45.875 -15.206 -8.102 1.00 35.39 350 PRO A O 1
ATOM 2579 N N . ILE A 1 351 ? -44.249 -14.737 -6.597 1.00 32.13 351 ILE A N 1
ATOM 2580 C CA . ILE A 1 351 ? -43.162 -14.290 -7.517 1.00 30.80 351 ILE A CA 1
ATOM 2581 C C . ILE A 1 351 ? -41.994 -15.254 -7.500 1.00 28.02 351 ILE A C 1
ATOM 2582 O O . ILE A 1 351 ? -40.991 -14.977 -8.223 1.00 33.39 351 ILE A O 1
ATOM 2587 N N . TYR A 1 352 ? -42.160 -16.393 -6.829 1.00 28.10 352 TYR A N 1
ATOM 2588 C CA . TYR A 1 352 ? -40.974 -17.208 -6.463 1.00 27.92 352 TYR A CA 1
ATOM 2589 C C . TYR A 1 352 ? -40.735 -18.305 -7.469 1.00 27.46 352 TYR A C 1
ATOM 2590 O O . TYR A 1 352 ? -39.600 -18.670 -7.607 1.00 26.25 352 TYR A O 1
ATOM 2599 N N . LYS A 1 353 ? -41.751 -18.920 -8.069 1.00 29.08 353 LYS A N 1
ATOM 2600 C CA . LYS A 1 353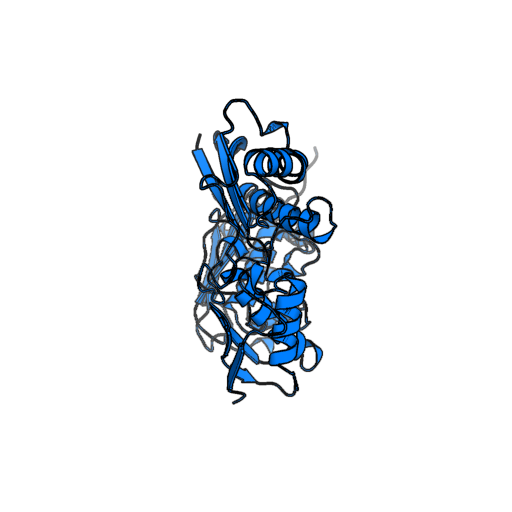 ? -41.414 -19.971 -9.067 1.00 29.45 353 LYS A CA 1
ATOM 2601 C C . LYS A 1 353 ? -40.392 -19.443 -10.076 1.00 29.02 353 LYS A C 1
ATOM 2602 O O . LYS A 1 353 ? -39.482 -20.201 -10.493 1.00 27.69 353 LYS A O 1
ATOM 2608 N N . GLU A 1 354 ? -40.521 -18.176 -10.454 1.00 30.02 354 GLU A N 1
ATOM 2609 C CA . GLU A 1 354 ? -39.604 -17.592 -11.479 1.00 29.08 354 GLU A CA 1
ATOM 2610 C C . GLU A 1 354 ? -38.141 -17.561 -10.979 1.00 29.12 354 GLU A C 1
ATOM 2611 O O . GLU A 1 354 ? -37.246 -17.686 -11.820 1.00 29.57 354 GLU A O 1
ATOM 2617 N N . THR A 1 355 ? -37.907 -17.503 -9.657 1.00 27.45 355 THR A N 1
ATOM 2618 C CA . THR A 1 355 ? -36.526 -17.446 -9.116 1.00 25.71 355 THR A CA 1
ATOM 2619 C C . THR A 1 355 ? -35.848 -18.828 -9.130 1.00 25.19 355 THR A C 1
ATOM 2620 O O . THR A 1 355 ? -34.640 -18.888 -8.966 1.00 26.28 355 THR A O 1
ATOM 2624 N N . ALA A 1 356 ? -36.640 -19.897 -9.214 1.00 24.52 356 ALA A N 1
ATOM 2625 C CA . ALA A 1 356 ? -36.216 -21.268 -8.818 1.00 25.98 356 ALA A CA 1
ATOM 2626 C C . ALA A 1 356 ? -35.458 -21.951 -9.945 1.00 24.82 356 ALA A C 1
ATOM 2627 O O . ALA A 1 356 ? -34.908 -23.070 -9.728 1.00 24.40 356 ALA A O 1
ATOM 2629 N N . ALA A 1 357 ? -35.247 -21.283 -11.069 1.00 24.73 357 ALA A N 1
ATOM 2630 C CA . ALA A 1 357 ? -34.244 -21.661 -12.071 1.00 24.95 357 ALA A CA 1
ATOM 2631 C C . ALA A 1 357 ? -33.606 -20.413 -12.675 1.00 25.64 357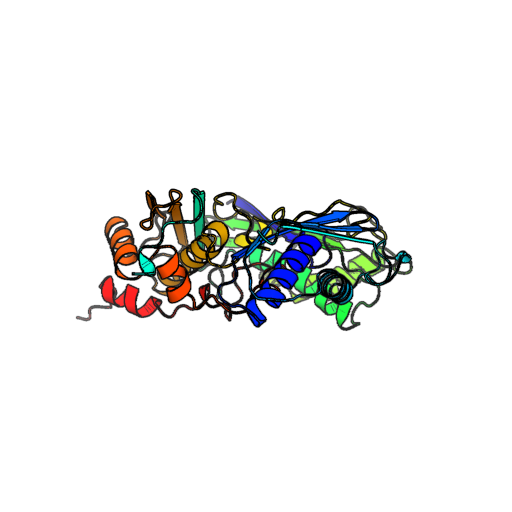 ALA A C 1
ATOM 2632 O O . ALA A 1 357 ? -34.295 -19.397 -12.850 1.00 27.76 357 ALA A O 1
ATOM 2634 N N . TYR A 1 358 ? -32.329 -20.507 -13.037 1.00 25.53 358 TYR A N 1
ATOM 2635 C CA . TYR A 1 358 ? -31.525 -19.487 -13.758 1.00 26.84 358 TYR A CA 1
ATOM 2636 C C . TYR A 1 358 ? -31.136 -18.333 -12.825 1.00 26.15 358 TYR A C 1
ATOM 2637 O O . TYR A 1 358 ? -30.688 -17.240 -13.329 1.00 28.40 358 TYR A O 1
ATOM 2646 N N . GLY A 1 359 ? -31.182 -18.556 -11.510 1.00 25.79 359 GLY A N 1
ATOM 2647 C CA . GLY A 1 359 ? -30.581 -17.647 -10.532 1.00 25.39 359 GLY A CA 1
ATOM 2648 C C . GLY A 1 359 ? -31.567 -16.683 -9.860 1.00 27.89 359 GLY A C 1
ATOM 2649 O O . GLY A 1 359 ? -32.491 -16.184 -10.501 1.00 30.16 359 GLY A O 1
ATOM 2650 N N . HIS A 1 360 ? -31.387 -16.418 -8.572 1.00 25.39 360 HIS A N 1
ATOM 2651 C CA . HIS A 1 360 ? -32.291 -15.532 -7.781 1.00 24.14 360 HIS A CA 1
ATOM 2652 C C . HIS A 1 360 ? -31.858 -14.079 -7.965 1.00 24.17 360 HIS A C 1
ATOM 2653 O O . HIS A 1 360 ? -32.672 -13.187 -7.647 1.00 24.86 360 HIS A O 1
ATOM 2660 N N . PHE A 1 361 ? -30.677 -13.845 -8.487 1.00 26.22 361 PHE A N 1
ATOM 2661 C CA . PHE A 1 361 ? -30.108 -12.496 -8.647 1.00 28.18 361 PHE A CA 1
ATOM 2662 C C . PHE A 1 361 ? -29.737 -12.217 -10.106 1.00 33.33 361 PHE A C 1
ATOM 2663 O O . PHE A 1 361 ? -29.307 -13.121 -10.869 1.00 34.42 361 PHE A O 1
ATOM 2671 N N . GLY A 1 362 ? -29.777 -10.949 -10.457 1.00 30.30 362 GLY A N 1
ATOM 2672 C CA . GLY A 1 362 ? -29.261 -10.473 -11.726 1.00 30.64 362 GLY A CA 1
ATOM 2673 C C . GLY A 1 362 ? -30.384 -10.220 -12.696 1.00 32.87 362 GLY A C 1
ATOM 2674 O O . GLY A 1 362 ? -30.081 -9.655 -13.689 1.00 34.41 362 GLY A O 1
ATOM 2675 N N . ARG A 1 363 ? -31.628 -10.602 -12.386 1.00 33.05 363 ARG A N 1
ATOM 2676 C CA . ARG A 1 363 ? -32.826 -10.285 -13.192 1.00 33.18 363 ARG A CA 1
ATOM 2677 C C . ARG A 1 363 ? -33.549 -9.129 -12.554 1.00 33.50 363 ARG A C 1
ATOM 2678 O O . ARG A 1 363 ? -34.085 -9.238 -11.428 1.00 33.97 363 ARG A O 1
ATOM 2686 N N . GLU A 1 364 ? -33.587 -8.020 -13.274 1.00 35.15 364 GLU A N 1
ATOM 2687 C CA . GLU A 1 364 ? -33.735 -6.721 -12.591 1.00 38.99 364 GLU A CA 1
ATOM 2688 C C . GLU A 1 364 ? -35.203 -6.353 -12.326 1.00 39.43 364 GLU A C 1
ATOM 2689 O O . GLU A 1 364 ? -35.455 -5.336 -11.623 1.00 40.52 364 GLU A O 1
ATOM 2695 N N . HIS A 1 365 ? -36.155 -7.196 -12.682 1.00 37.83 365 HIS A N 1
ATOM 2696 C CA . HIS A 1 365 ? -37.569 -6.955 -12.311 1.00 40.96 365 HIS A CA 1
ATOM 2697 C C . HIS A 1 365 ? -37.849 -7.467 -10.894 1.00 38.12 365 HIS A C 1
ATOM 2698 O O . HIS A 1 365 ? -38.869 -7.028 -10.344 1.00 39.77 365 HIS A O 1
ATOM 2705 N N . PHE A 1 366 ? -36.976 -8.283 -10.290 1.00 33.44 366 PHE A N 1
ATOM 2706 C CA . PHE A 1 366 ? -37.220 -8.732 -8.904 1.00 33.94 366 PHE A CA 1
ATOM 2707 C C . PHE A 1 366 ? -37.052 -7.533 -7.976 1.00 30.80 366 PHE A C 1
ATOM 2708 O O . PHE A 1 366 ? -36.174 -6.695 -8.199 1.00 31.27 366 PHE A O 1
ATOM 2716 N N . PRO A 1 367 ? -37.855 -7.466 -6.910 1.00 32.07 367 PRO A N 1
ATOM 2717 C CA . PRO A 1 367 ? -37.846 -6.322 -6.013 1.00 33.49 367 PRO A CA 1
ATOM 2718 C C . PRO A 1 367 ? -36.502 -6.071 -5.351 1.00 30.04 367 PRO A C 1
ATOM 2719 O O . PRO A 1 367 ? -36.150 -4.921 -5.213 1.00 31.19 367 PRO A O 1
ATOM 2723 N N . TRP A 1 368 ? -35.719 -7.131 -5.047 1.00 30.28 368 TRP A N 1
ATOM 2724 C CA . TRP A 1 368 ? -34.386 -6.981 -4.394 1.00 30.60 368 TRP A CA 1
ATOM 2725 C C . TRP A 1 368 ? -33.293 -6.564 -5.392 1.00 29.70 368 TRP A C 1
ATOM 2726 O O . TRP A 1 368 ? -32.120 -6.403 -4.968 1.00 29.19 368 TRP A O 1
ATOM 2737 N N . GLU A 1 369 ? -33.636 -6.404 -6.692 1.00 29.94 369 GLU A N 1
ATOM 2738 C CA . GLU A 1 369 ? -32.710 -5.920 -7.722 1.00 29.89 369 GLU A CA 1
ATOM 2739 C C . GLU A 1 369 ? -32.966 -4.435 -8.051 1.00 30.36 369 GLU A C 1
ATOM 2740 O O . GLU A 1 369 ? -32.229 -3.891 -8.897 1.00 31.46 369 GLU A O 1
ATOM 2746 N N . LYS A 1 370 ? -33.925 -3.767 -7.415 1.00 32.28 370 LYS A N 1
ATOM 2747 C CA . LYS A 1 370 ? -34.144 -2.329 -7.654 1.00 32.26 370 LYS A CA 1
ATOM 2748 C C . LYS A 1 370 ? -33.002 -1.536 -7.045 1.00 32.57 370 LYS A C 1
ATOM 2749 O O . LYS A 1 370 ? -32.630 -1.838 -5.937 1.00 32.82 370 LYS A O 1
ATOM 2755 N N . THR A 1 371 ? -32.518 -0.502 -7.709 1.00 33.12 371 THR A N 1
ATOM 2756 C CA . THR A 1 371 ? -31.469 0.378 -7.149 1.00 34.00 371 THR A CA 1
ATOM 2757 C C . THR A 1 371 ? -32.077 1.726 -6.739 1.00 34.62 371 THR A C 1
ATOM 2758 O O . THR A 1 371 ? -31.471 2.816 -7.018 1.00 36.76 371 THR A O 1
ATOM 2762 N N . ASP A 1 372 ? -33.190 1.648 -6.041 1.00 35.91 372 ASP A N 1
ATOM 2763 C CA . ASP A 1 372 ? -34.008 2.854 -5.724 1.00 37.48 372 ASP A CA 1
ATOM 2764 C C . ASP A 1 372 ? -33.447 3.518 -4.461 1.00 39.41 372 ASP A C 1
ATOM 2765 O O . ASP A 1 372 ? -33.936 4.580 -4.084 1.00 39.34 372 ASP A O 1
ATOM 2770 N N . LYS A 1 373 ? -32.409 2.964 -3.833 1.00 36.51 373 LYS A N 1
ATOM 2771 C CA . LYS A 1 373 ? -31.736 3.655 -2.700 1.00 37.33 373 LYS A CA 1
ATOM 2772 C C . LYS A 1 373 ? -30.403 4.276 -3.115 1.00 36.92 373 LYS A C 1
ATOM 2773 O O . LYS A 1 373 ? -29.760 4.864 -2.192 1.00 39.58 373 LYS A O 1
ATOM 2779 N N . ALA A 1 374 ? -29.908 4.057 -4.346 1.00 34.44 374 ALA A N 1
ATOM 2780 C CA . ALA A 1 374 ? -28.515 4.404 -4.693 1.00 34.94 374 ALA A CA 1
ATOM 2781 C C . ALA A 1 374 ? -28.266 5.905 -4.517 1.00 36.36 374 ALA A C 1
ATOM 2782 O O . ALA A 1 374 ? -27.233 6.286 -3.917 1.00 34.09 374 ALA A O 1
ATOM 2784 N N . GLN A 1 375 ? -29.127 6.769 -5.088 1.00 35.83 375 GLN A N 1
ATOM 2785 C CA . GLN A 1 375 ? -28.904 8.242 -4.987 1.00 39.07 375 GLN A CA 1
ATOM 2786 C C . GLN A 1 375 ? -28.976 8.674 -3.513 1.00 38.17 375 GLN A C 1
ATOM 2787 O O . GLN A 1 375 ? -28.081 9.441 -3.069 1.00 38.89 375 GLN A O 1
ATOM 2793 N N . LEU A 1 376 ? -29.970 8.179 -2.760 1.00 40.07 376 LEU A N 1
ATOM 2794 C CA . LEU A 1 376 ? -30.111 8.386 -1.297 1.00 40.26 376 LEU A CA 1
ATOM 2795 C C . LEU A 1 376 ? -28.802 8.101 -0.570 1.00 42.92 376 LEU A C 1
ATOM 2796 O O . LEU A 1 376 ? -28.370 8.958 0.225 1.00 41.88 376 LEU A O 1
ATOM 2801 N N . LEU A 1 377 ? -28.244 6.878 -0.723 1.00 36.80 377 LEU A N 1
ATOM 2802 C CA . LEU A 1 377 ? -26.973 6.523 -0.061 1.00 36.37 377 LEU A CA 1
ATOM 2803 C C . LEU A 1 377 ? -25.890 7.485 -0.524 1.00 34.58 377 LEU A C 1
ATOM 2804 O O . LEU A 1 377 ? -25.030 7.914 0.295 1.00 38.28 377 LEU A O 1
ATOM 2809 N N . ARG A 1 378 ? -25.833 7.759 -1.828 1.00 35.45 378 ARG A N 1
ATOM 2810 C CA . ARG A 1 378 ? -24.746 8.630 -2.354 1.00 37.33 378 ARG A CA 1
ATOM 2811 C C . ARG A 1 378 ? -24.837 10.015 -1.694 1.00 39.74 378 ARG A C 1
ATOM 2812 O O . ARG A 1 378 ? -23.814 10.596 -1.294 1.00 39.55 378 ARG A O 1
ATOM 2820 N N . ASP A 1 379 ? -26.032 10.588 -1.649 1.00 42.73 379 ASP A N 1
ATOM 2821 C CA . ASP A 1 379 ? -26.252 11.913 -1.011 1.00 44.50 379 ASP A CA 1
ATOM 2822 C C . ASP A 1 379 ? -25.854 11.849 0.460 1.00 45.64 379 ASP A C 1
ATOM 2823 O O . ASP A 1 379 ? -25.102 12.738 0.875 1.00 51.19 379 ASP A O 1
ATOM 2828 N N . ALA A 1 380 ? -26.303 10.832 1.194 1.00 46.13 380 ALA A N 1
ATOM 2829 C CA . ALA A 1 380 ? -26.107 10.687 2.647 1.00 48.28 380 ALA A CA 1
ATOM 2830 C C . ALA A 1 380 ? -24.620 10.543 2.953 1.00 52.27 380 ALA A C 1
ATOM 2831 O O . ALA A 1 380 ? -24.224 11.034 3.993 1.00 52.08 380 ALA A O 1
ATOM 2833 N N . ALA A 1 381 ? -23.828 9.952 2.046 1.00 51.18 381 ALA A N 1
ATOM 2834 C CA . ALA A 1 381 ? -22.366 9.758 2.216 1.00 52.32 381 ALA A CA 1
ATOM 2835 C C . ALA A 1 381 ? -21.555 11.031 1.937 1.00 52.50 381 ALA A C 1
ATOM 2836 O O . ALA A 1 381 ? -20.329 10.976 2.119 1.00 54.64 381 ALA A O 1
ATOM 2838 N N . GLY A 1 382 ? -22.160 12.094 1.425 1.00 51.98 382 GLY A N 1
ATOM 2839 C CA . GLY A 1 382 ? -21.437 13.324 1.050 1.00 58.86 382 GLY A CA 1
ATOM 2840 C C . GLY A 1 382 ? -20.581 13.188 -0.204 1.00 62.04 382 GLY A C 1
ATOM 2841 O O . GLY A 1 382 ? -19.681 14.000 -0.360 1.00 59.65 382 GLY A O 1
ATOM 2842 N N . LEU A 1 383 ? -20.859 12.227 -1.095 1.00 70.49 383 LEU A N 1
ATOM 2843 C CA . LEU A 1 383 ? -20.212 12.125 -2.444 1.00 74.35 383 LEU A CA 1
ATOM 2844 C C . LEU A 1 383 ? -20.882 13.124 -3.413 1.00 76.01 383 LEU A C 1
ATOM 2845 O O . LEU A 1 383 ? -22.102 13.015 -3.634 1.00 75.09 383 LEU A O 1
ATOM 2850 N N . LYS A 1 384 ? -20.117 14.092 -3.927 1.00 77.30 384 LYS A N 1
ATOM 2851 C CA . LYS A 1 384 ? -20.555 15.126 -4.907 1.00 83.96 384 LYS A CA 1
ATOM 2852 C C . LYS A 1 384 ? -19.352 16.023 -5.202 1.00 86.88 384 LYS A C 1
ATOM 2853 O O . LYS A 1 384 ? -18.560 16.250 -4.273 1.00 86.55 384 LYS A O 1
ATOM 2859 N N . HIS A 1 385 ? -19.236 16.534 -6.430 1.00 91.20 385 HIS A N 1
ATOM 2860 C CA . HIS A 1 385 ? -18.017 17.223 -6.934 1.00 89.83 385 HIS A CA 1
ATOM 2861 C C . HIS A 1 385 ? -17.978 18.692 -6.470 1.00 92.87 385 HIS A C 1
ATOM 2862 O O . HIS A 1 385 ? -18.960 19.425 -6.698 1.00 97.57 385 HIS A O 1
ATOM 2869 N N . HIS A 1 386 ? -16.860 19.118 -5.874 1.00 94.27 386 HIS A N 1
ATOM 2870 C CA . HIS A 1 386 ? -16.557 20.540 -5.545 1.00 97.50 386 HIS A CA 1
ATOM 2871 C C . HIS A 1 386 ? -15.847 21.206 -6.737 1.00 95.78 386 HIS A C 1
ATOM 2872 O O . HIS A 1 386 ? -14.878 20.597 -7.227 1.00 95.82 386 HIS A O 1
ATOM 2879 N N . HIS A 1 387 ? -16.279 22.412 -7.157 1.00 93.35 387 HIS A N 1
ATOM 2880 C CA . HIS A 1 387 ? -15.649 23.239 -8.234 1.00 92.61 387 HIS A CA 1
ATOM 2881 C C . HIS A 1 387 ? -14.964 24.498 -7.657 1.00 93.88 387 HIS A C 1
ATOM 2882 O O . HIS A 1 387 ? -15.582 25.184 -6.817 1.00 99.57 387 HIS A O 1
ATOM 2889 N N . HIS A 1 388 ? -13.730 24.786 -8.105 1.00 90.33 388 HIS A N 1
ATOM 2890 C CA . HIS A 1 388 ? -13.053 26.115 -8.074 1.00 87.75 388 HIS A CA 1
ATOM 2891 C C . HIS A 1 388 ? -12.419 26.371 -6.697 1.00 85.29 388 HIS A C 1
ATOM 2892 O O . HIS A 1 388 ? -11.297 26.906 -6.623 1.00 81.95 388 HIS A O 1
#

Radius of gyration: 21.57 Å; Cα contacts (8 Å, |Δi|>4): 908; chains: 1; bounding box: 53×69×54 Å

InterPro domains:
  IPR002133 S-adenosylmethionine synthetase [MF_00086] (2-381)
  IPR002133 S-adenosylmethionine synthetase [PIRSF000497] (2-378)
  IPR002133 S-adenosylmethionine synthetase [PTHR11964] (3-375)
  IPR002133 S-adenosylmethionine synthetase [TIGR01034] (5-380)
  IPR022628 S-adenosylmethionine synthetase, N-terminal [PF00438] (4-101)
  IPR022629 S-adenosylmethionine synthetase, central domain [PF02772] (114-231)
  IPR022630 S-adenosylmethionine synthetase, C-terminal [PF02773] (233-370)
  IPR022631 S-adenosylmethionine synthetase, conserved site [PS00376] (116-126)
  IPR022631 S-adenosylmethionine synthetase, conserved site [PS00377] (259-267)
  IPR022636 S-adenosylmethionine synthetase superfamily [SSF55973] (3-109)
  IPR022636 S-adenosylmethionine synthetase superfamily [SSF55973] (112-232)
  IPR022636 S-adenosylmethionine synthetase superfamily [SSF55973] (233-382)

Nearest PDB structures (foldseek):
  7r2w-assembly1_A  TM=1.003E+00  e=7.836E-87  Escherichia coli
  7lo2-assembly1_C  TM=9.962E-01  e=7.552E-80  Escherichia coli 908573
  7loz-assembly1_A-2  TM=9.920E-01  e=3.276E-79  Escherichia coli 908573
  7lo2-assembly1_D  TM=9.837E-01  e=6.824E-79  Escherichia coli 908573
  7lo2-assembly1_B  TM=9.813E-01  e=8.899E-78  Escherichia coli 908573

Organism: Escherichia coli (strain K12) (NCBI:txid83333)

Sequence (375 aa):
KHLFTSESVSEGHPDKIADQISDAVLDAILEQDPKARVACETYVKTGMVLVGGEITTSAWVDIEKITRNTVREIGYVHSDMGFDANSCAVLSAIGQQDPLEQGAGDQGLMFGYATNETDVLMPAPITYAHRLVQRQAEVRKNGTLPWLRPDAKSQVTFQYDDGKIVGIDAVVLSTQHSEEIDQKSLQEAVMEEIIKPILPAEWLTSATKFFINPTGRFVIGGPMGDCCGLTGRKIIVDTYGGMARHGGGAFSGKDPSKVDRSAAYAARYVAKNIVAAGLADRCEIQVSYAIGVAEPTSIMVETFGTEKVPSEQLTLLVREFFDLRPYGLIQMLDLLHPIYKETAAYGHFGREHFPWEKTDKAQLLRDAAGLKHHHH

Secondary structure (DSSP, 8-state):
-EEEEEEEE-TTSHHHHHHHHHHHHHHHHHHH-TT-EEEEEEEEETTEEEEEEEEE-S----HHHHHHHHHHHHT-EEGGGTEETTTSEEEEEEE---GGGPPBSS-EEEEEEEETTSTTSS-HHHHHHHHHHHHHHHHHHTTSSTTEEEEEEEEEEEEEETTEEEEEEEEEEEEEE-TTS-HHHHHHHIIIIIITTTS-GGG--TT-EEEESTT----S-GGGTS-EETTS-TTTTTTTTSS---S---TTB-TT-HHHHHHHHHHHHHHHHHHTTS-SEEEEEEEE-BT-SS-SEEEEE-TT--SS-HHHHHHHHHHH---SHHHHHHHHT--SS--GGGGSS-SSS-TTSGGG--TTHHHHHHHTT------

Solvent-accessible surface area: 16013 Å² total; per-residue (Å²): 141,90,92,53,56,4,64,0,0,0,15,0,8,1,8,0,0,0,0,16,0,0,0,10,0,0,21,27,0,3,136,101,24,63,148,2,79,0,30,2,92,5,86,0,85,65,37,47,0,62,0,10,24,98,9,83,32,102,9,220,30,67,21,83,111,19,0,42,60,4,0,98,90,3,14,0,65,89,88,91,23,8,6,22,0,83,87,12,48,23,95,74,66,31,29,124,210,127,104,41,93,97,20,2,54,81,125,17,77,6,21,0,9,0,5,77,52,19,145,26,19,3,0,0,0,0,13,23,0,11,101,0,0,73,44,0,5,86,0,27,114,92,43,61,15,96,29,7,31,2,9,0,81,2,67,0,18,0,43,6,76,125,49,159,39,80,8,6,22,14,0,35,0,25,0,0,3,16,117,136,30,86,42,164,39,0,74,116,20,0,42,93,52,0,0,112,72,38,4,34,83,131,42,38,80,128,64,12,104,72,88,17,6,78,134,19,149,49,12,83,2,0,2,94,54,78,46,0,49,16,18,146,29,37,69,3,2,5,3,6,38,52,7,126,48,22,52,16,18,4,2,0,26,2,2,14,56,4,34,1,0,1,6,0,1,1,0,6,0,0,1,0,0,8,46,2,30,0,1,53,89,0,3,0,38,2,18,7,30,117,60,69,8,105,19,84,48,30,62,22,58,6,76,70,22,57,108,12,84,50,135,61,0,32,112,9,0,137,116,54,8,51,12,42,1,40,2,0,14,125,41,3,89,1,44,80,50,51,1,78,87,0,0,6,20,0,0,7,16,50,83,106,4,35,0,4,92,58,96,52,13,112,86,0,83,85,49,12,56,41,170,182,157,158,202

CATH classification: 3.30.300.10

Foldseek 3Di:
DDKDKFKFKFCLAQQLLQLLLLLLVVQQQLQPFLPKFWDWKWKFAQQEIEIEDEIAGPDDDDSLVSSLVSNVVLPACDVQQRHHSVRGYYHYHYHNDVPLFFAQQAWWKAKAKFFVLDVLRADPFLQLNLQLNVQLSVCCVVVVPVFWGRTKMKMWMFDDDPRHTQATQEIEIATAGAPPAFQVNQVVCSVVRRVPVRGPVNRDDPNYYYQYNVVTHHHYRRNHPDMHIAQPCQCSQHRRPPADGTRDGAGNGRLSNCSHLVNLQNNLLQLLCCLLVQFRMWMWMWIGHRRGQHTPDIAIDRPPGGPADRVVSVVLCVVPARSGSVSSCVQQVRSHSPRSVSSHSYVGSPCVHSSSDNVCSNVSNVSRVDDDDDD

B-factor: mean 38.92, std 13.63, range [21.97, 103.48]

GO terms:
  GO:0004478 methionine adenosyltransferase activity (F, EXP)
  GO:0042802 identical protein binding (F, IPI)
  GO:0005515 protein binding (F, IPI)
  GO:0033353 L-methionine cycle (P, IMP)
  GO:0000287 magnesium ion binding (F, IDA)
  GO:0005829 cytosol (C, IDA)
  GO:0030955 potassium ion binding (F, IDA)
  GO:0004478 methionine adenosyltransferase activity (F, IDA)
  GO:0030955 potassium ion binding (F, IMP)
  GO:0006556 S-adenosylmethionine biosynthetic process (P, IMP)
  GO:0005829 cytosol (C, HDA)